Protein AF-0000000084531036 (afdb_homodimer)

Nearest PDB structures (foldseek):
  3d1n-assembly3_J  TM=6.822E-01  e=1.268E+00  Homo sapiens
  1e3o-assembly1_C-2  TM=5.640E-01  e=4.732E-01  Homo sapiens
  5wc9-assembly1_B  TM=5.291E-01  e=3.599E-01  Homo sapiens
  2xsd-assembly1_C  TM=5.492E-01  e=9.127E-01  Mus musculus
  3d1n-assembly1_L  TM=3.569E-01  e=8.181E-01  Homo sapiens

pLDDT: mean 74.47, std 23.13, range [29.38, 98.75]

InterPro domains:
  IPR001387 Cro/C1-type, helix-turn-helix domain [PS50943] (20-88)
  IPR001387 Cro/C1-type, helix-turn-helix domain [SM00530] (19-88)
  IPR001387 Cro/C1-type, helix-turn-helix domain [cd00093] (19-85)
  IPR010982 Lambda repressor-like, DNA-binding domain superfamily [G3DSA:1.10.260.40] (2-95)
  IPR010982 Lambda repressor-like, DNA-binding domain superfamily [SSF47413] (16-95)

Foldseek 3Di:
DPPPPQFAEAEQLQQLLLLLVVLCVVVVHQLQRLQVLLVVLVNNVSHSVNNVCSNVQDADPVRHRPDGDDPVNLCSSCVSSVHDSLSSRFGRPPGDQNYWYPPDPVDIDRDRVQRSCVVVLNDDDPVDDRQVSLVVVLVPDDPVCNVVSVVSNCCVVVCVVVVVVVVVVVVVVVVLVVVLVVCVVVVHDPVRSVCSVPVVVVPPD/DPPPPQFAEAEQLQQLLLLLVVLCVVVVHQLQRLQVLLVVLVNNVSHSVNNVCSNVQDADPVRHRPDGDDPVNLVSSCVSSVHDSLSSRFGRPPGDQNYWYPPDPVDIDRDRVQRSCVVVLNDDDPVDDRQVSLVVVLVPDDPVCNVSSVVVNCCVVCCVVVVVVVVVVVVLVVVLVVVLVVCVVVVHDPVRSVCSVPVVVVPPD

Organism: Streptomyces rubellomurinus (strain ATCC 31215) (NCBI:txid359131)

Structure (mmCIF, N/CA/C/O backbone):
data_AF-0000000084531036-model_v1
#
loop_
_entity.id
_entity.type
_entity.pdbx_description
1 polymer 'HTH cro/C1-type domain-containing protein'
#
loop_
_atom_site.group_PDB
_atom_site.id
_atom_site.type_symbol
_atom_site.label_atom_id
_atom_site.label_alt_id
_atom_site.label_comp_id
_atom_site.label_asym_id
_atom_site.label_entity_id
_atom_site.label_seq_id
_atom_site.pdbx_PDB_ins_code
_atom_site.Cartn_x
_atom_site.Cartn_y
_atom_site.Cartn_z
_atom_site.occupancy
_atom_site.B_iso_or_equiv
_atom_site.auth_seq_id
_atom_site.auth_comp_id
_atom_site.auth_asym_id
_atom_site.auth_atom_id
_atom_site.pdbx_PDB_model_num
ATOM 1 N N . MET A 1 1 ? 18.391 -7.004 35.969 1 31.67 1 MET A N 1
ATOM 2 C CA . MET A 1 1 ? 18.969 -7.262 34.656 1 31.67 1 MET A CA 1
ATOM 3 C C . MET A 1 1 ? 18.062 -6.691 33.562 1 31.67 1 MET A C 1
ATOM 5 O O . MET A 1 1 ? 16.984 -7.223 33.312 1 31.67 1 MET A O 1
ATOM 9 N N . SER A 1 2 ? 17.797 -5.465 33.406 1 41.28 2 SER A N 1
ATOM 10 C CA . SER A 1 2 ? 16.984 -4.734 32.438 1 41.28 2 SER A CA 1
ATOM 11 C C . SER A 1 2 ? 17.203 -5.254 31.016 1 41.28 2 SER A C 1
ATOM 13 O O . SER A 1 2 ? 18.297 -5.137 30.469 1 41.28 2 SER A O 1
ATOM 15 N N . SER A 1 3 ? 16.781 -6.457 30.703 1 43.19 3 SER A N 1
ATOM 16 C CA . SER A 1 3 ? 17.047 -7.16 29.438 1 43.19 3 SER A CA 1
ATOM 17 C C . SER A 1 3 ? 17.062 -6.195 28.266 1 43.19 3 SER A C 1
ATOM 19 O O . SER A 1 3 ? 16.094 -5.473 28.031 1 43.19 3 SER A O 1
ATOM 21 N N . ASP A 1 4 ? 18.047 -5.539 27.875 1 49.19 4 ASP A N 1
ATOM 22 C CA . ASP A 1 4 ? 18.531 -4.68 26.797 1 49.19 4 ASP A CA 1
ATOM 23 C C . ASP A 1 4 ? 17.984 -5.141 25.453 1 49.19 4 ASP A C 1
ATOM 25 O O . ASP A 1 4 ? 18.719 -5.758 24.672 1 49.19 4 ASP A O 1
ATOM 29 N N . SER A 1 5 ? 16.906 -5.949 25.438 1 58.44 5 SER A N 1
ATOM 30 C CA . SER A 1 5 ? 16.406 -6.633 24.25 1 58.44 5 SER A CA 1
ATOM 31 C C . SER A 1 5 ? 16.188 -5.652 23.109 1 58.44 5 SER A C 1
ATOM 33 O O . SER A 1 5 ? 15.703 -4.539 23.328 1 58.44 5 SER A O 1
ATOM 35 N N . ALA A 1 6 ? 17.094 -5.758 22.094 1 67.5 6 ALA A N 1
ATOM 36 C CA . ALA A 1 6 ? 17.016 -4.941 20.891 1 67.5 6 ALA A CA 1
ATOM 37 C C . ALA A 1 6 ? 15.578 -4.699 20.469 1 67.5 6 ALA A C 1
ATOM 39 O O . ALA A 1 6 ? 14.711 -5.547 20.688 1 67.5 6 ALA A O 1
ATOM 40 N N . PRO A 1 7 ? 15.266 -3.508 20.312 1 74.56 7 PRO A N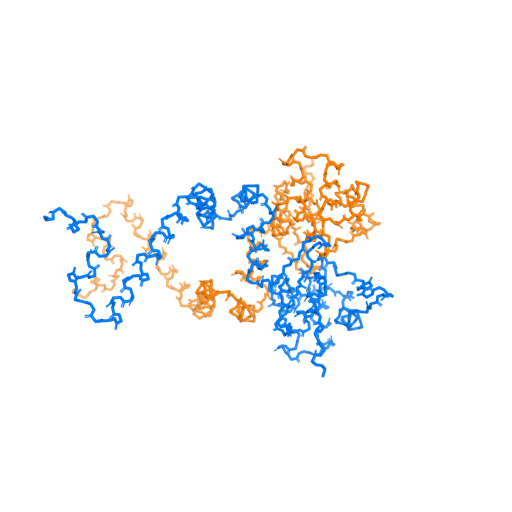 1
ATOM 41 C CA . PRO A 1 7 ? 13.898 -3.213 19.891 1 74.56 7 PRO A CA 1
ATOM 42 C C . PRO A 1 7 ? 13.414 -4.141 18.766 1 74.56 7 PRO A C 1
ATOM 44 O O . PRO A 1 7 ? 14.227 -4.633 17.984 1 74.56 7 PRO A O 1
ATOM 47 N N . PRO A 1 8 ? 12.148 -4.477 18.812 1 81.38 8 PRO A N 1
ATOM 48 C CA . PRO A 1 8 ? 11.57 -5.422 17.859 1 81.38 8 PRO A CA 1
ATOM 49 C C . PRO A 1 8 ? 11.711 -4.953 16.406 1 81.38 8 PRO A C 1
ATOM 51 O O . PRO A 1 8 ? 11.703 -3.748 16.141 1 81.38 8 PRO A O 1
ATOM 54 N N . THR A 1 9 ? 12.016 -5.891 15.586 1 90.88 9 THR A N 1
ATOM 55 C CA . THR A 1 9 ? 12.031 -5.691 14.141 1 90.88 9 THR A CA 1
ATOM 56 C C . THR A 1 9 ? 10.867 -6.434 13.484 1 90.88 9 THR A C 1
ATOM 58 O O . THR A 1 9 ? 10.648 -7.617 13.758 1 90.88 9 THR A O 1
ATOM 61 N N . LEU A 1 10 ? 10.102 -5.668 12.734 1 93.25 10 LEU A N 1
ATOM 62 C CA . LEU A 1 10 ? 8.938 -6.227 12.055 1 93.25 10 LEU A CA 1
ATOM 63 C C . LEU A 1 10 ? 9.125 -6.207 10.539 1 93.25 10 LEU A C 1
ATOM 65 O O . LEU A 1 10 ? 9.703 -5.262 9.992 1 93.25 10 LEU A O 1
ATOM 69 N N . SER A 1 11 ? 8.68 -7.324 9.922 1 94.94 11 SER A N 1
ATOM 70 C CA . SER A 1 11 ? 8.477 -7.203 8.484 1 94.94 11 SER A CA 1
ATOM 71 C C . SER A 1 11 ? 7.289 -6.301 8.164 1 94.94 11 SER A C 1
ATOM 73 O O . SER A 1 11 ? 6.527 -5.93 9.055 1 94.94 11 SER A O 1
ATOM 75 N N . VAL A 1 12 ? 7.141 -5.945 6.949 1 96.5 12 VAL A N 1
ATOM 76 C CA . VAL A 1 12 ? 5.996 -5.133 6.551 1 96.5 12 VAL A CA 1
ATOM 77 C C . VAL A 1 12 ? 4.703 -5.906 6.805 1 96.5 12 VAL A C 1
ATOM 79 O O . VAL A 1 12 ? 3.75 -5.359 7.367 1 96.5 12 VAL A O 1
ATOM 82 N N . SER A 1 13 ? 4.691 -7.156 6.453 1 97.25 13 SER A N 1
ATOM 83 C CA . SER A 1 13 ? 3.537 -8.008 6.719 1 97.25 13 SER A CA 1
ATOM 84 C C . SER A 1 13 ? 3.223 -8.062 8.211 1 97.25 13 SER A C 1
ATOM 86 O O . SER A 1 13 ? 2.055 -8.023 8.602 1 97.25 13 SER A O 1
ATOM 88 N N . ASP A 1 14 ? 4.246 -8.125 9 1 95.38 14 ASP A N 1
ATOM 89 C CA . ASP A 1 14 ? 4.047 -8.125 10.445 1 95.38 14 ASP A CA 1
ATOM 90 C C . ASP A 1 14 ? 3.373 -6.836 10.914 1 95.38 14 ASP A C 1
ATOM 92 O O . ASP A 1 14 ? 2.441 -6.871 11.719 1 95.38 14 ASP A O 1
ATOM 96 N N . ALA A 1 15 ? 3.885 -5.809 10.484 1 95.5 15 ALA A N 1
ATOM 97 C CA . ALA A 1 15 ? 3.334 -4.512 10.867 1 95.5 15 ALA A CA 1
ATOM 98 C C . ALA A 1 15 ? 1.872 -4.391 10.445 1 95.5 15 ALA A C 1
ATOM 100 O O . ALA A 1 15 ? 1.034 -3.928 11.227 1 95.5 15 ALA A O 1
ATOM 101 N N . VAL A 1 16 ? 1.555 -4.832 9.234 1 97.12 16 VAL A N 1
ATOM 102 C CA . VAL A 1 16 ? 0.185 -4.789 8.742 1 97.12 16 VAL A CA 1
ATOM 103 C C . VAL A 1 16 ? -0.715 -5.652 9.625 1 97.12 16 VAL A C 1
ATOM 105 O O . VAL A 1 16 ? -1.816 -5.234 9.984 1 97.12 16 VAL A O 1
ATOM 108 N N . ALA A 1 17 ? -0.244 -6.785 9.891 1 97.06 17 ALA A N 1
ATOM 109 C CA . ALA A 1 17 ? -1.033 -7.703 10.703 1 97.06 17 ALA A CA 1
ATOM 110 C C . ALA A 1 17 ? -1.38 -7.078 12.055 1 97.06 17 ALA A C 1
ATOM 112 O O . ALA A 1 17 ? -2.518 -7.18 12.523 1 97.06 17 ALA A O 1
ATOM 113 N N . LEU A 1 18 ? -0.45 -6.465 12.641 1 95.12 18 LEU A N 1
ATOM 114 C CA . LEU A 1 18 ? -0.677 -5.805 13.922 1 95.12 18 LEU A CA 1
ATOM 115 C C . LEU A 1 18 ? -1.65 -4.641 13.766 1 95.12 18 LEU A C 1
ATOM 117 O O . LEU A 1 18 ? -2.514 -4.43 14.625 1 95.12 18 LEU A O 1
ATOM 121 N N . ARG A 1 19 ? -1.541 -3.941 12.719 1 95.38 19 ARG A N 1
ATOM 122 C CA . ARG A 1 19 ? -2.438 -2.816 12.469 1 95.38 19 ARG A CA 1
ATOM 123 C C . ARG A 1 19 ? -3.859 -3.299 12.203 1 95.38 19 ARG A C 1
ATOM 125 O O . ARG A 1 19 ? -4.828 -2.627 12.562 1 95.38 19 ARG A O 1
ATOM 132 N N . VAL A 1 20 ? -3.957 -4.391 11.539 1 97.19 20 VAL A N 1
ATOM 133 C CA . VAL A 1 20 ? -5.266 -5 11.328 1 97.19 20 VAL A CA 1
ATOM 134 C C . VAL A 1 20 ? -5.91 -5.328 12.672 1 97.19 20 VAL A C 1
ATOM 136 O O . VAL A 1 20 ? -7.082 -5.02 12.898 1 97.19 20 VAL A O 1
ATOM 139 N N . LYS A 1 21 ? -5.133 -5.906 13.492 1 96.69 21 LYS A N 1
ATOM 140 C CA . LYS A 1 21 ? -5.625 -6.23 14.828 1 96.69 21 LYS A CA 1
ATOM 141 C C . LYS A 1 21 ? -6.074 -4.973 15.57 1 96.69 21 LYS A C 1
ATOM 143 O O . LYS A 1 21 ? -7.148 -4.953 16.172 1 96.69 21 LYS A O 1
ATOM 148 N N . GLU A 1 22 ? -5.281 -4.008 15.539 1 94.12 22 GLU A N 1
ATOM 149 C CA . GLU A 1 22 ? -5.602 -2.748 16.203 1 94.12 22 GLU A CA 1
ATOM 150 C C . GLU A 1 22 ? -6.891 -2.145 15.648 1 94.12 22 GLU A C 1
ATOM 152 O O . GLU A 1 22 ? -7.742 -1.679 16.406 1 94.12 22 GLU A O 1
ATOM 157 N N . ALA A 1 23 ? -7.012 -2.146 14.336 1 93.44 23 ALA A N 1
ATOM 158 C CA . ALA A 1 23 ? -8.195 -1.59 13.695 1 93.44 23 ALA A CA 1
ATOM 159 C C . ALA A 1 23 ? -9.445 -2.389 14.062 1 93.44 23 ALA A C 1
ATOM 161 O O . ALA A 1 23 ? -10.508 -1.814 14.32 1 93.44 23 ALA A O 1
ATOM 162 N N . ARG A 1 24 ? -9.305 -3.682 14.016 1 96.25 24 ARG A N 1
ATOM 163 C CA . ARG A 1 24 ? -10.414 -4.543 14.414 1 96.25 24 ARG A CA 1
ATOM 164 C C . ARG A 1 24 ? -10.836 -4.266 15.852 1 96.25 24 ARG A C 1
ATOM 166 O O . ARG A 1 24 ? -12.031 -4.113 16.125 1 96.25 24 ARG A O 1
ATOM 173 N N . ASN A 1 25 ? -9.875 -4.152 16.719 1 94.69 25 ASN A N 1
ATOM 174 C CA . ASN A 1 25 ? -10.148 -3.906 18.125 1 94.69 25 ASN A CA 1
ATOM 175 C C . ASN A 1 25 ? -10.789 -2.537 18.344 1 94.69 25 ASN A C 1
ATOM 177 O O . ASN A 1 25 ? -11.672 -2.389 19.188 1 94.69 25 ASN A O 1
ATOM 181 N N . ARG A 1 26 ? -10.344 -1.602 17.672 1 89.31 26 ARG A N 1
ATOM 182 C CA . ARG A 1 26 ? -10.906 -0.258 17.781 1 89.31 26 ARG A CA 1
ATOM 183 C C . ARG A 1 26 ? -12.391 -0.249 17.438 1 89.31 26 ARG A C 1
ATOM 185 O O . ARG A 1 26 ? -13.156 0.551 17.984 1 89.31 26 ARG A O 1
ATOM 192 N N . ARG A 1 27 ? -12.766 -1.105 16.578 1 90.44 27 ARG A N 1
ATOM 193 C CA . ARG A 1 27 ? -14.164 -1.205 16.188 1 90.44 27 ARG A CA 1
ATOM 194 C C . ARG A 1 27 ? -14.945 -2.107 17.125 1 90.44 27 ARG A C 1
ATOM 196 O O . ARG A 1 27 ? -16.156 -2.27 16.984 1 90.44 27 ARG A O 1
ATOM 203 N N . GLY A 1 28 ? -14.188 -2.711 18.016 1 94.69 28 GLY A N 1
ATOM 204 C CA . GLY A 1 28 ? -14.82 -3.654 18.922 1 94.69 28 GLY A CA 1
ATOM 205 C C . GLY A 1 28 ? -15.242 -4.941 18.234 1 94.69 28 GLY A C 1
ATOM 206 O O . GLY A 1 28 ? -16.188 -5.605 18.688 1 94.69 28 GLY A O 1
ATOM 207 N N . TRP A 1 29 ? -14.672 -5.285 17.188 1 97.38 29 TRP A N 1
ATOM 208 C CA . TRP A 1 29 ? -15.07 -6.449 16.406 1 97.38 29 TRP A CA 1
ATOM 209 C C . TRP A 1 29 ? -14.328 -7.699 16.875 1 97.38 29 TRP A C 1
ATOM 211 O O . TRP A 1 29 ? -13.141 -7.641 17.188 1 97.38 29 TRP A O 1
ATOM 221 N N . THR A 1 30 ? -15.008 -8.789 16.875 1 98.06 30 THR A N 1
ATOM 222 C CA . THR A 1 30 ? -14.398 -10.109 16.969 1 98.06 30 THR A CA 1
ATOM 223 C C . THR A 1 30 ? -13.82 -10.531 15.617 1 98.06 30 THR A C 1
ATOM 225 O O . THR A 1 30 ? -14.039 -9.867 14.609 1 98.06 30 THR A O 1
ATOM 228 N N . MET A 1 31 ? -13.109 -11.609 15.672 1 97.62 31 MET A N 1
ATOM 229 C CA . MET A 1 31 ? -12.602 -12.164 14.414 1 97.62 31 MET A CA 1
ATOM 230 C C . MET A 1 31 ? -13.75 -12.539 13.484 1 97.62 31 MET A C 1
ATOM 232 O O . MET A 1 31 ? -13.656 -12.352 12.273 1 97.62 31 MET A O 1
ATOM 236 N N . LYS A 1 32 ? -14.805 -13.047 14.031 1 98.38 32 LYS A N 1
ATOM 237 C CA . LYS A 1 32 ? -15.969 -13.453 13.25 1 98.38 32 LYS A CA 1
ATOM 238 C C . LYS A 1 32 ? -16.641 -12.242 12.594 1 98.38 32 LYS A C 1
ATOM 240 O O . LYS A 1 32 ? -17.094 -12.328 11.453 1 98.38 32 LYS A O 1
ATOM 245 N N . GLN A 1 33 ? -16.672 -11.219 13.305 1 98.38 33 GLN A N 1
ATOM 246 C CA . GLN A 1 33 ? -17.281 -10.008 12.773 1 98.38 33 GLN A CA 1
ATOM 247 C C . GLN A 1 33 ? -16.453 -9.406 11.656 1 98.38 33 GLN A C 1
ATOM 249 O O . GLN A 1 33 ? -16.984 -8.93 10.656 1 98.38 33 GLN A O 1
ATOM 254 N N . LEU A 1 34 ? -15.156 -9.43 11.836 1 98.38 34 LEU A N 1
ATOM 255 C CA . LEU A 1 34 ? -14.297 -8.984 10.75 1 98.38 34 LEU A CA 1
ATOM 256 C C . LEU A 1 34 ? -14.438 -9.898 9.531 1 98.38 34 LEU A C 1
ATOM 258 O O . LEU A 1 34 ? -14.508 -9.422 8.398 1 98.38 34 LEU A O 1
ATOM 262 N N . ALA A 1 35 ? -14.5 -11.172 9.75 1 98.75 35 ALA A N 1
ATOM 263 C CA . ALA A 1 35 ? -14.672 -12.133 8.664 1 98.75 35 ALA A CA 1
ATOM 264 C C . ALA A 1 35 ? -15.984 -11.883 7.918 1 98.75 35 ALA A C 1
ATOM 266 O O . ALA A 1 35 ? -16.031 -11.984 6.691 1 98.75 35 ALA A O 1
ATOM 267 N N . ALA A 1 36 ? -17 -11.586 8.656 1 98.62 36 ALA A N 1
ATOM 268 C CA . ALA A 1 36 ? -18.281 -11.281 8.047 1 98.62 36 ALA A CA 1
ATOM 269 C C . ALA A 1 36 ? -18.188 -10.039 7.156 1 98.62 36 ALA A C 1
ATOM 271 O O . ALA A 1 36 ? -18.766 -10.016 6.059 1 98.62 36 ALA A O 1
ATOM 272 N N . ALA A 1 37 ? -17.547 -9.031 7.637 1 97.12 37 ALA A N 1
ATOM 273 C CA . ALA A 1 37 ? -17.344 -7.824 6.84 1 97.12 37 ALA A CA 1
ATOM 274 C C . ALA A 1 37 ? -16.547 -8.125 5.57 1 97.12 37 ALA A C 1
ATOM 276 O O . ALA A 1 37 ? -16.844 -7.582 4.504 1 97.12 37 ALA A O 1
ATOM 277 N N . CYS A 1 38 ? -15.516 -8.961 5.691 1 98.12 38 CYS A N 1
ATOM 278 C CA . CYS A 1 38 ? -14.758 -9.391 4.523 1 98.12 38 CYS A CA 1
ATOM 279 C C . CYS A 1 38 ? -15.648 -10.133 3.533 1 98.12 38 CYS A C 1
ATOM 281 O O . CYS A 1 38 ? -15.578 -9.891 2.326 1 98.12 38 CYS A O 1
ATOM 283 N N . HIS A 1 39 ? -16.453 -10.977 4.059 1 97.88 39 HIS A N 1
ATOM 284 C CA . HIS A 1 39 ? -17.391 -11.711 3.225 1 97.88 39 HIS A CA 1
ATOM 285 C C . HIS A 1 39 ? -18.328 -10.766 2.477 1 97.88 39 HIS A C 1
ATOM 287 O O . HIS A 1 39 ? -18.547 -10.93 1.275 1 97.88 39 HIS A O 1
ATOM 293 N N . ASP A 1 40 ? -18.859 -9.82 3.15 1 96 40 ASP A N 1
ATOM 294 C CA . ASP A 1 40 ? -19.766 -8.852 2.555 1 96 40 ASP A CA 1
ATOM 295 C C . ASP A 1 40 ? -19.078 -8.055 1.45 1 96 40 ASP A C 1
ATOM 297 O O . ASP A 1 40 ? -19.719 -7.66 0.473 1 96 40 ASP A O 1
ATOM 301 N N . ALA A 1 41 ? -17.844 -7.859 1.633 1 95.06 41 ALA A N 1
ATOM 302 C CA . ALA A 1 41 ? -17.047 -7.133 0.638 1 95.06 41 ALA A CA 1
ATOM 303 C C . ALA A 1 41 ? -16.625 -8.055 -0.5 1 95.06 41 ALA A C 1
ATOM 305 O O . ALA A 1 41 ? -15.938 -7.625 -1.434 1 95.06 41 ALA A O 1
ATOM 306 N N . GLY A 1 42 ? -16.938 -9.266 -0.423 1 95.5 42 GLY A N 1
ATOM 307 C CA . GLY A 1 42 ? -16.625 -10.234 -1.461 1 95.5 42 GLY A CA 1
ATOM 308 C C . GLY A 1 42 ? -15.328 -10.977 -1.209 1 95.5 42 GLY A C 1
ATOM 309 O O . GLY A 1 42 ? -14.945 -11.844 -1.994 1 95.5 42 GLY A O 1
ATOM 310 N N . ALA A 1 43 ? -14.602 -10.609 -0.2 1 96.69 43 ALA A N 1
ATOM 311 C CA . ALA A 1 43 ? -13.352 -11.289 0.151 1 96.69 43 ALA A CA 1
ATOM 312 C C . ALA A 1 43 ? -13.625 -12.539 0.984 1 96.69 43 ALA A C 1
ATOM 314 O O . ALA A 1 43 ? -13.188 -12.625 2.135 1 96.69 43 ALA A O 1
ATOM 315 N N . THR A 1 44 ? -14.125 -13.523 0.364 1 97.06 44 THR A N 1
ATOM 316 C CA . THR A 1 44 ? -14.68 -14.68 1.054 1 97.06 44 THR A CA 1
ATOM 317 C C . THR A 1 44 ? -13.57 -15.586 1.568 1 97.06 44 THR A C 1
ATOM 319 O O . THR A 1 44 ? -13.797 -16.422 2.455 1 97.06 44 THR A O 1
ATOM 322 N N . LYS A 1 45 ? -12.383 -15.469 1.074 1 96.06 45 LYS A N 1
ATOM 323 C CA . LYS A 1 45 ? -11.258 -16.297 1.504 1 96.06 45 LYS A CA 1
ATOM 324 C C . LYS A 1 45 ? -10.758 -15.867 2.879 1 96.06 45 LYS A C 1
ATOM 326 O O . LYS A 1 45 ? -10.047 -16.609 3.549 1 96.06 45 LYS A O 1
ATOM 331 N N . LEU A 1 46 ? -11.086 -14.648 3.242 1 98.06 46 LEU A N 1
ATOM 332 C CA . LEU A 1 46 ? -10.672 -14.141 4.543 1 98.06 46 LEU A CA 1
ATOM 333 C C . LEU A 1 46 ? -11.664 -14.547 5.629 1 98.06 46 LEU A C 1
ATOM 335 O O . LEU A 1 46 ? -12.406 -13.703 6.141 1 98.06 46 LEU A O 1
ATOM 339 N N . THR A 1 47 ? -11.586 -15.812 5.98 1 98.44 47 THR A N 1
ATOM 340 C CA . THR A 1 47 ? -12.422 -16.375 7.035 1 98.44 47 THR A CA 1
ATOM 341 C C . THR A 1 47 ? -11.828 -16.078 8.406 1 98.44 47 THR A C 1
ATOM 343 O O . THR A 1 47 ? -10.703 -15.594 8.516 1 98.44 47 THR A O 1
ATOM 346 N N . ALA A 1 48 ? -12.656 -16.406 9.445 1 98.12 48 ALA A N 1
ATOM 347 C CA . ALA A 1 48 ? -12.195 -16.125 10.805 1 98.12 48 ALA A CA 1
ATOM 348 C C . ALA A 1 48 ? -10.906 -16.875 11.117 1 98.12 48 ALA A C 1
ATOM 350 O O . ALA A 1 48 ? -9.961 -16.297 11.664 1 98.12 48 ALA A O 1
ATOM 351 N N . PRO A 1 49 ? -10.75 -18.141 10.734 1 97.06 49 PRO A N 1
ATOM 352 C CA . PRO A 1 49 ? -9.484 -18.844 10.984 1 97.06 49 PRO A CA 1
ATOM 353 C C . PRO A 1 49 ? -8.32 -18.234 10.203 1 97.06 49 PRO A C 1
ATOM 355 O O . PRO A 1 49 ? -7.207 -18.125 10.734 1 97.06 49 PRO A O 1
ATOM 358 N N . VAL A 1 50 ? -8.547 -17.844 8.984 1 97.06 50 VAL A N 1
ATOM 359 C CA . VAL A 1 50 ? -7.508 -17.219 8.164 1 97.06 50 VAL A CA 1
ATOM 360 C C . VAL A 1 50 ? -7.074 -15.898 8.797 1 97.06 50 VAL A C 1
ATOM 362 O O . VAL A 1 50 ? -5.875 -15.617 8.898 1 97.06 50 VAL A O 1
ATOM 365 N N . LEU A 1 51 ? -8.039 -15.156 9.234 1 98 51 LEU A N 1
ATOM 366 C CA . LEU A 1 51 ? -7.754 -13.875 9.875 1 98 51 LEU A CA 1
ATOM 367 C C . LEU A 1 51 ? -6.984 -14.07 11.172 1 98 51 LEU A C 1
ATOM 369 O O . LEU A 1 51 ? -6.074 -13.305 11.484 1 98 51 LEU A O 1
ATOM 373 N N . ALA A 1 52 ? -7.359 -15.023 11.898 1 96.38 52 ALA A N 1
ATOM 374 C CA . ALA A 1 52 ? -6.633 -15.336 13.125 1 96.38 52 ALA A CA 1
ATOM 375 C C . ALA A 1 52 ? -5.172 -15.68 12.828 1 96.38 52 ALA A C 1
ATOM 377 O O . ALA A 1 52 ? -4.27 -15.242 13.539 1 96.38 52 ALA A O 1
ATOM 378 N N . ASN A 1 53 ? -5.004 -16.453 11.805 1 95.25 53 ASN A N 1
ATOM 379 C CA . ASN A 1 53 ? -3.65 -16.797 11.375 1 95.25 53 ASN A CA 1
ATOM 380 C C . ASN A 1 53 ? -2.871 -15.555 10.945 1 95.25 53 ASN A C 1
ATOM 382 O O . ASN A 1 53 ? -1.677 -15.438 11.227 1 95.25 53 ASN A O 1
ATOM 386 N N . ILE A 1 54 ? -3.492 -14.648 10.25 1 96.38 54 ILE A N 1
ATOM 387 C CA . ILE A 1 54 ? -2.871 -13.391 9.828 1 96.38 54 ILE A CA 1
ATOM 388 C C . ILE A 1 54 ? -2.436 -12.594 11.055 1 96.38 54 ILE A C 1
ATOM 390 O O . ILE A 1 54 ? -1.292 -12.133 11.125 1 96.38 54 ILE A O 1
ATOM 394 N N . GLU A 1 55 ? -3.289 -12.5 12.023 1 95.31 55 GLU A N 1
ATOM 395 C CA . GLU A 1 55 ? -3.004 -11.648 13.172 1 95.31 55 GLU A CA 1
ATOM 396 C C . GLU A 1 55 ? -1.967 -12.297 14.086 1 95.31 55 GLU A C 1
ATOM 398 O O . GLU A 1 55 ? -1.179 -11.594 14.727 1 95.31 55 GLU A O 1
ATOM 403 N N . THR A 1 56 ? -1.967 -13.562 14.211 1 89.56 56 THR A N 1
ATOM 404 C CA . THR A 1 56 ? -1.02 -14.242 15.086 1 89.56 56 THR A CA 1
ATOM 405 C C . THR A 1 56 ? 0.359 -14.32 14.43 1 89.56 56 THR A C 1
ATOM 407 O O . THR A 1 56 ? 1.38 -14.242 15.117 1 89.56 56 THR A O 1
ATOM 410 N N . GLY A 1 57 ? 0.368 -14.367 13.117 1 84.69 57 GLY A N 1
ATOM 411 C CA . GLY A 1 57 ? 1.622 -14.367 12.383 1 84.69 57 GLY A CA 1
ATOM 412 C C . GLY A 1 57 ? 2.518 -15.547 12.727 1 84.69 57 GLY A C 1
ATOM 413 O O . GLY A 1 57 ? 3.715 -15.375 12.961 1 84.69 57 GLY A O 1
ATOM 414 N N . ARG A 1 58 ? 2.09 -16.734 12.617 1 85.38 58 ARG A N 1
ATOM 415 C CA . ARG A 1 58 ? 2.926 -17.891 12.914 1 85.38 58 ARG A CA 1
ATOM 416 C C . ARG A 1 58 ? 4.289 -17.781 12.242 1 85.38 58 ARG A C 1
ATOM 418 O O . ARG A 1 58 ? 4.383 -17.328 11.094 1 85.38 58 ARG A O 1
ATOM 425 N N . ARG A 1 59 ? 5.277 -18.172 13.023 1 88.06 59 ARG A N 1
ATOM 426 C CA . ARG A 1 59 ? 6.652 -17.953 12.578 1 88.06 59 ARG A CA 1
ATOM 427 C C . ARG A 1 59 ? 7.348 -19.281 12.273 1 88.06 59 ARG A C 1
ATOM 429 O O . ARG A 1 59 ? 6.969 -20.312 12.812 1 88.06 59 ARG A O 1
ATOM 436 N N . ASP A 1 60 ? 8.227 -19.141 11.367 1 87.56 60 ASP A N 1
ATOM 437 C CA . ASP A 1 60 ? 9.047 -20.312 11.094 1 87.56 60 ASP A CA 1
ATOM 438 C C . ASP A 1 60 ? 10.203 -20.422 12.078 1 87.56 60 ASP A C 1
ATOM 440 O O . ASP A 1 60 ? 10.234 -19.719 13.086 1 87.56 60 ASP A O 1
ATOM 444 N N . ALA A 1 61 ? 11.094 -21.438 11.852 1 88.75 61 ALA A N 1
ATOM 445 C CA . ALA A 1 61 ? 12.188 -21.75 12.773 1 88.75 61 ALA A CA 1
ATOM 446 C C . ALA A 1 61 ? 13.133 -20.562 12.922 1 88.75 61 ALA A C 1
ATOM 448 O O . ALA A 1 61 ? 13.773 -20.406 13.961 1 88.75 61 ALA A O 1
ATOM 449 N N . ASN A 1 62 ? 13.188 -19.656 11.984 1 85.19 62 ASN A N 1
ATOM 450 C CA . ASN A 1 62 ? 14.078 -18.5 12.008 1 85.19 62 ASN A CA 1
ATOM 451 C C . ASN A 1 62 ? 13.359 -17.25 12.492 1 85.19 62 ASN A C 1
ATOM 453 O O . ASN A 1 62 ? 13.891 -16.141 12.398 1 85.19 62 ASN A O 1
ATOM 457 N N . GLY A 1 63 ? 12.164 -17.328 12.891 1 84.88 63 GLY A N 1
ATOM 458 C CA . GLY A 1 63 ? 11.406 -16.219 13.438 1 84.88 63 GLY A CA 1
ATOM 459 C C . GLY A 1 63 ? 10.703 -15.398 12.375 1 84.88 63 GLY A C 1
ATOM 460 O O . GLY A 1 63 ? 10.211 -14.297 12.656 1 84.88 63 GLY A O 1
ATOM 461 N N . VAL A 1 64 ? 10.68 -15.938 11.25 1 83.81 64 VAL A N 1
ATOM 462 C CA . VAL A 1 64 ? 10.078 -15.219 10.141 1 83.81 64 VAL A CA 1
ATOM 463 C C . VAL A 1 64 ? 8.633 -15.688 9.945 1 83.81 64 VAL A C 1
ATOM 465 O O . VAL A 1 64 ? 8.336 -16.875 10.102 1 83.81 64 VAL A O 1
ATOM 468 N N . ARG A 1 65 ? 7.793 -14.711 9.633 1 90.5 65 ARG A N 1
ATOM 469 C CA . ARG A 1 65 ? 6.402 -15.055 9.352 1 90.5 65 ARG A CA 1
ATOM 470 C C . ARG A 1 65 ? 6.309 -16.094 8.242 1 90.5 65 ARG A C 1
ATOM 472 O O . ARG A 1 65 ? 6.98 -15.969 7.211 1 90.5 65 ARG A O 1
ATOM 479 N N . ARG A 1 66 ? 5.438 -17.078 8.461 1 89.12 66 ARG A N 1
ATOM 480 C CA . ARG A 1 66 ? 5.309 -18.172 7.504 1 89.12 66 ARG A CA 1
ATOM 481 C C . ARG A 1 66 ? 4.578 -17.719 6.242 1 89.12 66 ARG A C 1
ATOM 483 O O . ARG A 1 66 ? 4.93 -18.125 5.137 1 89.12 66 ARG A O 1
ATOM 490 N N . ARG A 1 67 ? 3.643 -16.906 6.457 1 90.06 67 ARG A N 1
ATOM 491 C CA . ARG A 1 67 ? 2.85 -16.438 5.324 1 90.06 67 ARG A CA 1
ATOM 492 C C . ARG A 1 67 ? 2.854 -14.922 5.238 1 90.06 67 ARG A C 1
ATOM 494 O O . ARG A 1 67 ? 2.414 -14.242 6.168 1 90.06 67 ARG A O 1
ATOM 501 N N . GLU A 1 68 ? 3.293 -14.477 4.145 1 94.19 68 GLU A N 1
ATOM 502 C CA . GLU A 1 68 ? 3.209 -13.039 3.896 1 94.19 68 GLU A CA 1
ATOM 503 C C . GLU A 1 68 ? 1.798 -12.633 3.484 1 94.19 68 GLU A C 1
ATOM 505 O O . GLU A 1 68 ? 1.042 -13.445 2.949 1 94.19 68 GLU A O 1
ATOM 510 N N . LEU A 1 69 ? 1.432 -11.453 3.803 1 97.19 69 LEU A N 1
ATOM 511 C CA . LEU A 1 69 ? 0.157 -10.922 3.34 1 97.19 69 LEU A CA 1
ATOM 512 C C . LEU A 1 69 ? 0.269 -10.406 1.907 1 97.19 69 LEU A C 1
ATOM 514 O O . LEU A 1 69 ? 1.244 -9.742 1.555 1 97.19 69 LEU A O 1
ATOM 518 N N . SER A 1 70 ? -0.723 -10.758 1.107 1 97.31 70 SER A N 1
ATOM 519 C CA . SER A 1 70 ? -0.752 -10.203 -0.24 1 97.31 70 SER A CA 1
ATOM 520 C C . SER A 1 70 ? -1.277 -8.773 -0.235 1 97.31 70 SER A C 1
ATOM 522 O O . SER A 1 70 ? -1.994 -8.367 0.686 1 97.31 70 SER A O 1
ATOM 524 N N . ILE A 1 71 ? -0.916 -8.055 -1.286 1 97.88 71 ILE A N 1
ATOM 525 C CA . ILE A 1 71 ? -1.439 -6.703 -1.427 1 97.88 71 ILE A CA 1
ATOM 526 C C . ILE A 1 71 ? -2.951 -6.754 -1.636 1 97.88 71 ILE A C 1
ATOM 528 O O . ILE A 1 71 ? -3.678 -5.871 -1.171 1 97.88 71 ILE A O 1
ATOM 532 N N . ASP A 1 72 ? -3.471 -7.762 -2.24 1 97.38 72 ASP A N 1
ATOM 533 C CA . ASP A 1 72 ? -4.91 -7.941 -2.406 1 97.38 72 ASP A CA 1
ATOM 534 C C . ASP A 1 72 ? -5.602 -8.117 -1.055 1 97.38 72 ASP A C 1
ATOM 536 O O . ASP A 1 72 ? -6.668 -7.551 -0.817 1 97.38 72 ASP A O 1
ATOM 540 N N . GLU A 1 73 ? -5.004 -8.875 -0.2 1 97.62 73 GLU A N 1
ATOM 541 C CA . GLU A 1 73 ? -5.547 -9.055 1.143 1 97.62 73 GLU A CA 1
ATOM 542 C C . GLU A 1 73 ? -5.535 -7.75 1.928 1 97.62 73 GLU A C 1
ATOM 544 O O . GLU A 1 73 ? -6.504 -7.43 2.625 1 97.62 73 GLU A O 1
ATOM 549 N N . VAL A 1 74 ? -4.43 -7.043 1.844 1 98.06 74 VAL A N 1
ATOM 550 C CA . VAL A 1 74 ? -4.301 -5.781 2.559 1 98.06 74 VAL A CA 1
ATOM 551 C C . VAL A 1 74 ? -5.406 -4.824 2.117 1 98.06 74 VAL A C 1
ATOM 553 O O . VAL A 1 74 ? -6.078 -4.211 2.951 1 98.06 74 VAL A O 1
ATOM 556 N N . VAL A 1 75 ? -5.605 -4.73 0.877 1 97.75 75 VAL A N 1
ATOM 557 C CA . VAL A 1 75 ? -6.609 -3.84 0.304 1 97.75 75 VAL A CA 1
ATOM 558 C C . VAL A 1 75 ? -8.008 -4.305 0.704 1 97.75 75 VAL A C 1
ATOM 560 O O . VAL A 1 75 ? -8.852 -3.496 1.097 1 97.75 75 VAL A O 1
ATOM 563 N N . ALA A 1 76 ? -8.242 -5.566 0.626 1 98 76 ALA A N 1
ATOM 564 C CA . ALA A 1 76 ? -9.547 -6.109 1.013 1 98 76 ALA A CA 1
ATOM 565 C C . ALA A 1 76 ? -9.844 -5.816 2.48 1 98 76 ALA A C 1
ATOM 567 O O . ALA A 1 76 ? -10.977 -5.473 2.834 1 98 76 ALA A O 1
ATOM 568 N N . LEU A 1 77 ? -8.859 -5.949 3.277 1 98.12 77 LEU A N 1
ATOM 569 C CA . LEU A 1 77 ? -9.031 -5.684 4.703 1 98.12 77 LEU A CA 1
ATOM 570 C C . LEU A 1 77 ? -9.305 -4.203 4.949 1 98.12 77 LEU A C 1
ATOM 572 O O . LEU A 1 77 ? -10.117 -3.855 5.812 1 98.12 77 LEU A O 1
ATOM 576 N N . ALA A 1 78 ? -8.617 -3.402 4.238 1 97 78 ALA A N 1
ATOM 577 C CA . ALA A 1 78 ? -8.883 -1.97 4.348 1 97 78 ALA A CA 1
ATOM 578 C C . ALA A 1 78 ? -10.328 -1.647 3.979 1 97 78 ALA A C 1
ATOM 580 O O . ALA A 1 78 ? -10.984 -0.853 4.652 1 97 78 ALA A O 1
ATOM 581 N N . VAL A 1 79 ? -10.797 -2.281 2.961 1 96.56 79 VAL A N 1
ATOM 582 C CA . VAL A 1 79 ? -12.18 -2.088 2.527 1 96.56 79 VAL A CA 1
ATOM 583 C C . VAL A 1 79 ? -13.133 -2.576 3.615 1 96.56 79 VAL A C 1
ATOM 585 O O . VAL A 1 79 ? -14.047 -1.854 4.016 1 96.56 79 VAL A O 1
ATOM 588 N N . ALA A 1 80 ? -12.875 -3.717 4.086 1 97 80 ALA A N 1
ATOM 589 C CA . ALA A 1 80 ? -13.75 -4.324 5.086 1 97 80 ALA A CA 1
ATOM 590 C C . ALA A 1 80 ? -13.781 -3.492 6.367 1 97 80 ALA A C 1
ATOM 592 O O . ALA A 1 80 ? -14.828 -3.363 7.004 1 97 80 ALA A O 1
ATOM 593 N N . LEU A 1 81 ? -12.68 -2.916 6.719 1 95.69 81 LEU A N 1
ATOM 594 C CA . LEU A 1 81 ? -12.539 -2.16 7.961 1 95.69 81 LEU A CA 1
ATOM 595 C C . LEU A 1 81 ? -12.914 -0.697 7.75 1 95.69 81 LEU A C 1
ATOM 597 O O . LEU A 1 81 ? -12.938 0.085 8.703 1 95.69 81 LEU A O 1
ATOM 601 N N . ASP A 1 82 ? -13.141 -0.375 6.566 1 91.81 82 ASP A N 1
ATOM 602 C CA . ASP A 1 82 ? -13.508 0.985 6.184 1 91.81 82 ASP A CA 1
ATOM 603 C C . ASP A 1 82 ? -12.422 1.979 6.59 1 91.81 82 ASP A C 1
ATOM 605 O O . ASP A 1 82 ? -12.711 2.99 7.234 1 91.81 82 ASP A O 1
ATOM 609 N N . ILE A 1 83 ? -11.25 1.704 6.238 1 91.31 83 ILE A N 1
ATOM 610 C CA . ILE A 1 83 ? -10.086 2.566 6.441 1 91.31 83 ILE A CA 1
ATOM 611 C C . ILE A 1 83 ? -9.242 2.6 5.172 1 91.31 83 ILE A C 1
ATOM 613 O O . ILE A 1 83 ? -9.484 1.834 4.238 1 91.31 83 ILE A O 1
ATOM 617 N N . SER A 1 84 ? -8.328 3.561 5.184 1 90.25 84 SER A N 1
ATOM 618 C CA . SER A 1 84 ? -7.375 3.611 4.078 1 90.25 84 SER A CA 1
ATOM 619 C C . SER A 1 84 ? -6.301 2.539 4.227 1 90.25 84 SER A C 1
ATOM 621 O O . SER A 1 84 ? -5.871 2.232 5.34 1 90.25 84 SER A O 1
ATOM 623 N N . PRO A 1 85 ? -5.82 1.949 3.082 1 93.88 85 PRO A N 1
ATOM 624 C CA . PRO A 1 85 ? -4.688 1.026 3.172 1 93.88 85 PRO A CA 1
ATOM 625 C C . PRO A 1 85 ? -3.48 1.642 3.881 1 93.88 85 PRO A C 1
ATOM 627 O O . PRO A 1 85 ? -2.717 0.929 4.539 1 93.88 85 PRO A O 1
ATOM 630 N N . MET A 1 86 ? -3.348 2.904 3.807 1 88.38 86 MET A N 1
ATOM 631 C CA . MET A 1 86 ? -2.227 3.582 4.449 1 88.38 86 MET A CA 1
ATOM 632 C C . MET A 1 86 ? -2.27 3.393 5.961 1 88.38 86 MET A C 1
ATOM 634 O O . MET A 1 86 ? -1.228 3.314 6.613 1 88.38 86 MET A O 1
ATOM 638 N N . HIS A 1 87 ? -3.406 3.279 6.449 1 89.25 87 HIS A N 1
ATOM 639 C CA . HIS A 1 87 ? -3.561 3.094 7.887 1 89.25 87 HIS A CA 1
ATOM 640 C C . HIS A 1 87 ? -3.115 1.698 8.312 1 89.25 87 HIS A C 1
ATOM 642 O O . HIS A 1 87 ? -2.904 1.445 9.5 1 89.25 87 HIS A O 1
ATOM 648 N N . LEU A 1 88 ? -2.961 0.864 7.344 1 94.12 88 LEU A N 1
ATOM 649 C CA . LEU A 1 88 ? -2.506 -0.492 7.633 1 94.12 88 LEU A CA 1
ATOM 650 C C . LEU A 1 88 ? -1.005 -0.622 7.398 1 94.12 88 LEU A C 1
ATOM 652 O O . LEU A 1 88 ? -0.396 -1.623 7.785 1 94.12 88 LEU A O 1
ATOM 656 N N . LEU A 1 89 ? -0.289 0.297 6.742 1 90.25 89 LEU A N 1
ATOM 657 C CA . LEU A 1 89 ? 1.094 0.177 6.289 1 90.25 89 LEU A CA 1
ATOM 658 C C . LEU A 1 89 ? 2.035 0.939 7.215 1 90.25 89 LEU A C 1
ATOM 660 O O . LEU A 1 89 ? 3.256 0.888 7.047 1 90.25 89 LEU A O 1
ATOM 664 N N . GLY A 1 90 ? 1.792 1.408 8.305 1 84.06 90 GLY A N 1
ATOM 665 C CA . GLY A 1 90 ? 2.631 2.168 9.219 1 84.06 90 GLY A CA 1
ATOM 666 C C . GLY A 1 90 ? 3.047 1.378 10.445 1 84.06 90 GLY A C 1
ATOM 667 O O . GLY A 1 90 ? 2.828 0.167 10.516 1 84.06 90 GLY A O 1
ATOM 668 N N . LEU A 1 91 ? 3.811 2.041 11.211 1 89.25 91 LEU A N 1
ATOM 669 C CA . LEU A 1 91 ? 4.152 1.454 12.5 1 89.25 91 LEU A CA 1
ATOM 670 C C . LEU A 1 91 ? 2.896 1.214 13.336 1 89.25 91 LEU A C 1
ATOM 672 O O . LEU A 1 91 ? 1.993 2.053 13.359 1 89.25 91 LEU A O 1
ATOM 676 N N . PRO A 1 92 ? 2.891 0.02 13.906 1 90.62 92 PRO A N 1
ATOM 677 C CA . PRO A 1 92 ? 1.758 -0.214 14.805 1 90.62 92 PRO A CA 1
ATOM 678 C C . PRO A 1 92 ? 1.674 0.817 15.93 1 90.62 92 PRO A C 1
ATOM 680 O O . PRO A 1 92 ? 2.701 1.334 16.375 1 90.62 92 PRO A O 1
ATOM 683 N N . GLU A 1 93 ? 0.455 1.075 16.312 1 83 93 GLU A N 1
ATOM 684 C CA . GLU A 1 93 ? 0.205 2.061 17.359 1 83 93 GLU A CA 1
ATOM 685 C C . GLU A 1 93 ? 0.83 1.629 18.688 1 83 93 GLU A C 1
ATOM 687 O O . GLU A 1 93 ? 1.371 2.457 19.422 1 83 93 GLU A O 1
ATOM 692 N N . GLU A 1 94 ? 0.776 0.441 18.969 1 83.56 94 GLU A N 1
ATOM 693 C CA . GLU A 1 94 ? 1.251 -0.069 20.25 1 83.56 94 GLU A CA 1
ATOM 694 C C . GLU A 1 94 ? 2.682 -0.586 20.141 1 83.56 94 GLU A C 1
ATOM 696 O O . GLU A 1 94 ? 3.148 -1.325 21.016 1 83.56 94 GLU A O 1
ATOM 701 N N . ALA A 1 95 ? 3.27 -0.208 19.062 1 86.94 95 ALA A N 1
ATOM 702 C CA . ALA A 1 95 ? 4.648 -0.663 18.906 1 86.94 95 ALA A CA 1
ATOM 703 C C . ALA A 1 95 ? 5.551 -0.056 19.969 1 86.94 95 ALA A C 1
ATOM 705 O O . ALA A 1 95 ? 5.398 1.114 20.328 1 86.94 95 ALA A O 1
ATOM 706 N N . GLU A 1 96 ? 6.426 -0.83 20.438 1 86.88 96 GLU A N 1
ATOM 707 C CA . GLU A 1 96 ? 7.414 -0.351 21.406 1 86.88 96 GLU A CA 1
ATOM 708 C C . GLU A 1 96 ? 8.32 0.709 20.797 1 86.88 96 GLU A C 1
ATOM 710 O O . GLU A 1 96 ? 8.617 0.662 19.594 1 86.88 96 GLU A O 1
ATOM 715 N N . PRO A 1 97 ? 8.672 1.643 21.688 1 84.25 97 PRO A N 1
ATOM 716 C CA . PRO A 1 97 ? 9.641 2.611 21.156 1 84.25 97 PRO A CA 1
ATOM 717 C C . PRO A 1 97 ? 10.875 1.946 20.562 1 84.25 97 PRO A C 1
ATOM 719 O O . PRO A 1 97 ? 11.383 0.965 21.109 1 84.25 97 PRO A O 1
ATOM 722 N N . GLY A 1 98 ? 11.266 2.43 19.453 1 87.62 98 GLY A N 1
ATOM 723 C CA . GLY A 1 98 ? 12.445 1.873 18.797 1 87.62 98 GLY A CA 1
ATOM 724 C C . GLY A 1 98 ? 12.117 0.749 17.844 1 87.62 98 GLY A C 1
ATOM 725 O O . GLY A 1 98 ? 13 0.238 17.141 1 87.62 98 GLY A O 1
ATOM 726 N N . THR A 1 99 ? 10.859 0.337 17.859 1 92.31 99 THR A N 1
ATOM 727 C CA . THR A 1 99 ? 10.453 -0.676 16.891 1 92.31 99 THR A CA 1
ATOM 728 C C . THR A 1 99 ? 10.789 -0.232 15.469 1 92.31 99 THR A C 1
ATOM 730 O O . THR A 1 99 ? 10.586 0.931 15.109 1 92.31 99 THR A O 1
ATOM 733 N N . THR A 1 100 ? 11.344 -1.188 14.742 1 94 100 THR A N 1
ATOM 734 C CA . THR A 1 100 ? 11.727 -0.905 13.367 1 94 100 THR A CA 1
ATOM 735 C C . THR A 1 100 ? 10.945 -1.788 12.398 1 94 100 THR A C 1
ATOM 737 O O . THR A 1 100 ? 10.664 -2.951 12.695 1 94 100 THR A O 1
ATOM 740 N N . VAL A 1 101 ? 10.555 -1.191 11.297 1 95.62 101 VAL A N 1
ATOM 741 C CA . VAL A 1 101 ? 9.977 -1.963 10.203 1 95.62 101 VAL A CA 1
ATOM 742 C C . VAL A 1 101 ? 11.016 -2.178 9.109 1 95.62 101 VAL A C 1
ATOM 744 O O . VAL A 1 101 ? 11.617 -1.219 8.617 1 95.62 101 VAL A O 1
ATOM 747 N N . LEU A 1 102 ? 11.234 -3.412 8.773 1 95.38 102 LEU A N 1
ATOM 748 C CA . LEU A 1 102 ? 12.141 -3.756 7.684 1 95.38 102 LEU A CA 1
ATOM 749 C C . LEU A 1 102 ? 11.422 -3.668 6.34 1 95.38 102 LEU A C 1
ATOM 751 O O . LEU A 1 102 ? 10.586 -4.52 6.02 1 95.38 102 LEU A O 1
ATOM 755 N N . LEU A 1 103 ? 11.75 -2.652 5.586 1 96.75 103 LEU A N 1
ATOM 756 C CA . LEU A 1 103 ? 11.211 -2.561 4.234 1 96.75 103 LEU A CA 1
ATOM 757 C C . LEU A 1 103 ? 11.852 -3.598 3.32 1 96.75 103 LEU A C 1
ATOM 759 O O . LEU A 1 103 ? 11.172 -4.195 2.48 1 96.75 103 LEU A O 1
ATOM 763 N N . THR A 1 104 ? 13.086 -3.723 3.424 1 95.44 104 THR A N 1
ATOM 764 C CA . THR A 1 104 ? 13.93 -4.793 2.908 1 95.44 104 THR A CA 1
ATOM 765 C C . THR A 1 104 ? 14.953 -5.223 3.955 1 95.44 104 THR A C 1
ATOM 767 O O . THR A 1 104 ? 15.109 -4.566 4.988 1 95.44 104 THR A O 1
ATOM 770 N N . PRO A 1 105 ? 15.523 -6.398 3.74 1 91.38 105 PRO A N 1
ATOM 771 C CA . PRO A 1 105 ? 16.516 -6.805 4.734 1 91.38 105 PRO A CA 1
ATOM 772 C C . PRO A 1 105 ? 17.609 -5.758 4.934 1 91.38 105 PRO A C 1
ATOM 774 O O . PRO A 1 105 ? 18.234 -5.707 5.996 1 91.38 105 PRO A O 1
ATOM 777 N N . GLU A 1 106 ? 17.828 -4.824 4.016 1 92.25 106 GLU A N 1
ATOM 778 C CA . GLU A 1 106 ? 18.906 -3.844 4.117 1 92.25 106 GLU A CA 1
ATOM 779 C C . GLU A 1 106 ? 18.359 -2.457 4.449 1 92.25 106 GLU A C 1
ATOM 781 O O . GLU A 1 106 ? 19.125 -1.523 4.691 1 92.25 106 GLU A O 1
ATOM 786 N N . VAL A 1 107 ? 17.094 -2.318 4.473 1 94.31 107 VAL A N 1
ATOM 787 C CA . VAL A 1 107 ? 16.484 -1.008 4.68 1 94.31 107 VAL A CA 1
ATOM 788 C C . VAL A 1 107 ? 15.461 -1.087 5.805 1 94.31 107 VAL A C 1
ATOM 790 O O . VAL A 1 107 ? 14.391 -1.678 5.637 1 94.31 107 VAL A O 1
ATOM 793 N N . ALA A 1 108 ? 15.797 -0.426 6.871 1 94.19 108 ALA A N 1
ATOM 794 C CA . ALA A 1 108 ? 14.945 -0.417 8.055 1 94.19 108 ALA A CA 1
ATOM 795 C C . ALA A 1 108 ? 14.539 1.006 8.43 1 94.19 108 ALA A C 1
ATOM 797 O O . ALA A 1 108 ? 15.336 1.938 8.297 1 94.19 108 ALA A O 1
ATOM 798 N N . VAL A 1 109 ? 13.281 1.152 8.852 1 94.12 109 VAL A N 1
ATOM 799 C CA . VAL A 1 109 ? 12.781 2.467 9.234 1 94.12 109 VAL A CA 1
ATOM 800 C C . VAL A 1 109 ? 12.117 2.385 10.609 1 94.12 109 VAL A C 1
ATOM 802 O O . VAL A 1 109 ? 11.289 1.507 10.852 1 94.12 109 VAL A O 1
ATOM 805 N N . SER A 1 110 ? 12.438 3.275 11.5 1 92.94 110 SER A N 1
ATOM 806 C CA . SER A 1 110 ? 11.852 3.307 12.836 1 92.94 110 SER A CA 1
ATOM 807 C C . SER A 1 110 ? 11.031 4.574 13.047 1 92.94 110 SER A C 1
ATOM 809 O O . SER A 1 110 ? 10.273 4.672 14.016 1 92.94 110 SER A O 1
ATOM 811 N N . ASP A 1 111 ? 11.188 5.473 12.164 1 90.38 111 ASP A N 1
ATOM 812 C CA . ASP A 1 111 ? 10.422 6.715 12.203 1 90.38 111 ASP A CA 1
ATOM 813 C C . ASP A 1 111 ? 9.07 6.547 11.516 1 90.38 111 ASP A C 1
ATOM 815 O O . ASP A 1 111 ? 8.992 6.492 10.289 1 90.38 111 ASP A O 1
ATOM 819 N N . GLY A 1 112 ? 8.008 6.57 12.297 1 89.12 112 GLY A N 1
ATOM 820 C CA . GLY A 1 112 ? 6.664 6.359 11.773 1 89.12 112 GLY A CA 1
ATOM 821 C C . GLY A 1 112 ? 6.223 7.434 10.805 1 89.12 112 GLY A C 1
ATOM 822 O O . GLY A 1 112 ? 5.547 7.148 9.812 1 89.12 112 GLY A O 1
ATOM 823 N N . GLU A 1 113 ? 6.574 8.578 11.125 1 82.94 113 GLU A N 1
ATOM 824 C CA . GLU A 1 113 ? 6.219 9.688 10.242 1 82.94 113 GLU A CA 1
ATOM 825 C C . GLU A 1 113 ? 6.902 9.555 8.891 1 82.94 113 GLU A C 1
ATOM 827 O O . GLU A 1 113 ? 6.262 9.719 7.848 1 82.94 113 GLU A O 1
ATOM 832 N N . LEU A 1 114 ? 8.188 9.258 8.922 1 87.06 114 LEU A N 1
ATOM 833 C CA . LEU A 1 114 ? 8.93 9.062 7.68 1 87.06 114 LEU A CA 1
ATOM 834 C C . LEU A 1 114 ? 8.336 7.918 6.871 1 87.06 114 LEU A C 1
ATOM 836 O O . LEU A 1 114 ? 8.195 8.023 5.648 1 87.06 114 LEU A O 1
ATOM 840 N N . LEU A 1 115 ? 8.023 6.875 7.535 1 92.44 115 LEU A N 1
ATOM 841 C CA . LEU A 1 115 ? 7.457 5.707 6.867 1 92.44 115 LEU A CA 1
ATOM 842 C C . LEU A 1 115 ? 6.172 6.074 6.125 1 92.44 115 LEU A C 1
ATOM 844 O O . LEU A 1 115 ? 6.016 5.75 4.949 1 92.44 115 LEU A O 1
ATOM 848 N N . MET A 1 116 ? 5.328 6.766 6.75 1 87 116 MET A N 1
ATOM 849 C CA . MET A 1 116 ? 4.059 7.168 6.148 1 87 116 MET A CA 1
ATOM 850 C C . MET A 1 116 ? 4.285 8.141 5 1 87 116 MET A C 1
ATOM 852 O O . MET A 1 116 ? 3.658 8.016 3.943 1 87 116 MET A O 1
ATOM 856 N N . GLU A 1 117 ? 5.156 9.062 5.215 1 83.06 117 GLU A N 1
ATOM 857 C CA . GLU A 1 117 ? 5.465 10.039 4.176 1 83.06 117 GLU A CA 1
ATOM 858 C C . GLU A 1 117 ? 6.051 9.367 2.939 1 83.06 117 GLU A C 1
ATOM 860 O O . GLU A 1 117 ? 5.754 9.766 1.812 1 83.06 117 GLU A O 1
ATOM 865 N N . TRP A 1 118 ? 6.891 8.461 3.154 1 89.88 118 TRP A N 1
ATOM 866 C CA . TRP A 1 118 ? 7.477 7.742 2.029 1 89.88 118 TRP A CA 1
ATOM 867 C C . TRP A 1 118 ? 6.418 6.93 1.288 1 89.88 118 TRP A C 1
ATOM 869 O O . TRP A 1 118 ? 6.363 6.949 0.056 1 89.88 118 TRP A O 1
ATOM 879 N N . PHE A 1 119 ? 5.559 6.25 2.066 1 90.69 119 PHE A N 1
ATOM 880 C CA . PHE A 1 119 ? 4.512 5.441 1.453 1 90.69 119 PHE A CA 1
ATOM 881 C C . PHE A 1 119 ? 3.625 6.297 0.557 1 90.69 119 PHE A C 1
ATOM 883 O O . PHE A 1 119 ? 3.24 5.867 -0.534 1 90.69 119 PHE A O 1
ATOM 890 N N . CYS A 1 120 ? 3.404 7.441 0.966 1 83 120 CYS A N 1
ATOM 891 C CA . CYS A 1 120 ? 2.475 8.305 0.241 1 83 120 CYS A CA 1
ATOM 892 C C . CYS A 1 120 ? 3.209 9.141 -0.797 1 83 120 CYS A C 1
ATOM 894 O O . CYS A 1 120 ? 2.592 9.953 -1.496 1 83 120 CYS A O 1
ATOM 896 N N . GLY A 1 121 ? 4.512 9.023 -0.848 1 82.44 121 GLY A N 1
ATOM 897 C CA . GLY A 1 121 ? 5.273 9.719 -1.875 1 82.44 121 GLY A CA 1
ATOM 898 C C . GLY A 1 121 ? 5.656 11.133 -1.481 1 82.44 121 GLY A C 1
ATOM 899 O O . GLY A 1 121 ? 6.059 11.93 -2.33 1 82.44 121 GLY A O 1
ATOM 900 N N . GLN A 1 122 ? 5.598 11.43 -0.292 1 75.06 122 GLN A N 1
ATOM 901 C CA . GLN A 1 122 ? 5.859 12.797 0.163 1 75.06 122 GLN A CA 1
ATOM 902 C C . GLN A 1 122 ? 7.34 13 0.465 1 75.06 122 GLN A C 1
ATOM 904 O O . GLN A 1 122 ? 7.867 14.102 0.286 1 75.06 122 GLN A O 1
ATOM 909 N N . LYS A 1 123 ? 7.961 11.992 0.956 1 83.12 123 LYS A N 1
ATOM 910 C CA . LYS A 1 123 ? 9.375 12.086 1.322 1 83.12 123 LYS A CA 1
ATOM 911 C C . LYS A 1 123 ? 10.133 10.82 0.932 1 83.12 123 LYS A C 1
ATOM 913 O O . LYS A 1 123 ? 9.641 9.711 1.143 1 83.12 123 LYS A O 1
ATOM 918 N N . ALA A 1 124 ? 11.273 11.117 0.349 1 87.38 124 ALA A N 1
ATOM 919 C CA . ALA A 1 124 ? 12.125 10 -0.031 1 87.38 124 ALA A CA 1
ATOM 920 C C . ALA A 1 124 ? 12.836 9.414 1.186 1 87.38 124 ALA A C 1
ATOM 922 O O . ALA A 1 124 ? 13.039 10.102 2.188 1 87.38 124 ALA A O 1
ATOM 923 N N . LEU A 1 125 ? 13.18 8.133 1.114 1 90.56 125 LEU A N 1
ATOM 924 C CA . LEU A 1 125 ? 14.031 7.535 2.139 1 90.56 125 LEU A CA 1
ATOM 925 C C . LEU A 1 125 ? 15.43 8.133 2.094 1 90.56 125 LEU A C 1
ATOM 927 O O . LEU A 1 125 ? 15.883 8.594 1.041 1 90.56 125 LEU A O 1
ATOM 931 N N . PRO A 1 126 ? 16.078 8.109 3.205 1 85.31 126 PRO A N 1
ATOM 932 C CA . PRO A 1 126 ? 17.406 8.75 3.273 1 85.31 126 PRO A CA 1
ATOM 933 C C . PRO A 1 126 ? 18.391 8.172 2.268 1 85.31 126 PRO A C 1
ATOM 935 O O . PRO A 1 126 ? 19.219 8.906 1.72 1 85.31 126 PRO A O 1
ATOM 938 N N . GLN A 1 127 ? 18.422 6.914 1.999 1 83.88 127 GLN A N 1
ATOM 939 C CA . GLN A 1 127 ? 19.391 6.266 1.129 1 83.88 127 GLN A CA 1
ATOM 940 C C . GLN A 1 127 ? 18.969 6.348 -0.333 1 83.88 127 GLN A C 1
ATOM 942 O O . GLN A 1 127 ? 19.688 5.902 -1.225 1 83.88 127 GLN A O 1
ATOM 947 N N . SER A 1 128 ? 17.781 6.898 -0.607 1 82 128 SER A N 1
ATOM 948 C CA . SER A 1 128 ? 17.219 6.941 -1.952 1 82 128 SER A CA 1
ATOM 949 C C . SER A 1 128 ? 17.812 8.094 -2.762 1 82 128 SER A C 1
ATOM 951 O O . SER A 1 128 ? 18.312 9.062 -2.193 1 82 128 SER A O 1
ATOM 953 N N . ASP A 1 129 ? 17.828 7.855 -4.047 1 77.19 129 ASP A N 1
ATOM 954 C CA . ASP A 1 129 ? 18.031 8.984 -4.949 1 77.19 129 ASP A CA 1
ATOM 955 C C . ASP A 1 129 ? 16.797 9.883 -4.996 1 77.19 129 ASP A C 1
ATOM 957 O O . ASP A 1 129 ? 15.82 9.578 -5.684 1 77.19 129 ASP A O 1
ATOM 961 N N . SER A 1 130 ? 16.891 10.953 -4.328 1 71.88 130 SER A N 1
ATOM 962 C CA . SER A 1 130 ? 15.75 11.844 -4.152 1 71.88 130 SER A CA 1
ATOM 963 C C . SER A 1 130 ? 15.242 12.359 -5.496 1 71.88 130 SER A C 1
ATOM 965 O O . SER A 1 130 ? 14.031 12.516 -5.688 1 71.88 130 SER A O 1
ATOM 967 N N . ARG A 1 131 ? 16.172 12.602 -6.359 1 70.88 131 ARG A N 1
ATOM 968 C CA . ARG A 1 131 ? 15.766 13.102 -7.672 1 70.88 131 ARG A CA 1
ATOM 969 C C . ARG A 1 131 ? 14.867 12.094 -8.383 1 70.88 131 ARG A C 1
ATOM 971 O O . ARG A 1 131 ? 13.844 12.477 -8.969 1 70.88 131 ARG A O 1
ATOM 978 N N . GLN A 1 132 ? 15.297 10.945 -8.336 1 75 132 GLN A N 1
ATOM 979 C CA . GLN A 1 132 ? 14.492 9.898 -8.961 1 75 132 GLN A CA 1
ATOM 980 C C . GLN A 1 132 ? 13.148 9.742 -8.266 1 75 132 GLN A C 1
ATOM 982 O O . GLN A 1 132 ? 12.109 9.656 -8.922 1 75 132 GLN A O 1
ATOM 987 N N . PHE A 1 133 ? 13.18 9.781 -7.004 1 77.75 133 PHE A N 1
ATOM 988 C CA . PHE A 1 133 ? 11.977 9.602 -6.203 1 77.75 133 PHE A CA 1
ATOM 989 C C . PHE A 1 133 ? 10.945 10.688 -6.516 1 77.75 133 PHE A C 1
ATOM 991 O O . PHE A 1 133 ? 9.789 10.383 -6.797 1 77.75 133 PHE A O 1
ATOM 998 N N . TYR A 1 134 ? 11.367 11.859 -6.652 1 71.94 134 TYR A N 1
ATOM 999 C CA . TYR A 1 134 ? 10.422 12.953 -6.797 1 71.94 134 TYR A CA 1
ATOM 1000 C C . TYR A 1 134 ? 10.008 13.141 -8.25 1 71.94 134 TYR A C 1
ATOM 1002 O O . TYR A 1 134 ? 8.93 13.648 -8.539 1 71.94 134 TYR A O 1
ATOM 1010 N N . SER A 1 135 ? 10.859 12.75 -9.109 1 68.75 135 SER A N 1
ATOM 1011 C CA . SER A 1 135 ? 10.492 12.844 -10.516 1 68.75 135 SER A CA 1
ATOM 1012 C C . SER A 1 135 ? 9.25 12.016 -10.82 1 68.75 135 SER A C 1
ATOM 1014 O O . SER A 1 135 ? 8.375 12.445 -11.57 1 68.75 135 SER A O 1
ATOM 1016 N N . THR A 1 136 ? 9.141 10.93 -10.258 1 65.5 136 THR A N 1
ATOM 1017 C CA . THR A 1 136 ? 8.008 10.039 -10.453 1 65.5 136 THR A CA 1
ATOM 1018 C C . THR A 1 136 ? 6.773 10.57 -9.727 1 65.5 136 THR A C 1
ATOM 1020 O O . THR A 1 136 ? 5.656 10.469 -10.242 1 65.5 136 THR A O 1
ATOM 1023 N N . ALA A 1 137 ? 7.012 11.102 -8.594 1 60.22 137 ALA A N 1
ATOM 1024 C CA . ALA A 1 137 ? 5.918 11.633 -7.777 1 60.22 137 ALA A CA 1
ATOM 1025 C C . ALA A 1 137 ? 5.234 12.805 -8.477 1 60.22 137 ALA A C 1
ATOM 1027 O O . ALA A 1 137 ? 4.008 12.938 -8.422 1 60.22 137 ALA A O 1
ATOM 1028 N N . ILE A 1 138 ? 5.957 13.57 -9.125 1 55.12 138 ILE A N 1
ATOM 1029 C CA . ILE A 1 138 ? 5.449 14.75 -9.82 1 55.12 138 ILE A CA 1
ATOM 1030 C C . ILE A 1 138 ? 4.594 14.312 -11.008 1 55.12 138 ILE A C 1
ATOM 1032 O O . ILE A 1 138 ? 3.559 14.922 -11.289 1 55.12 138 ILE A O 1
ATOM 1036 N N . GLN A 1 139 ? 4.992 13.352 -11.594 1 52.31 139 GLN A N 1
ATOM 1037 C CA . GLN A 1 139 ? 4.27 12.883 -12.766 1 52.31 139 GLN A CA 1
ATOM 1038 C C . GLN A 1 139 ? 2.883 12.367 -12.391 1 52.31 139 GLN A C 1
ATOM 1040 O O . GLN A 1 139 ? 1.958 12.414 -13.211 1 52.31 139 GLN A O 1
ATOM 1045 N N . ARG A 1 140 ? 2.643 11.969 -11.234 1 55.03 140 ARG A N 1
ATOM 1046 C CA . ARG A 1 140 ? 1.41 11.266 -10.898 1 55.03 140 ARG A CA 1
ATOM 1047 C C . ARG A 1 140 ? 0.497 12.133 -10.047 1 55.03 140 ARG A C 1
ATOM 1049 O O . ARG A 1 140 ? -0.678 11.812 -9.852 1 55.03 140 ARG A O 1
ATOM 1056 N N . ARG A 1 141 ? 1 13.164 -9.344 1 48.47 141 ARG A N 1
ATOM 1057 C CA . ARG A 1 141 ? 0.163 13.906 -8.406 1 48.47 141 ARG A CA 1
ATOM 1058 C C . ARG A 1 141 ? -0.945 14.656 -9.141 1 48.47 141 ARG A C 1
ATOM 1060 O O . ARG A 1 141 ? -0.697 15.289 -10.172 1 48.47 141 ARG A O 1
ATOM 1067 N N . PRO A 1 142 ? -2.17 14.266 -8.695 1 43.22 142 PRO A N 1
ATOM 1068 C CA . PRO A 1 142 ? -3.193 15.156 -9.242 1 43.22 142 PRO A CA 1
ATOM 1069 C C . PRO A 1 142 ? -2.824 16.641 -9.094 1 43.22 142 PRO A C 1
ATOM 1071 O O . PRO A 1 142 ? -2.021 16.984 -8.227 1 43.22 142 PRO A O 1
ATOM 1074 N N . ALA A 1 143 ? -3.35 17.688 -9.93 1 40.62 143 ALA A N 1
ATOM 1075 C CA . ALA A 1 143 ? -3.076 19.109 -10.109 1 40.62 143 ALA A CA 1
ATOM 1076 C C . ALA A 1 143 ? -2.869 19.797 -8.766 1 40.62 143 ALA A C 1
ATOM 1078 O O . ALA A 1 143 ? -1.947 20.609 -8.609 1 40.62 143 ALA A O 1
ATOM 1079 N N . GLY A 1 144 ? -3.705 19.609 -7.969 1 40.84 144 GLY A N 1
ATOM 1080 C CA . GLY A 1 144 ? -3.607 20.375 -6.738 1 40.84 144 GLY A CA 1
ATOM 1081 C C . GLY A 1 144 ? -2.398 20.016 -5.902 1 40.84 144 GLY A C 1
ATOM 1082 O O . GLY A 1 144 ? -1.751 20.891 -5.32 1 40.84 144 GLY A O 1
ATOM 1083 N N . ASP A 1 145 ? -2.023 18.781 -5.809 1 44.44 145 ASP A N 1
ATOM 1084 C CA . ASP A 1 145 ? -0.908 18.297 -5.008 1 44.44 145 ASP A CA 1
ATOM 1085 C C . ASP A 1 145 ? 0.415 18.438 -5.758 1 44.44 145 ASP A C 1
ATOM 1087 O O . ASP A 1 145 ? 1.485 18.234 -5.18 1 44.44 145 ASP A O 1
ATOM 1091 N N . SER A 1 146 ? 0.215 18.688 -6.949 1 43.78 146 SER A N 1
ATOM 1092 C CA . SER A 1 146 ? 1.388 18.906 -7.789 1 43.78 146 SER A CA 1
ATOM 1093 C C . SER A 1 146 ? 2.248 20.047 -7.262 1 43.78 146 SER A C 1
ATOM 1095 O O . SER A 1 146 ? 3.477 19.984 -7.332 1 43.78 146 SER A O 1
ATOM 1097 N N . GLN A 1 147 ? 1.464 21 -6.781 1 40.31 147 GLN A N 1
ATOM 1098 C CA . GLN A 1 147 ? 2.207 22.156 -6.262 1 40.31 147 GLN A CA 1
ATOM 1099 C C . GLN A 1 147 ? 3.064 21.75 -5.062 1 40.31 147 GLN A C 1
ATOM 1101 O O . GLN A 1 147 ? 4.223 22.156 -4.953 1 40.31 147 GLN A O 1
ATOM 1106 N N . GLN A 1 148 ? 2.516 20.969 -4.305 1 42.66 148 GLN A N 1
ATOM 1107 C CA . GLN A 1 148 ? 3.309 20.547 -3.156 1 42.66 148 GLN A CA 1
ATOM 1108 C C . GLN A 1 148 ? 4.445 19.625 -3.582 1 42.66 148 GLN A C 1
ATOM 1110 O O . GLN A 1 148 ? 5.559 19.719 -3.068 1 42.66 148 GLN A O 1
ATOM 1115 N N . ALA A 1 149 ? 4.203 18.828 -4.512 1 42.06 149 ALA A N 1
ATOM 1116 C CA . ALA A 1 149 ? 5.254 17.969 -5.059 1 42.06 149 ALA A CA 1
ATOM 1117 C C . ALA A 1 149 ? 6.344 18.812 -5.727 1 42.06 149 ALA A C 1
ATOM 1119 O O . ALA A 1 149 ? 7.535 18.531 -5.555 1 42.06 149 ALA A O 1
ATOM 1120 N N . LEU A 1 150 ? 5.781 19.734 -6.453 1 44.06 150 LEU A N 1
ATOM 1121 C CA . LEU A 1 150 ? 6.734 20.656 -7.051 1 44.06 150 LEU A CA 1
ATOM 1122 C C . LEU A 1 150 ? 7.496 21.422 -5.977 1 44.06 150 LEU A C 1
ATOM 1124 O O . LEU A 1 150 ? 8.703 21.641 -6.098 1 44.06 150 LEU A O 1
ATOM 1128 N N . ALA A 1 151 ? 6.758 21.766 -5.008 1 41.19 151 ALA A N 1
ATOM 1129 C CA . ALA A 1 151 ? 7.41 22.453 -3.904 1 41.19 151 ALA A CA 1
ATOM 1130 C C . ALA A 1 151 ? 8.406 21.547 -3.193 1 41.19 151 ALA A C 1
ATOM 1132 O O . ALA A 1 151 ? 9.531 21.953 -2.885 1 41.19 151 ALA A O 1
ATOM 1133 N N . ASP A 1 152 ? 8.07 20.406 -3.049 1 41.81 152 ASP A N 1
ATOM 1134 C CA . ASP A 1 152 ? 8.953 19.438 -2.383 1 41.81 152 ASP A CA 1
ATOM 1135 C C . ASP A 1 152 ? 10.133 19.062 -3.277 1 41.81 152 ASP A C 1
ATOM 1137 O O . ASP A 1 152 ? 11.258 18.938 -2.799 1 41.81 152 ASP A O 1
ATOM 1141 N N . PHE A 1 153 ? 9.766 18.969 -4.562 1 43.03 153 PHE A N 1
ATOM 1142 C CA . PHE A 1 153 ? 10.828 18.781 -5.543 1 43.03 153 PHE A CA 1
ATOM 1143 C C . PHE A 1 153 ? 11.781 19.969 -5.539 1 43.03 153 PHE A C 1
ATOM 1145 O O . PHE A 1 153 ? 13 19.781 -5.461 1 43.03 153 PHE A O 1
ATOM 1152 N N . THR A 1 154 ? 11.094 21.047 -5.785 1 42 154 THR A N 1
ATOM 1153 C CA . THR A 1 154 ? 11.898 22.266 -5.746 1 42 154 THR A CA 1
ATOM 1154 C C . THR A 1 154 ? 12.672 22.359 -4.438 1 42 154 THR A C 1
ATOM 1156 O O . THR A 1 154 ? 13.859 22.703 -4.434 1 42 154 THR A O 1
ATOM 1159 N N . SER A 1 155 ? 11.922 22.031 -3.41 1 38.62 155 SER A N 1
ATOM 1160 C CA . SER A 1 155 ? 12.594 22.031 -2.115 1 38.62 155 SER A CA 1
ATOM 1161 C C . SER A 1 155 ? 13.695 20.984 -2.07 1 38.62 155 SER A C 1
ATOM 1163 O O . SER A 1 155 ? 14.789 21.25 -1.562 1 38.62 155 SER A O 1
ATOM 1165 N N . SER A 1 156 ? 13.359 19.922 -2.584 1 38.91 156 SER A N 1
ATOM 1166 C CA . SER A 1 156 ? 14.367 18.875 -2.596 1 38.91 156 SER A CA 1
ATOM 1167 C C . SER A 1 156 ? 15.523 19.234 -3.525 1 38.91 156 SER A C 1
ATOM 1169 O O . SER A 1 156 ? 16.688 19.031 -3.18 1 38.91 156 SER A O 1
ATOM 1171 N N . VAL A 1 157 ? 15.148 19.672 -4.695 1 39.72 157 VAL A N 1
ATOM 1172 C CA . VAL A 1 157 ? 16.188 20.188 -5.594 1 39.72 157 VAL A CA 1
ATOM 1173 C C . VAL A 1 157 ? 16.891 21.375 -4.949 1 39.72 157 VAL A C 1
ATOM 1175 O O . VAL A 1 157 ? 18.125 21.438 -4.957 1 39.72 157 VAL A O 1
ATOM 1178 N N . LEU A 1 158 ? 15.984 22.234 -4.547 1 38.34 158 LEU A N 1
ATOM 1179 C CA . LEU A 1 158 ? 16.562 23.391 -3.871 1 38.34 158 LEU A CA 1
ATOM 1180 C C . LEU A 1 158 ? 17.219 22.984 -2.559 1 38.34 158 LEU A C 1
ATOM 1182 O O . LEU A 1 158 ? 18.281 23.516 -2.199 1 38.34 158 LEU A O 1
ATOM 1186 N N . GLN A 1 159 ? 16.641 22.141 -1.901 1 36 159 GLN A N 1
ATOM 1187 C CA . GLN A 1 159 ? 17.25 21.625 -0.682 1 36 159 GLN A CA 1
ATOM 1188 C C . GLN A 1 159 ? 18.547 20.891 -0.986 1 36 159 GLN A C 1
ATOM 1190 O O . GLN A 1 159 ? 19.531 21.047 -0.259 1 36 159 GLN A O 1
ATOM 1195 N N . ASP A 1 160 ? 18.578 20.203 -1.959 1 37.06 160 ASP A N 1
ATOM 1196 C CA . ASP A 1 160 ? 19.906 19.719 -2.312 1 37.06 160 ASP A CA 1
ATOM 1197 C C . ASP A 1 160 ? 20.844 20.891 -2.631 1 37.06 160 ASP A C 1
ATOM 1199 O O . ASP A 1 160 ? 21.984 20.938 -2.146 1 37.06 160 ASP A O 1
ATOM 1203 N N . ARG A 1 161 ? 20.438 21.797 -3.465 1 35.81 161 ARG A N 1
ATOM 1204 C CA . ARG A 1 161 ? 21.234 23.016 -3.656 1 35.81 161 ARG A CA 1
ATOM 1205 C C . ARG A 1 161 ? 21.109 23.938 -2.453 1 35.81 161 ARG A C 1
ATOM 1207 O O . ARG A 1 161 ? 22.109 24.469 -1.963 1 35.81 161 ARG A O 1
ATOM 1214 N N . ALA A 1 162 ? 19.859 24.266 -1.918 1 35.41 162 ALA A N 1
ATOM 1215 C CA . ALA A 1 162 ? 19.641 25.141 -0.771 1 35.41 162 ALA A CA 1
ATOM 1216 C C . ALA A 1 162 ? 20.047 24.453 0.53 1 35.41 162 ALA A C 1
ATOM 1218 O O . ALA A 1 162 ? 20.625 25.094 1.415 1 35.41 162 ALA A O 1
ATOM 1219 N N . ALA A 1 163 ? 19.906 23.219 0.72 1 35.34 163 ALA A N 1
ATOM 1220 C CA . ALA A 1 163 ? 20.406 22.516 1.897 1 35.34 163 ALA A CA 1
ATOM 1221 C C . ALA A 1 163 ? 21.922 22.719 2.049 1 35.34 163 ALA A C 1
ATOM 1223 O O . ALA A 1 163 ? 22.406 22.969 3.152 1 35.34 163 ALA A O 1
ATOM 1224 N N . ALA A 1 164 ? 22.594 22.797 1.008 1 36.97 164 ALA A N 1
ATOM 1225 C CA . ALA A 1 164 ? 23.969 23.234 1.16 1 36.97 164 ALA A CA 1
ATOM 1226 C C . ALA A 1 164 ? 24.031 24.703 1.564 1 36.97 164 ALA A C 1
ATOM 1228 O O . ALA A 1 164 ? 24.781 25.078 2.477 1 36.97 164 ALA A O 1
ATOM 1229 N N . MET A 1 165 ? 23.234 25.562 1.015 1 36.81 165 MET A N 1
ATOM 1230 C CA . MET A 1 165 ? 23.203 26.984 1.316 1 36.81 165 MET A CA 1
ATOM 1231 C C . MET A 1 165 ? 22.438 27.25 2.609 1 36.81 165 MET A C 1
ATOM 1233 O O . MET A 1 165 ? 22.891 28.031 3.449 1 36.81 165 MET A O 1
ATOM 1237 N N . THR A 1 166 ? 21.359 26.625 2.898 1 36.97 166 THR A N 1
ATOM 1238 C CA . THR A 1 166 ? 20.516 26.781 4.078 1 36.97 166 THR A CA 1
ATOM 1239 C C . THR A 1 166 ? 21.141 26.094 5.289 1 36.97 166 THR A C 1
ATOM 1241 O O . THR A 1 166 ? 21.141 26.656 6.391 1 36.97 166 THR A O 1
ATOM 1244 N N . ALA A 1 167 ? 21.734 25.062 5.219 1 35.88 167 ALA A N 1
ATOM 1245 C CA . ALA A 1 167 ? 22.547 24.5 6.301 1 35.88 167 ALA A CA 1
ATOM 1246 C C . ALA A 1 167 ? 23.609 25.5 6.766 1 35.88 167 ALA A C 1
ATOM 1248 O O . ALA A 1 167 ? 23.812 25.672 7.969 1 3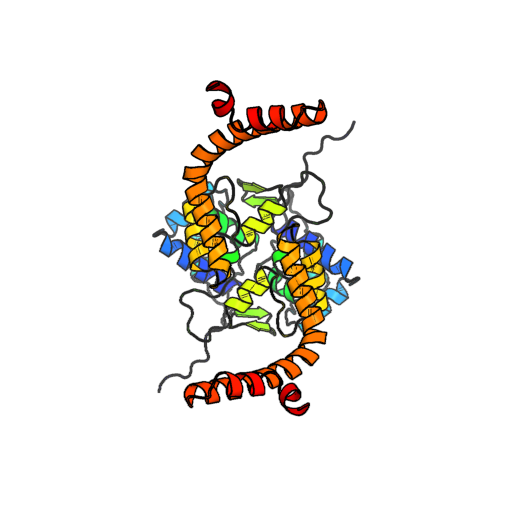5.88 167 ALA A O 1
ATOM 1249 N N . ALA A 1 168 ? 24.156 26.109 5.906 1 37.97 168 ALA A N 1
ATOM 1250 C CA . ALA A 1 168 ? 25.094 27.188 6.207 1 37.97 168 ALA A CA 1
ATOM 1251 C C . ALA A 1 168 ? 24.391 28.375 6.84 1 37.97 168 ALA A C 1
ATOM 1253 O O . ALA A 1 168 ? 24.859 28.906 7.852 1 37.97 168 ALA A O 1
ATOM 1254 N N . PHE A 1 169 ? 23.297 28.766 6.285 1 35.91 169 PHE A N 1
ATOM 1255 C CA . PHE A 1 169 ? 22.484 29.875 6.785 1 35.91 169 PHE A CA 1
ATOM 1256 C C . PHE A 1 169 ? 21.812 29.484 8.094 1 35.91 169 PHE A C 1
ATOM 1258 O O . PHE A 1 169 ? 21.859 30.25 9.062 1 35.91 169 PHE A O 1
ATOM 1265 N N . ASN A 1 170 ? 21.172 28.375 8.078 1 38.66 170 ASN A N 1
ATOM 1266 C CA . ASN A 1 170 ? 20.5 27.875 9.273 1 38.66 170 ASN A CA 1
ATOM 1267 C C . ASN A 1 170 ? 21.5 27.656 10.414 1 38.66 170 ASN A C 1
ATOM 1269 O O . ASN A 1 170 ? 21.188 27.984 11.57 1 38.66 170 ASN A O 1
ATOM 1273 N N . SER A 1 171 ? 22.484 27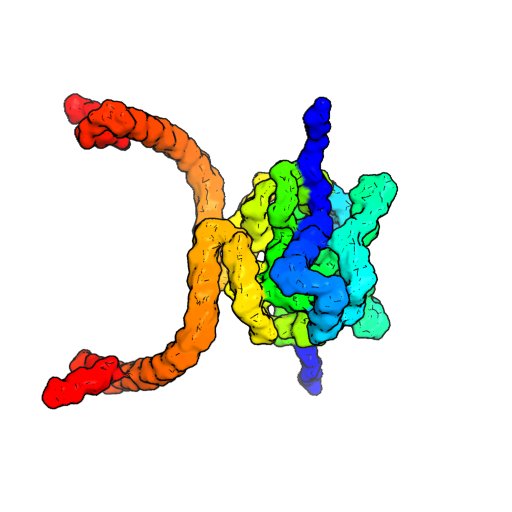.141 10.156 1 42.84 171 SER A N 1
ATOM 1274 C CA . SER A 1 171 ? 23.562 27.094 11.141 1 42.84 171 SER A CA 1
ATOM 1275 C C . SER A 1 171 ? 23.922 28.484 11.625 1 42.84 171 SER A C 1
ATOM 1277 O O . SER A 1 171 ? 24.094 28.719 12.828 1 42.84 171 SER A O 1
ATOM 1279 N N . GLU A 1 172 ? 23.953 29.375 10.703 1 45.06 172 GLU A N 1
ATOM 1280 C CA . GLU A 1 172 ? 24.281 30.766 11.016 1 45.06 172 GLU A CA 1
ATOM 1281 C C . GLU A 1 172 ? 23.125 31.453 11.75 1 45.06 172 GLU A C 1
ATOM 1283 O O . GLU A 1 172 ? 23.344 32.188 12.719 1 45.06 172 GLU A O 1
ATOM 1288 N N . MET A 1 173 ? 22.031 31.125 11.305 1 43.59 173 MET A N 1
ATOM 1289 C CA . MET A 1 173 ? 20.828 31.703 11.914 1 43.59 173 MET A CA 1
ATOM 1290 C C . MET A 1 173 ? 20.562 31.062 13.266 1 43.59 173 MET A C 1
ATOM 1292 O O . MET A 1 173 ? 20.188 31.75 14.227 1 43.59 173 MET A O 1
ATOM 1296 N N . ALA A 1 174 ? 20.594 29.812 13.305 1 43.75 174 ALA A N 1
ATOM 1297 C CA . ALA A 1 174 ? 20.469 29.125 14.586 1 43.75 174 ALA A CA 1
ATOM 1298 C C . ALA A 1 174 ? 21.453 29.672 15.609 1 43.75 174 ALA A C 1
ATOM 1300 O O . ALA A 1 174 ? 21.109 29.891 16.766 1 43.75 174 ALA A O 1
ATOM 1301 N N . ALA A 1 175 ? 22.5 29.875 15.086 1 49.91 175 ALA A N 1
ATOM 1302 C CA . ALA A 1 175 ? 23.516 30.484 15.938 1 49.91 175 ALA A CA 1
ATOM 1303 C C . ALA A 1 175 ? 23.109 31.891 16.344 1 49.91 175 ALA A C 1
ATOM 1305 O O . ALA A 1 175 ? 23.25 32.281 17.516 1 49.91 175 ALA A O 1
ATOM 1306 N N . THR A 1 176 ? 22.531 32.562 15.422 1 49.19 176 THR A N 1
ATOM 1307 C CA . THR A 1 176 ? 22.078 33.938 15.664 1 49.19 176 THR A CA 1
ATOM 1308 C C . THR A 1 176 ? 20.844 33.938 16.562 1 49.19 176 THR A C 1
ATOM 1310 O O . THR A 1 176 ? 20.766 34.719 17.5 1 49.19 176 THR A O 1
ATOM 1313 N N . MET A 1 177 ? 20.031 33.031 16.297 1 50.06 177 MET A N 1
ATOM 1314 C CA . MET A 1 177 ? 18.812 32.969 17.078 1 50.06 177 MET A CA 1
ATOM 1315 C C . MET A 1 177 ? 19.109 32.469 18.484 1 50.06 177 MET A C 1
ATOM 1317 O O . MET A 1 177 ? 18.5 32.906 19.453 1 50.06 177 MET A O 1
ATOM 1321 N N . ALA A 1 178 ? 19.844 31.516 18.625 1 52.25 178 ALA A N 1
ATOM 1322 C CA . ALA A 1 178 ? 20.312 31.109 19.953 1 52.25 178 ALA A CA 1
ATOM 1323 C C . ALA A 1 178 ? 20.875 32.281 20.734 1 52.25 178 ALA A C 1
ATOM 1325 O O . ALA A 1 178 ? 20.594 32.438 21.922 1 52.25 178 ALA A O 1
ATOM 1326 N N . LYS A 1 179 ? 21.469 33.062 19.953 1 57.28 179 LYS A N 1
ATOM 1327 C CA . LYS A 1 179 ? 22.047 34.281 20.547 1 57.28 179 LYS A CA 1
ATOM 1328 C C . LYS A 1 179 ? 20.953 35.25 20.938 1 57.28 179 LYS A C 1
ATOM 1330 O O . LYS A 1 179 ? 21.016 35.844 22.016 1 57.28 179 LYS A O 1
ATOM 1335 N N . ILE A 1 180 ? 20.016 35.281 20.125 1 48.84 180 ILE A N 1
ATOM 1336 C CA . ILE A 1 180 ? 18.906 36.188 20.359 1 48.84 180 ILE A CA 1
ATOM 1337 C C . ILE A 1 180 ? 18.078 35.688 21.531 1 48.84 180 ILE A C 1
ATOM 1339 O O . ILE A 1 180 ? 17.719 36.469 22.438 1 48.84 180 ILE A O 1
ATOM 1343 N N . ASN A 1 181 ? 17.797 34.562 21.531 1 51.47 181 ASN A N 1
ATOM 1344 C CA . ASN A 1 181 ? 17.016 33.938 22.609 1 51.47 181 ASN A CA 1
ATOM 1345 C C . ASN A 1 181 ? 17.734 34.062 23.953 1 51.47 181 ASN A C 1
ATOM 1347 O O . ASN A 1 181 ? 17.094 34.344 24.969 1 51.47 181 ASN A O 1
ATOM 1351 N N . ALA A 1 182 ? 18.875 33.781 23.844 1 55.22 182 ALA A N 1
ATOM 1352 C CA . ALA A 1 182 ? 19.688 34 25.031 1 55.22 182 ALA A CA 1
ATOM 1353 C C . ALA A 1 182 ? 19.625 35.438 25.5 1 55.22 182 ALA A C 1
ATOM 1355 O O . ALA A 1 182 ? 19.516 35.719 26.703 1 55.22 182 ALA A O 1
ATOM 1356 N N . ALA A 1 183 ? 19.531 36.281 24.547 1 51.56 183 ALA A N 1
ATOM 1357 C CA . ALA A 1 183 ? 19.5 37.719 24.844 1 51.56 183 ALA A CA 1
ATOM 1358 C C . ALA A 1 183 ? 18.156 38.125 25.422 1 51.56 183 ALA A C 1
ATOM 1360 O O . ALA A 1 183 ? 18.094 38.938 26.375 1 51.56 183 ALA A O 1
ATOM 1361 N N . VAL A 1 184 ? 17.219 37.5 24.906 1 50.44 184 VAL A N 1
ATOM 1362 C CA . VAL A 1 184 ? 15.875 37.781 25.375 1 50.44 184 VAL A CA 1
ATOM 1363 C C . VAL A 1 184 ? 15.688 37.25 26.797 1 50.44 184 VAL A C 1
ATOM 1365 O O . VAL A 1 184 ? 15.141 37.938 27.656 1 50.44 184 VAL A O 1
ATOM 1368 N N . ARG A 1 185 ? 16.172 36.188 26.938 1 54.88 185 ARG A N 1
ATOM 1369 C CA . ARG A 1 185 ? 16.078 35.594 28.281 1 54.88 185 ARG A CA 1
ATOM 1370 C C . ARG A 1 185 ? 16.859 36.406 29.297 1 54.88 185 ARG A C 1
ATOM 1372 O O . ARG A 1 185 ? 16.469 36.469 30.469 1 54.88 185 ARG A O 1
ATOM 1379 N N . SER A 1 186 ? 17.844 36.938 28.703 1 57.75 186 SER A N 1
ATOM 1380 C CA . SER A 1 186 ? 18.703 37.719 29.594 1 57.75 186 SER A CA 1
ATOM 1381 C C . SER A 1 186 ? 18.188 39.156 29.719 1 57.75 186 SER A C 1
ATOM 1383 O O . SER A 1 186 ? 18.812 39.969 30.406 1 57.75 186 SER A O 1
ATOM 1385 N N . GLY A 1 187 ? 17.062 39.469 29.094 1 53.34 187 GLY A N 1
ATOM 1386 C CA . GLY A 1 187 ? 16.438 40.781 29.281 1 53.34 187 GLY A CA 1
ATOM 1387 C C . GLY A 1 187 ? 17.016 41.844 28.359 1 53.34 187 GLY A C 1
ATOM 1388 O O . GLY A 1 187 ? 17.031 43.031 28.703 1 53.34 187 GLY A O 1
ATOM 1389 N N . ALA A 1 188 ? 17.547 41.406 27.156 1 51.09 188 ALA A N 1
ATOM 1390 C CA . ALA A 1 188 ? 18.219 42.312 26.25 1 51.09 188 ALA A CA 1
ATOM 1391 C C . ALA A 1 188 ? 17.219 43.281 25.609 1 51.09 188 ALA A C 1
ATOM 1393 O O . ALA A 1 188 ? 16.078 42.938 25.359 1 51.09 188 ALA A O 1
ATOM 1394 N N . SER A 1 189 ? 17.5 44.594 25.562 1 53.12 189 SER A N 1
ATOM 1395 C CA . SER A 1 189 ? 16.672 45.656 25.031 1 53.12 189 SER A CA 1
ATOM 1396 C C . SER A 1 189 ? 16.453 45.5 23.531 1 53.12 189 SER A C 1
ATOM 1398 O O . SER A 1 189 ? 17.203 44.781 22.859 1 53.12 189 SER A O 1
ATOM 1400 N N . PRO A 1 190 ? 15.242 45.938 22.875 1 50.53 190 PRO A N 1
ATOM 1401 C CA . PRO A 1 190 ? 14.969 45.844 21.438 1 50.53 190 PRO A CA 1
ATOM 1402 C C . PRO A 1 190 ? 16.156 46.281 20.578 1 50.53 190 PRO A C 1
ATOM 1404 O O . PRO A 1 190 ? 16.391 45.719 19.5 1 50.53 190 PRO A O 1
ATOM 1407 N N . GLU A 1 191 ? 16.891 47.25 20.938 1 55.16 191 GLU A N 1
ATOM 1408 C CA . GLU A 1 191 ? 18.078 47.719 20.25 1 55.16 191 GLU A CA 1
ATOM 1409 C C . GLU A 1 191 ? 19.188 46.688 20.25 1 55.16 191 GLU A C 1
ATOM 1411 O O . GLU A 1 191 ? 19.875 46.5 19.25 1 55.16 191 GLU A O 1
ATOM 1416 N N . GLU A 1 192 ? 19.312 45.906 21.328 1 55.75 192 GLU A N 1
ATOM 1417 C CA . GLU A 1 192 ? 20.312 44.844 21.469 1 55.75 192 GLU A CA 1
ATOM 1418 C C . GLU A 1 192 ? 19.953 43.625 20.625 1 55.75 192 GLU A C 1
ATOM 1420 O O . GLU A 1 192 ? 20.844 43.031 20.016 1 55.75 192 GLU A O 1
ATOM 1425 N N . LEU A 1 193 ? 18.688 43.375 20.516 1 54.47 193 LEU A N 1
ATOM 1426 C CA . LEU A 1 193 ? 18.172 42.25 19.703 1 54.47 193 LEU A CA 1
ATOM 1427 C C . LEU A 1 193 ? 18.297 42.562 18.219 1 54.47 193 LEU A C 1
ATOM 1429 O O . LEU A 1 193 ? 18.656 41.688 17.422 1 54.47 193 LEU A O 1
ATOM 1433 N N . ALA A 1 194 ? 18.156 43.719 17.703 1 50.25 194 ALA A N 1
ATOM 1434 C CA . ALA A 1 194 ? 18.375 44.219 16.344 1 50.25 194 ALA A CA 1
ATOM 1435 C C . ALA A 1 194 ? 19.844 44.094 15.945 1 50.25 194 ALA A C 1
ATOM 1437 O O . ALA A 1 194 ? 20.156 43.75 14.812 1 50.25 194 ALA A O 1
ATOM 1438 N N . ALA A 1 195 ? 20.703 44.25 16.828 1 56.94 195 ALA A N 1
ATOM 1439 C CA . ALA A 1 195 ? 22.141 44.156 16.594 1 56.94 195 ALA A CA 1
ATOM 1440 C C . ALA A 1 195 ? 22.594 42.719 16.359 1 56.94 195 ALA A C 1
ATOM 1442 O O . ALA A 1 195 ? 23.531 42.469 15.594 1 56.94 195 ALA A O 1
ATOM 1443 N N . LEU A 1 196 ? 21.828 41.781 16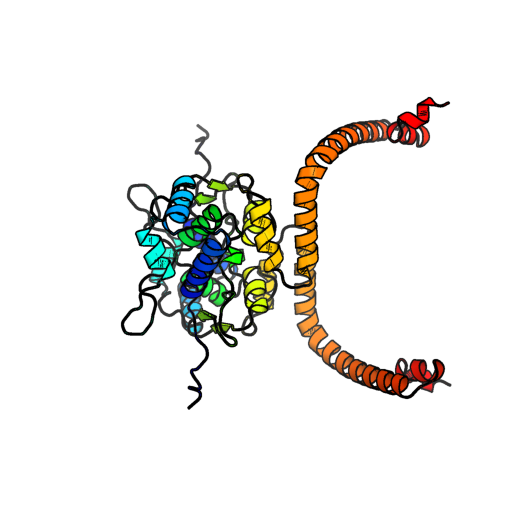.891 1 57.19 196 LEU A N 1
ATOM 1444 C CA . LEU A 1 196 ? 22.109 40.344 16.734 1 57.19 196 LEU A CA 1
ATOM 1445 C C . LEU A 1 196 ? 21.672 39.844 15.367 1 57.19 196 LEU A C 1
ATOM 1447 O O . LEU A 1 196 ? 22.281 38.938 14.812 1 57.19 196 LEU A O 1
ATOM 1451 N N . LEU A 1 197 ? 20.688 40.406 14.781 1 49.16 197 LEU A N 1
ATOM 1452 C CA . LEU A 1 197 ? 20.141 40 13.484 1 49.16 197 LEU A CA 1
ATOM 1453 C C . LEU A 1 197 ? 20.922 40.656 12.352 1 49.16 197 LEU A C 1
ATOM 1455 O O . LEU A 1 197 ? 21 40.125 11.25 1 49.16 197 LEU A O 1
ATOM 1459 N N . ASN A 1 198 ? 21.234 41.688 12.422 1 45.5 198 ASN A N 1
ATOM 1460 C CA . ASN A 1 198 ? 22.094 42.406 11.484 1 45.5 198 ASN A CA 1
ATOM 1461 C C . ASN A 1 198 ? 23.438 42.75 12.109 1 45.5 198 ASN A C 1
ATOM 1463 O O . ASN A 1 198 ? 23.625 43.875 12.586 1 45.5 198 ASN A O 1
ATOM 1467 N N . PRO A 1 199 ? 24.062 41.594 12.297 1 47.88 199 PRO A N 1
ATOM 1468 C CA . PRO A 1 199 ? 25.297 41.969 12.984 1 47.88 199 PRO A CA 1
ATOM 1469 C C . PRO A 1 199 ? 26.078 43.062 12.25 1 47.88 199 PRO A C 1
ATOM 1471 O O . PRO A 1 199 ? 26.875 43.781 12.867 1 47.88 199 PRO A O 1
ATOM 1474 N N . ASP A 1 200 ? 25.75 43 10.953 1 46.59 200 ASP A N 1
ATOM 1475 C CA . ASP A 1 200 ? 26.641 43.938 10.289 1 46.59 200 ASP A CA 1
ATOM 1476 C C . ASP A 1 200 ? 26.172 45.375 10.508 1 46.59 200 ASP A C 1
ATOM 1478 O O . ASP A 1 200 ? 26.906 46.344 10.195 1 46.59 200 ASP A O 1
ATOM 1482 N N . ASP A 1 201 ? 24.781 45.406 10.883 1 39.62 201 ASP A N 1
ATOM 1483 C CA . ASP A 1 201 ? 24.5 46.844 10.906 1 39.62 201 ASP A CA 1
ATOM 1484 C C . ASP A 1 201 ? 25.172 47.5 12.102 1 39.62 201 ASP A C 1
ATOM 1486 O O . ASP A 1 201 ? 25.156 48.75 12.211 1 39.62 201 ASP A O 1
ATOM 1490 N N . SER A 1 202 ? 25.406 46.625 13.094 1 39.59 202 SER A N 1
ATOM 1491 C CA . SER A 1 202 ? 25.938 47.469 14.164 1 39.59 202 SER A CA 1
ATOM 1492 C C . SER A 1 202 ? 27.297 48.062 13.789 1 39.59 202 SER A C 1
ATOM 1494 O O . SER A 1 202 ? 27.906 48.781 14.586 1 39.59 202 SER A O 1
ATOM 1496 N N . GLY A 1 203 ? 27.906 47.375 12.734 1 35.97 203 GLY A N 1
ATOM 1497 C CA . GLY A 1 203 ? 29.234 47.969 12.711 1 35.97 203 GLY A CA 1
ATOM 1498 C C . GLY A 1 203 ? 29.219 49.406 12.219 1 35.97 203 GLY A C 1
ATOM 1499 O O . GLY A 1 203 ? 30.266 50.062 12.211 1 35.97 203 GLY A O 1
ATOM 1500 N N . SER A 1 204 ? 28.281 49.688 11.188 1 32.62 204 SER A N 1
ATOM 1501 C CA . SER A 1 204 ? 28.812 50.938 10.672 1 32.62 204 SER A CA 1
ATOM 1502 C C . SER A 1 204 ? 28.359 52.125 11.5 1 32.62 204 SER A C 1
ATOM 1504 O O . SER A 1 204 ? 27.484 52.875 11.07 1 32.62 204 SER A O 1
ATOM 1506 N N . LYS A 1 205 ? 28.031 51.875 12.836 1 29.38 205 LYS A N 1
ATOM 1507 C CA . LYS A 1 205 ? 28.234 53.219 13.375 1 29.38 205 LYS A CA 1
ATOM 1508 C C . LYS A 1 205 ? 29.719 53.531 13.539 1 29.38 205 LYS A C 1
ATOM 1510 O O . LYS A 1 205 ? 30.5 52.688 13.953 1 29.38 205 LYS A O 1
ATOM 1515 N N . MET B 1 1 ? -16.688 -4.918 -36.812 1 31.45 1 MET B N 1
ATOM 1516 C CA . MET B 1 1 ? -17.266 -5.387 -35.562 1 31.45 1 MET B CA 1
ATOM 1517 C C . MET B 1 1 ? -16.469 -4.84 -34.375 1 31.45 1 MET B C 1
ATOM 1519 O O . MET B 1 1 ? -15.352 -5.285 -34.094 1 31.45 1 MET B O 1
ATOM 1523 N N . SER B 1 2 ? -16.344 -3.617 -34.062 1 42.47 2 SER B N 1
ATOM 1524 C CA . SER B 1 2 ? -15.633 -2.889 -33 1 42.47 2 SER B CA 1
ATOM 1525 C C . SER B 1 2 ? -15.797 -3.578 -31.656 1 42.47 2 SER B C 1
ATOM 1527 O O . SER B 1 2 ? -16.906 -3.672 -31.125 1 42.47 2 SER B O 1
ATOM 1529 N N . SER B 1 3 ? -15.227 -4.781 -31.453 1 42.38 3 SER B N 1
ATOM 1530 C CA . SER B 1 3 ? -15.43 -5.66 -30.312 1 42.38 3 SER B CA 1
ATOM 1531 C C . SER B 1 3 ? -15.602 -4.859 -29.016 1 42.38 3 SER B C 1
ATOM 1533 O O . SER B 1 3 ? -14.75 -4.039 -28.688 1 42.38 3 SER B O 1
ATOM 1535 N N . ASP B 1 4 ? -16.688 -4.438 -28.609 1 49.22 4 ASP B N 1
ATOM 1536 C CA . ASP B 1 4 ? -17.297 -3.807 -27.438 1 49.22 4 ASP B CA 1
ATOM 1537 C C . ASP B 1 4 ? -16.688 -4.348 -26.141 1 49.22 4 ASP B C 1
ATOM 1539 O O . ASP B 1 4 ? -17.297 -5.152 -25.438 1 49.22 4 ASP B O 1
ATOM 1543 N N . SER B 1 5 ? -15.477 -4.938 -26.234 1 59.75 5 SER B N 1
ATOM 1544 C CA . SER B 1 5 ? -14.852 -5.684 -25.141 1 59.75 5 SER B CA 1
ATOM 1545 C C . SER B 1 5 ? -14.82 -4.859 -23.859 1 59.75 5 SER B C 1
ATOM 1547 O O . SER B 1 5 ? -14.547 -3.656 -23.906 1 59.75 5 SER B O 1
ATOM 1549 N N . ALA B 1 6 ? -15.656 -5.27 -22.922 1 67.62 6 ALA B N 1
ATOM 1550 C CA . ALA B 1 6 ? -15.719 -4.645 -21.609 1 67.62 6 ALA B CA 1
ATOM 1551 C C . ALA B 1 6 ? -14.336 -4.215 -21.141 1 67.62 6 ALA B C 1
ATOM 1553 O O . ALA B 1 6 ? -13.336 -4.859 -21.453 1 67.62 6 ALA B O 1
ATOM 1554 N N . PRO B 1 7 ? -14.242 -3.012 -20.812 1 73.12 7 PRO B N 1
ATOM 1555 C CA . PRO B 1 7 ? -12.938 -2.553 -20.328 1 73.12 7 PRO B CA 1
ATOM 1556 C C . PRO B 1 7 ? -12.289 -3.537 -19.359 1 73.12 7 PRO B C 1
ATOM 1558 O O . PRO B 1 7 ? -12.992 -4.277 -18.656 1 73.12 7 PRO B O 1
ATOM 1561 N N . PRO B 1 8 ? -10.984 -3.656 -19.438 1 81.19 8 PRO B N 1
ATOM 1562 C CA . PRO B 1 8 ? -10.242 -4.617 -18.609 1 81.19 8 PRO B CA 1
ATOM 1563 C C . PRO B 1 8 ? -10.445 -4.398 -17.109 1 81.19 8 PRO B C 1
ATOM 1565 O O . PRO B 1 8 ? -10.648 -3.264 -16.672 1 81.19 8 PRO B O 1
ATOM 1568 N N . THR B 1 9 ? -10.594 -5.492 -16.453 1 90.88 9 THR B N 1
ATOM 1569 C CA . THR B 1 9 ? -10.617 -5.516 -14.984 1 90.88 9 THR B CA 1
ATOM 1570 C C . THR B 1 9 ? -9.336 -6.133 -14.43 1 90.88 9 THR B C 1
ATOM 1572 O O . THR B 1 9 ? -8.922 -7.203 -14.867 1 90.88 9 THR B O 1
ATOM 1575 N N . LEU B 1 10 ? -8.703 -5.379 -13.562 1 93.25 10 LEU B N 1
ATOM 1576 C CA . LEU B 1 10 ? -7.449 -5.812 -12.961 1 93.25 10 LEU B CA 1
ATOM 1577 C C . LEU B 1 10 ? -7.621 -6.059 -11.469 1 93.25 10 LEU B C 1
ATOM 1579 O O . LEU B 1 10 ? -8.344 -5.324 -10.789 1 93.25 10 LEU B O 1
ATOM 1583 N N . SER B 1 11 ? -6.973 -7.152 -11.016 1 94.94 11 SER B N 1
ATOM 1584 C CA . SER B 1 11 ? -6.777 -7.215 -9.57 1 94.94 11 SER B CA 1
ATOM 1585 C C . SER B 1 11 ? -5.766 -6.172 -9.109 1 94.94 11 SER B C 1
ATOM 1587 O O . SER B 1 11 ? -5.098 -5.539 -9.93 1 94.94 11 SER B O 1
ATOM 1589 N N . VAL B 1 12 ? -5.676 -5.984 -7.844 1 96.5 12 VAL B N 1
ATOM 1590 C CA . VAL B 1 12 ? -4.688 -5.047 -7.316 1 96.5 12 VAL B CA 1
ATOM 1591 C C . VAL B 1 12 ? -3.279 -5.527 -7.664 1 96.5 12 VAL B C 1
ATOM 1593 O O . VAL B 1 12 ? -2.447 -4.746 -8.133 1 96.5 12 VAL B O 1
ATOM 1596 N N . SER B 1 13 ? -3.037 -6.801 -7.5 1 97.25 13 SER B N 1
ATOM 1597 C CA . SER B 1 13 ? -1.754 -7.387 -7.875 1 97.25 13 SER B CA 1
ATOM 1598 C C . SER B 1 13 ? -1.455 -7.164 -9.352 1 97.25 13 SER B C 1
ATOM 1600 O O . SER B 1 13 ? -0.318 -6.863 -9.727 1 97.25 13 SER B O 1
ATOM 1602 N N . ASP B 1 14 ? -2.465 -7.281 -10.164 1 95.31 14 ASP B N 1
ATOM 1603 C CA . ASP B 1 14 ? -2.287 -7.031 -11.594 1 95.31 14 ASP B CA 1
ATOM 1604 C C . ASP B 1 14 ? -1.857 -5.59 -11.844 1 95.31 14 ASP B C 1
ATOM 1606 O O . ASP B 1 14 ? -0.947 -5.336 -12.641 1 95.31 14 ASP B O 1
ATOM 1610 N N . ALA B 1 15 ? -2.545 -4.738 -11.273 1 95.5 15 ALA B N 1
ATOM 1611 C CA . ALA B 1 15 ? -2.238 -3.322 -11.453 1 95.5 15 ALA B CA 1
ATOM 1612 C C . ALA B 1 15 ? -0.815 -3.01 -11 1 95.5 15 ALA B C 1
ATOM 1614 O O . ALA B 1 15 ? -0.082 -2.295 -11.688 1 95.5 15 ALA B O 1
ATOM 1615 N N . VAL B 1 16 ? -0.406 -3.568 -9.867 1 97.12 16 VAL B N 1
ATOM 1616 C CA . VAL B 1 16 ? 0.941 -3.355 -9.344 1 97.12 16 VAL B CA 1
ATOM 1617 C C . VAL B 1 16 ? 1.968 -3.9 -10.336 1 97.12 16 VAL B C 1
ATOM 1619 O O . VAL B 1 16 ? 2.973 -3.244 -10.625 1 97.12 16 VAL B O 1
ATOM 1622 N N . ALA B 1 17 ? 1.698 -5.051 -10.781 1 97 17 ALA B N 1
ATOM 1623 C CA . ALA B 1 17 ? 2.627 -5.68 -11.711 1 97 17 ALA B CA 1
ATOM 1624 C C . ALA B 1 17 ? 2.84 -4.809 -12.945 1 97 17 ALA B C 1
ATOM 1626 O O . ALA B 1 17 ? 3.971 -4.637 -13.406 1 97 17 ALA B O 1
ATOM 1627 N N . LEU B 1 18 ? 1.808 -4.297 -13.453 1 95.12 18 LEU B N 1
ATOM 1628 C CA . LEU B 1 18 ? 1.896 -3.42 -14.617 1 95.12 18 LEU B CA 1
ATOM 1629 C C . LEU B 1 18 ? 2.648 -2.137 -14.273 1 95.12 18 LEU B C 1
ATOM 1631 O O . LEU B 1 18 ? 3.449 -1.65 -15.078 1 95.12 18 LEU B O 1
ATOM 1635 N N . ARG B 1 19 ? 2.432 -1.632 -13.133 1 95.31 19 ARG B N 1
ATOM 1636 C CA . ARG B 1 19 ? 3.115 -0.415 -12.711 1 95.31 19 ARG B CA 1
ATOM 1637 C C . ARG B 1 19 ? 4.602 -0.67 -12.492 1 95.31 19 ARG B C 1
ATOM 1639 O O . ARG B 1 19 ? 5.43 0.21 -12.734 1 95.31 19 ARG B O 1
ATOM 1646 N N . VAL B 1 20 ? 4.91 -1.812 -12.008 1 97.19 20 VAL B N 1
ATOM 1647 C CA . VAL B 1 20 ? 6.309 -2.201 -11.859 1 97.19 20 VAL B CA 1
ATOM 1648 C C . VAL B 1 20 ? 6.984 -2.207 -13.234 1 97.19 20 VAL B C 1
ATOM 1650 O O . VAL B 1 20 ? 8.078 -1.662 -13.391 1 97.19 20 VAL B O 1
ATOM 1653 N N . LYS B 1 21 ? 6.309 -2.783 -14.148 1 96.69 21 LYS B N 1
ATOM 1654 C CA . LYS B 1 21 ? 6.832 -2.812 -15.508 1 96.69 21 LYS B CA 1
ATOM 1655 C C . LYS B 1 21 ? 7.039 -1.399 -16.047 1 96.69 21 LYS B C 1
ATOM 1657 O O . LYS B 1 21 ? 8.086 -1.098 -16.625 1 96.69 21 LYS B O 1
ATOM 1662 N N . GLU B 1 22 ? 6.105 -0.598 -15.875 1 94.25 22 GLU B N 1
ATOM 1663 C CA . GLU B 1 22 ? 6.188 0.784 -16.344 1 94.25 22 GLU B CA 1
ATOM 1664 C C . GLU B 1 22 ? 7.355 1.516 -15.688 1 94.25 22 GLU B C 1
ATOM 1666 O O . GLU B 1 22 ? 8.102 2.232 -16.359 1 94.25 22 GLU B O 1
ATOM 1671 N N . ALA B 1 23 ? 7.48 1.34 -14.391 1 93.56 23 ALA B N 1
ATOM 1672 C CA . ALA B 1 23 ? 8.562 1.996 -13.664 1 93.56 23 ALA B CA 1
ATOM 1673 C C . ALA B 1 23 ? 9.922 1.493 -14.125 1 93.56 23 ALA B C 1
ATOM 1675 O O . ALA B 1 23 ? 10.859 2.279 -14.281 1 93.56 23 ALA B O 1
ATOM 1676 N N . ARG B 1 24 ? 10.008 0.199 -14.273 1 96.31 24 ARG B N 1
ATOM 1677 C CA . ARG B 1 24 ? 11.25 -0.385 -14.773 1 96.31 24 ARG B CA 1
ATOM 1678 C C . ARG B 1 24 ? 11.602 0.176 -16.141 1 96.31 24 ARG B C 1
ATOM 1680 O O . ARG B 1 24 ? 12.742 0.578 -16.391 1 96.31 24 ARG B O 1
ATOM 1687 N N . ASN B 1 25 ? 10.633 0.247 -17.016 1 94.75 25 ASN B N 1
ATOM 1688 C CA . ASN B 1 25 ? 10.836 0.748 -18.375 1 94.75 25 ASN B CA 1
ATOM 1689 C C . ASN B 1 25 ? 11.219 2.225 -18.375 1 94.75 25 ASN B C 1
ATOM 1691 O O . ASN B 1 25 ? 12.055 2.654 -19.172 1 94.75 25 ASN B O 1
ATOM 1695 N N . ARG B 1 26 ? 10.617 2.975 -17.562 1 89.5 26 ARG B N 1
ATOM 1696 C CA . ARG B 1 26 ? 10.93 4.398 -17.469 1 89.5 26 ARG B CA 1
ATOM 1697 C C . ARG B 1 26 ? 12.391 4.617 -17.109 1 89.5 26 ARG B C 1
ATOM 1699 O O . ARG B 1 26 ? 12.992 5.613 -17.516 1 89.5 26 ARG B O 1
ATOM 1706 N N . ARG B 1 27 ? 12.922 3.713 -16.391 1 90.5 27 ARG B N 1
ATOM 1707 C CA . ARG B 1 27 ? 14.328 3.807 -15.984 1 90.5 27 ARG B CA 1
ATOM 1708 C C . ARG B 1 27 ? 15.242 3.211 -17.047 1 90.5 27 ARG B C 1
ATOM 1710 O O . ARG B 1 27 ? 16.469 3.246 -16.906 1 90.5 27 ARG B O 1
ATOM 1717 N N . GLY B 1 28 ? 14.586 2.615 -18.016 1 94.69 28 GLY B N 1
ATOM 1718 C CA . GLY B 1 28 ? 15.367 1.946 -19.047 1 94.69 28 GLY B CA 1
ATOM 1719 C C . GLY B 1 28 ? 16.016 0.667 -18.562 1 94.69 28 GLY B C 1
ATOM 1720 O O . GLY B 1 28 ? 17.062 0.259 -19.078 1 94.69 28 GLY B O 1
ATOM 1721 N N . TRP B 1 29 ? 15.523 0.068 -17.578 1 97.44 29 TRP B N 1
ATOM 1722 C CA . TRP B 1 29 ? 16.141 -1.11 -16.969 1 97.44 29 TRP B CA 1
ATOM 1723 C C . TRP B 1 29 ? 15.625 -2.389 -17.625 1 97.44 29 TRP B C 1
ATOM 1725 O O . TRP B 1 29 ? 14.438 -2.496 -17.953 1 97.44 29 TRP B O 1
ATOM 1735 N N . THR B 1 30 ? 16.5 -3.328 -17.781 1 98.06 30 THR B N 1
ATOM 1736 C CA . THR B 1 30 ? 16.141 -4.707 -18.078 1 98.06 30 THR B CA 1
ATOM 1737 C C . THR B 1 30 ? 15.664 -5.426 -16.812 1 98.06 30 THR B C 1
ATOM 1739 O O . THR B 1 30 ? 15.766 -4.887 -15.711 1 98.06 30 THR B O 1
ATOM 1742 N N . MET B 1 31 ? 15.148 -6.586 -17.047 1 97.62 31 MET B N 1
ATOM 1743 C CA . MET B 1 31 ? 14.766 -7.41 -15.898 1 97.62 31 MET B CA 1
ATOM 1744 C C . MET B 1 31 ? 15.977 -7.711 -15.016 1 97.62 31 MET B C 1
ATOM 1746 O O . MET B 1 31 ? 15.867 -7.727 -13.789 1 97.62 31 MET B O 1
ATOM 1750 N N . LYS B 1 32 ? 17.109 -7.926 -15.617 1 98.38 32 LYS B N 1
ATOM 1751 C CA . LYS B 1 32 ? 18.344 -8.227 -14.891 1 98.38 32 LYS B CA 1
ATOM 1752 C C . LYS B 1 32 ? 18.781 -7.035 -14.047 1 98.38 32 LYS B C 1
ATOM 1754 O O . LYS B 1 32 ? 19.25 -7.211 -12.922 1 98.38 32 LYS B O 1
ATOM 1759 N N . GLN B 1 33 ? 18.625 -5.918 -14.602 1 98.44 33 GLN B N 1
ATOM 1760 C CA . GLN B 1 33 ? 19.016 -4.711 -13.883 1 98.44 33 GLN B CA 1
ATOM 1761 C C . GLN B 1 33 ? 18.094 -4.449 -12.695 1 98.44 33 GLN B C 1
ATOM 1763 O O . GLN B 1 33 ? 18.562 -4.043 -11.625 1 98.44 33 GLN B O 1
ATOM 1768 N N . LEU B 1 34 ? 16.828 -4.668 -12.898 1 98.44 34 LEU B N 1
ATOM 1769 C CA . LEU B 1 34 ? 15.914 -4.559 -11.766 1 98.44 34 LEU B CA 1
ATOM 1770 C C . LEU B 1 34 ? 16.234 -5.602 -10.703 1 98.44 34 LEU B C 1
ATOM 1772 O O . LEU B 1 34 ? 16.234 -5.297 -9.508 1 98.44 34 LEU B O 1
ATOM 1776 N N . ALA B 1 35 ? 16.516 -6.797 -11.117 1 98.75 35 ALA B N 1
ATOM 1777 C CA . ALA B 1 35 ? 16.875 -7.859 -10.18 1 98.75 35 ALA B CA 1
ATOM 1778 C C . ALA B 1 35 ? 18.125 -7.504 -9.391 1 98.75 35 ALA B C 1
ATOM 1780 O O . ALA B 1 35 ? 18.203 -7.781 -8.188 1 98.75 35 ALA B O 1
ATOM 1781 N N . ALA B 1 36 ? 19.062 -6.918 -10.055 1 98.62 36 ALA B N 1
ATOM 1782 C CA . ALA B 1 36 ? 20.297 -6.48 -9.383 1 98.62 36 ALA B CA 1
ATOM 1783 C C . ALA B 1 36 ? 19.984 -5.43 -8.32 1 98.62 36 ALA B C 1
ATOM 1785 O O . ALA B 1 36 ? 20.547 -5.465 -7.227 1 98.62 36 ALA B O 1
ATOM 1786 N N . ALA B 1 37 ? 19.156 -4.492 -8.656 1 97.12 37 ALA B N 1
ATOM 1787 C CA . ALA B 1 37 ? 18.75 -3.471 -7.691 1 97.12 37 ALA B CA 1
ATOM 1788 C C . ALA B 1 37 ? 18.047 -4.102 -6.496 1 97.12 37 ALA B C 1
ATOM 1790 O O . ALA B 1 37 ? 18.25 -3.678 -5.355 1 97.12 37 ALA B O 1
ATOM 1791 N N . CYS B 1 38 ? 17.172 -5.074 -6.754 1 98.12 38 CYS B N 1
ATOM 1792 C CA . CYS B 1 38 ? 16.516 -5.801 -5.676 1 98.12 38 CYS B CA 1
ATOM 1793 C C . CYS B 1 38 ? 17.531 -6.512 -4.793 1 98.12 38 CYS B C 1
ATOM 1795 O O . CYS B 1 38 ? 17.438 -6.469 -3.564 1 98.12 38 CYS B O 1
ATOM 1797 N N . HIS B 1 39 ? 18.469 -7.117 -5.43 1 97.88 39 HIS B N 1
ATOM 1798 C CA . HIS B 1 39 ? 19.531 -7.797 -4.703 1 97.88 39 HIS B CA 1
ATOM 1799 C C . HIS B 1 39 ? 20.297 -6.824 -3.809 1 97.88 39 HIS B C 1
ATOM 1801 O O . HIS B 1 39 ? 20.562 -7.129 -2.643 1 97.88 39 HIS B O 1
ATOM 1807 N N . ASP B 1 40 ? 20.656 -5.699 -4.32 1 96.06 40 ASP B N 1
ATOM 1808 C CA . ASP B 1 40 ? 21.375 -4.684 -3.572 1 96.06 40 ASP B CA 1
ATOM 1809 C C . ASP B 1 40 ? 20.578 -4.199 -2.369 1 96.06 40 ASP B C 1
ATOM 1811 O O . ASP B 1 40 ? 21.141 -3.846 -1.335 1 96.06 40 ASP B O 1
ATOM 1815 N N . ALA B 1 41 ? 19.312 -4.207 -2.531 1 95.12 41 ALA B N 1
ATOM 1816 C CA . ALA B 1 41 ? 18.422 -3.791 -1.449 1 95.12 41 ALA B CA 1
ATOM 1817 C C . ALA B 1 41 ? 18.188 -4.938 -0.47 1 95.12 41 ALA B C 1
ATOM 1819 O O . ALA B 1 41 ? 17.453 -4.781 0.505 1 95.12 41 ALA B O 1
ATOM 1820 N N . GLY B 1 42 ? 18.719 -6.039 -0.735 1 95.56 42 GLY B N 1
ATOM 1821 C CA . GLY B 1 42 ? 18.594 -7.191 0.14 1 95.56 42 GLY B CA 1
ATOM 1822 C C . GLY B 1 42 ? 17.453 -8.109 -0.241 1 95.56 42 GLY B C 1
ATOM 1823 O O . GLY B 1 42 ? 17.234 -9.141 0.399 1 95.56 42 GLY B O 1
ATOM 1824 N N . ALA B 1 43 ? 16.641 -7.73 -1.188 1 96.69 43 ALA B N 1
ATOM 1825 C CA . ALA B 1 43 ? 15.531 -8.555 -1.655 1 96.69 43 ALA B CA 1
ATOM 1826 C C . ALA B 1 43 ? 16.016 -9.594 -2.664 1 96.69 43 ALA B C 1
ATOM 1828 O O . ALA B 1 43 ? 15.586 -9.586 -3.822 1 96.69 43 ALA B O 1
ATOM 1829 N N . THR B 1 44 ? 16.672 -10.562 -2.178 1 97.06 44 THR B N 1
ATOM 1830 C CA . THR B 1 44 ? 17.422 -11.484 -3.025 1 97.06 44 THR B CA 1
ATOM 1831 C C . THR B 1 44 ? 16.5 -12.492 -3.688 1 97.06 44 THR B C 1
ATOM 1833 O O . THR B 1 44 ? 16.859 -13.117 -4.684 1 97.06 44 THR B O 1
ATOM 1836 N N . LYS B 1 45 ? 15.32 -12.656 -3.203 1 96.06 45 LYS B N 1
ATOM 1837 C CA . LYS B 1 45 ? 14.352 -13.602 -3.768 1 96.06 45 LYS B CA 1
ATOM 1838 C C . LYS B 1 45 ? 13.758 -13.062 -5.066 1 96.06 45 LYS B C 1
ATOM 1840 O O . LYS B 1 45 ? 13.188 -13.82 -5.852 1 96.06 45 LYS B O 1
ATOM 1845 N N . LEU B 1 46 ? 13.867 -11.773 -5.238 1 98 46 LEU B N 1
ATOM 1846 C CA . LEU B 1 46 ? 13.344 -11.156 -6.457 1 98 46 LEU B CA 1
ATOM 1847 C C . LEU B 1 46 ? 14.375 -11.211 -7.574 1 98 46 LEU B C 1
ATOM 1849 O O . LEU B 1 46 ? 14.945 -10.18 -7.945 1 98 46 LEU B O 1
ATOM 1853 N N . THR B 1 47 ? 14.523 -12.406 -8.125 1 98.44 47 THR B N 1
ATOM 1854 C CA . THR B 1 47 ? 15.43 -12.648 -9.242 1 98.44 47 THR B CA 1
ATOM 1855 C C . THR B 1 47 ? 14.773 -12.258 -10.562 1 98.44 47 THR B C 1
ATOM 1857 O O . THR B 1 47 ? 13.578 -11.961 -10.609 1 98.44 47 THR B O 1
ATOM 1860 N N . ALA B 1 48 ? 15.641 -12.281 -11.625 1 98.06 48 ALA B N 1
ATOM 1861 C CA . ALA B 1 48 ? 15.117 -11.891 -12.938 1 98.06 48 ALA B CA 1
ATOM 1862 C C . ALA B 1 48 ? 13.977 -12.797 -13.375 1 98.06 48 ALA B C 1
ATOM 1864 O O . ALA B 1 48 ? 12.938 -12.32 -13.836 1 98.06 48 ALA B O 1
ATOM 1865 N N . PRO B 1 49 ? 14.055 -14.117 -13.188 1 97 49 PRO B N 1
ATOM 1866 C CA . PRO B 1 49 ? 12.93 -14.977 -13.562 1 97 49 PRO B CA 1
ATOM 1867 C C . PRO B 1 49 ? 11.688 -14.719 -12.711 1 97 49 PRO B C 1
ATOM 1869 O O . PRO B 1 49 ? 10.57 -14.742 -13.234 1 97 49 PRO B O 1
ATOM 1872 N N . VAL B 1 50 ? 11.852 -14.469 -11.438 1 97 50 VAL B N 1
ATOM 1873 C CA . VAL B 1 50 ? 10.727 -14.172 -10.547 1 97 50 VAL B CA 1
ATOM 1874 C C . VAL B 1 50 ? 10.055 -12.867 -10.984 1 97 50 VAL B C 1
ATOM 1876 O O . VAL B 1 50 ? 8.828 -12.797 -11.055 1 97 50 VAL B O 1
ATOM 1879 N N . LEU B 1 51 ? 10.867 -11.914 -11.281 1 97.94 51 LEU B N 1
ATOM 1880 C CA . LEU B 1 51 ? 10.352 -10.617 -11.719 1 97.94 51 LEU B CA 1
ATOM 1881 C C . LEU B 1 51 ? 9.609 -10.75 -13.047 1 97.94 51 LEU B C 1
ATOM 1883 O O . LEU B 1 51 ? 8.578 -10.117 -13.25 1 97.94 51 LEU B O 1
ATOM 1887 N N . ALA B 1 52 ? 10.141 -11.508 -13.914 1 96.25 52 ALA B N 1
ATOM 1888 C CA . ALA B 1 52 ? 9.461 -11.766 -15.18 1 96.25 52 ALA B CA 1
ATOM 1889 C C . ALA B 1 52 ? 8.094 -12.398 -14.953 1 96.25 52 ALA B C 1
ATOM 1891 O O . ALA B 1 52 ? 7.113 -12.023 -15.609 1 96.25 52 ALA B O 1
ATOM 1892 N N . ASN B 1 53 ? 8.07 -13.32 -14.062 1 95.31 53 ASN B N 1
ATOM 1893 C CA . ASN B 1 53 ? 6.805 -13.961 -13.711 1 95.31 53 ASN B CA 1
ATOM 1894 C C . ASN B 1 53 ? 5.824 -12.961 -13.109 1 95.31 53 ASN B C 1
ATOM 1896 O O . ASN B 1 53 ? 4.625 -13.016 -13.383 1 95.31 53 ASN B O 1
ATOM 1900 N N . ILE B 1 54 ? 6.297 -12.078 -12.266 1 96.31 54 ILE B N 1
ATOM 1901 C CA . ILE B 1 54 ? 5.469 -11.039 -11.664 1 96.31 54 ILE B CA 1
ATOM 1902 C C . ILE B 1 54 ? 4.883 -10.148 -12.758 1 96.31 54 ILE B C 1
ATOM 1904 O O . ILE B 1 54 ? 3.676 -9.898 -12.781 1 96.31 54 ILE B O 1
ATOM 1908 N N . GLU B 1 55 ? 5.688 -9.758 -13.688 1 95.25 55 GLU B N 1
ATOM 1909 C CA . GLU B 1 55 ? 5.242 -8.805 -14.711 1 95.25 55 GLU B CA 1
ATOM 1910 C C . GLU B 1 55 ? 4.32 -9.477 -15.719 1 95.25 55 GLU B C 1
ATOM 1912 O O . GLU B 1 55 ? 3.412 -8.844 -16.266 1 95.25 55 GLU B O 1
ATOM 1917 N N . THR B 1 56 ? 4.543 -10.711 -16.047 1 89.5 56 THR B N 1
ATOM 1918 C CA . TH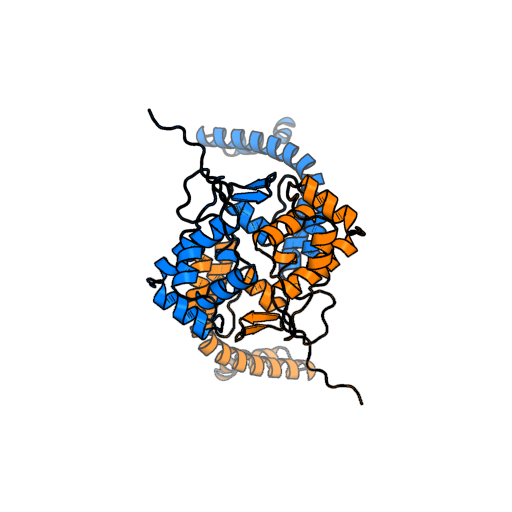R B 1 56 ? 3.723 -11.406 -17.031 1 89.5 56 THR B CA 1
ATOM 1919 C C . THR B 1 56 ? 2.387 -11.82 -16.422 1 89.5 56 THR B C 1
ATOM 1921 O O . THR B 1 56 ? 1.364 -11.844 -17.109 1 89.5 56 THR B O 1
ATOM 1924 N N . GLY B 1 57 ? 2.395 -12.055 -15.125 1 84.12 57 GLY B N 1
ATOM 1925 C CA . GLY B 1 57 ? 1.163 -12.383 -14.422 1 84.12 57 GLY B CA 1
ATOM 1926 C C . GLY B 1 57 ? 0.492 -13.633 -14.945 1 84.12 57 GLY B C 1
ATOM 1927 O O . GLY B 1 57 ? -0.718 -13.648 -15.188 1 84.12 57 GLY B O 1
ATOM 1928 N N . ARG B 1 58 ? 1.12 -14.742 -14.992 1 84.75 58 ARG B N 1
ATOM 1929 C CA . ARG B 1 58 ? 0.496 -15.969 -15.469 1 84.75 58 ARG B CA 1
ATOM 1930 C C . ARG B 1 58 ? -0.856 -16.188 -14.797 1 84.75 58 ARG B C 1
ATOM 1932 O O . ARG B 1 58 ? -1.01 -15.945 -13.602 1 84.75 58 ARG B O 1
ATOM 1939 N N . ARG B 1 59 ? -1.763 -16.656 -15.648 1 88 59 ARG B N 1
ATOM 1940 C CA . ARG B 1 59 ? -3.146 -16.734 -15.188 1 88 59 ARG B CA 1
ATOM 1941 C C . ARG B 1 59 ? -3.598 -18.188 -15.102 1 88 59 ARG B C 1
ATOM 1943 O O . ARG B 1 59 ? -3.051 -19.062 -15.789 1 88 59 ARG B O 1
ATOM 1950 N N . ASP B 1 60 ? -4.492 -18.344 -14.203 1 87.31 60 ASP B N 1
ATOM 1951 C CA . ASP B 1 60 ? -5.086 -19.672 -14.117 1 87.31 60 ASP B CA 1
ATOM 1952 C C . ASP B 1 60 ? -6.215 -19.844 -15.125 1 87.31 60 ASP B C 1
ATOM 1954 O O . ASP B 1 60 ? -6.383 -19 -16.016 1 87.31 60 ASP B O 1
ATOM 1958 N N . ALA B 1 61 ? -6.918 -21.016 -15.055 1 88.56 61 ALA B N 1
ATOM 1959 C CA . ALA B 1 61 ? -7.949 -21.359 -16.016 1 88.56 61 ALA B CA 1
ATOM 1960 C C . ALA B 1 61 ? -9.086 -20.344 -16 1 88.56 61 ALA B C 1
ATOM 1962 O O . ALA B 1 61 ? -9.758 -20.141 -17.016 1 88.56 61 ALA B O 1
ATOM 1963 N N . ASN B 1 62 ? -9.289 -19.609 -14.961 1 84.5 62 ASN B N 1
ATOM 1964 C CA . ASN B 1 62 ? -10.367 -18.641 -14.82 1 84.5 62 ASN B CA 1
ATOM 1965 C C . ASN B 1 62 ? -9.883 -17.219 -15.102 1 84.5 62 ASN B C 1
ATOM 1967 O O . ASN B 1 62 ? -10.602 -16.25 -14.852 1 84.5 62 ASN B O 1
ATOM 1971 N N . GLY B 1 63 ? -8.695 -17.047 -15.5 1 84.5 63 GLY B N 1
ATOM 1972 C CA . GLY B 1 63 ? -8.156 -15.742 -15.859 1 84.5 63 GLY B CA 1
ATOM 1973 C C . GLY B 1 63 ? -7.594 -14.977 -14.68 1 84.5 63 GLY B C 1
ATOM 1974 O O . GLY B 1 63 ? -7.309 -13.781 -14.781 1 84.5 63 GLY B O 1
ATOM 1975 N N . VAL B 1 64 ? -7.465 -15.672 -13.648 1 83.69 64 VAL B N 1
ATOM 1976 C CA . VAL B 1 64 ? -6.977 -15.031 -12.43 1 83.69 64 VAL B CA 1
ATOM 1977 C C . VAL B 1 64 ? -5.477 -15.266 -12.281 1 83.69 64 VAL B C 1
ATOM 1979 O O . VAL B 1 64 ? -4.98 -16.344 -12.609 1 83.69 64 VAL B O 1
ATOM 1982 N N . ARG B 1 65 ? -4.812 -14.211 -11.828 1 90.5 65 ARG B N 1
ATOM 1983 C CA . ARG B 1 65 ? -3.381 -14.344 -11.586 1 90.5 65 ARG B CA 1
ATOM 1984 C C . ARG B 1 65 ? -3.094 -15.508 -10.633 1 90.5 65 ARG B C 1
ATOM 1986 O O . ARG B 1 65 ? -3.764 -15.656 -9.609 1 90.5 65 ARG B O 1
ATOM 1993 N N . ARG B 1 66 ? -2.047 -16.297 -10.984 1 89.12 66 ARG B N 1
ATOM 1994 C CA . ARG B 1 66 ? -1.714 -17.484 -10.203 1 89.12 66 ARG B CA 1
ATOM 1995 C C . ARG B 1 66 ? -1.065 -17.094 -8.875 1 89.12 66 ARG B C 1
ATOM 1997 O O . ARG B 1 66 ? -1.325 -17.734 -7.848 1 89.12 66 ARG B O 1
ATOM 2004 N N . ARG B 1 67 ? -0.303 -16.094 -8.938 1 90.12 67 ARG B N 1
ATOM 2005 C CA . ARG B 1 67 ? 0.4 -15.68 -7.73 1 90.12 67 ARG B CA 1
ATOM 2006 C C . ARG B 1 67 ? 0.135 -14.211 -7.422 1 90.12 67 ARG B C 1
ATOM 2008 O O . ARG B 1 67 ? 0.443 -13.336 -8.234 1 90.12 67 ARG B O 1
ATOM 2015 N N . GLU B 1 68 ? -0.36 -14 -6.273 1 94.25 68 GLU B N 1
ATOM 2016 C CA . GLU B 1 68 ? -0.52 -12.625 -5.816 1 94.25 68 GLU B CA 1
ATOM 2017 C C . GLU B 1 68 ? 0.807 -12.047 -5.336 1 94.25 68 GLU B C 1
ATOM 2019 O O . GLU B 1 68 ? 1.703 -12.789 -4.926 1 94.25 68 GLU B O 1
ATOM 2024 N N . LEU B 1 69 ? 0.963 -10.797 -5.465 1 97.19 69 LEU B N 1
ATOM 2025 C CA . LEU B 1 69 ? 2.131 -10.117 -4.914 1 97.19 69 LEU B CA 1
ATOM 2026 C C . LEU B 1 69 ? 1.953 -9.859 -3.422 1 97.19 69 LEU B C 1
ATOM 2028 O O . LEU B 1 69 ? 0.881 -9.43 -2.984 1 97.19 69 LEU B O 1
ATOM 2032 N N . SER B 1 70 ? 2.998 -10.141 -2.682 1 97.31 70 SER B N 1
ATOM 2033 C CA . SER B 1 70 ? 2.949 -9.789 -1.265 1 97.31 70 SER B CA 1
ATOM 2034 C C . SER B 1 70 ? 3.211 -8.305 -1.05 1 97.31 70 SER B C 1
ATOM 2036 O O . SER B 1 70 ? 3.836 -7.652 -1.889 1 97.31 70 SER B O 1
ATOM 2038 N N . ILE B 1 71 ? 2.729 -7.828 0.092 1 97.88 71 ILE B N 1
ATOM 2039 C CA . ILE B 1 71 ? 3.004 -6.438 0.44 1 97.88 71 ILE B CA 1
ATOM 2040 C C . ILE B 1 71 ? 4.504 -6.25 0.659 1 97.88 71 ILE B C 1
ATOM 2042 O O . ILE B 1 71 ? 5.055 -5.19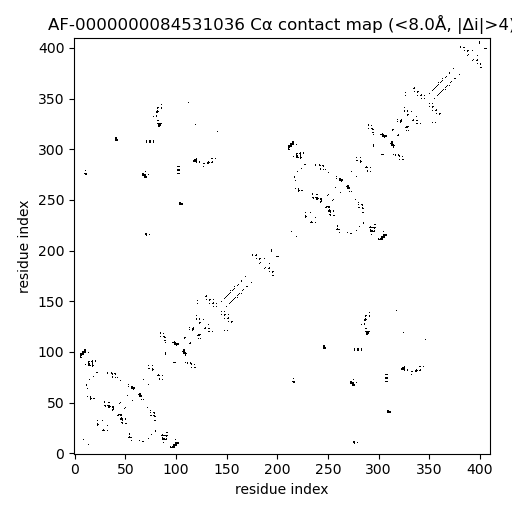5 0.339 1 97.88 71 ILE B O 1
ATOM 2046 N N . ASP B 1 72 ? 5.211 -7.23 1.105 1 97.38 72 ASP B N 1
ATOM 2047 C CA . ASP B 1 72 ? 6.66 -7.176 1.262 1 97.38 72 ASP B CA 1
ATOM 2048 C C . ASP B 1 72 ? 7.355 -7.023 -0.091 1 97.38 72 ASP B C 1
ATOM 2050 O O . ASP B 1 72 ? 8.297 -6.246 -0.227 1 97.38 72 ASP B O 1
ATOM 2054 N N . GLU B 1 73 ? 6.887 -7.746 -1.051 1 97.62 73 GLU B N 1
ATOM 2055 C CA . GLU B 1 73 ? 7.434 -7.633 -2.398 1 97.62 73 GLU B CA 1
ATOM 2056 C C . GLU B 1 73 ? 7.18 -6.242 -2.98 1 97.62 73 GLU B C 1
ATOM 2058 O O . GLU B 1 73 ? 8.062 -5.66 -3.611 1 97.62 73 GLU B O 1
ATOM 2063 N N . VAL B 1 74 ? 5.965 -5.766 -2.805 1 98 74 VAL B N 1
ATOM 2064 C CA . VAL B 1 74 ? 5.605 -4.453 -3.324 1 98 74 VAL B CA 1
ATOM 2065 C C . VAL B 1 74 ? 6.527 -3.391 -2.729 1 98 74 VAL B C 1
ATOM 2067 O O . VAL B 1 74 ? 7.066 -2.551 -3.451 1 98 74 VAL B O 1
ATOM 2070 N N . VAL B 1 75 ? 6.734 -3.455 -1.488 1 97.75 75 VAL B N 1
ATOM 2071 C CA . VAL B 1 75 ? 7.574 -2.494 -0.776 1 97.75 75 VAL B CA 1
ATOM 2072 C C . VAL B 1 75 ? 9.023 -2.643 -1.226 1 97.75 75 VAL B C 1
ATOM 2074 O O . VAL B 1 75 ? 9.703 -1.646 -1.483 1 97.75 75 VAL B O 1
ATOM 2077 N N . ALA B 1 76 ? 9.484 -3.834 -1.337 1 98 76 ALA B N 1
ATOM 2078 C CA . ALA B 1 76 ? 10.852 -4.074 -1.787 1 98 76 ALA B CA 1
ATOM 2079 C C . ALA B 1 76 ? 11.078 -3.516 -3.189 1 98 76 ALA B C 1
ATOM 2081 O O . ALA B 1 76 ? 12.125 -2.93 -3.471 1 98 76 ALA B O 1
ATOM 2082 N N . LEU B 1 77 ? 10.109 -3.699 -4.012 1 98.12 77 LEU B N 1
ATOM 2083 C CA . LEU B 1 77 ? 10.211 -3.195 -5.375 1 98.12 77 LEU B CA 1
ATOM 2084 C C . LEU B 1 77 ? 10.219 -1.67 -5.395 1 98.12 77 LEU B C 1
ATOM 2086 O O . LEU B 1 77 ? 10.938 -1.058 -6.184 1 98.12 77 LEU B O 1
ATOM 2090 N N . ALA B 1 78 ? 9.406 -1.12 -4.578 1 97 78 ALA B N 1
ATOM 2091 C CA . ALA B 1 78 ? 9.414 0.336 -4.465 1 97 78 ALA B CA 1
ATOM 2092 C C . ALA B 1 78 ? 10.781 0.849 -4.031 1 97 78 ALA B C 1
ATOM 2094 O O . ALA B 1 78 ? 11.281 1.839 -4.57 1 97 78 ALA B O 1
ATOM 2095 N N . VAL B 1 79 ? 11.375 0.175 -3.107 1 96.56 79 VAL B N 1
ATOM 2096 C CA . VAL B 1 79 ? 12.703 0.542 -2.633 1 96.56 79 VAL B CA 1
ATOM 2097 C C . VAL B 1 79 ? 13.719 0.403 -3.768 1 96.56 79 VAL B C 1
ATOM 2099 O O . VAL B 1 79 ? 14.484 1.33 -4.039 1 96.56 79 VAL B O 1
ATOM 2102 N N . ALA B 1 80 ? 13.664 -0.691 -4.402 1 97 80 ALA B N 1
ATOM 2103 C CA . ALA B 1 80 ? 14.617 -0.975 -5.469 1 97 80 ALA B CA 1
ATOM 2104 C C . ALA B 1 80 ? 14.484 0.034 -6.605 1 97 80 ALA B C 1
ATOM 2106 O O . ALA B 1 80 ? 15.484 0.441 -7.203 1 97 80 ALA B O 1
ATOM 2107 N N . LEU B 1 81 ? 13.289 0.451 -6.891 1 95.69 81 LEU B N 1
ATOM 2108 C CA . LEU B 1 81 ? 13.008 1.35 -8.008 1 95.69 81 LEU B CA 1
ATOM 2109 C C . LEU B 1 81 ? 13.125 2.807 -7.57 1 95.69 81 LEU B C 1
ATOM 2111 O O . LEU B 1 81 ? 12.992 3.717 -8.391 1 95.69 81 LEU B O 1
ATOM 2115 N N . ASP B 1 82 ? 13.305 2.986 -6.367 1 91.94 82 ASP B N 1
ATOM 2116 C CA . ASP B 1 82 ? 13.43 4.316 -5.777 1 91.94 82 ASP B CA 1
ATOM 2117 C C . ASP B 1 82 ? 12.18 5.152 -6.047 1 91.94 82 ASP B C 1
ATOM 2119 O O . ASP B 1 82 ? 12.281 6.285 -6.523 1 91.94 82 ASP B O 1
ATOM 2123 N N . ILE B 1 83 ? 11.078 4.613 -5.754 1 91.5 83 ILE B N 1
ATOM 2124 C CA . ILE B 1 83 ? 9.789 5.281 -5.844 1 91.5 83 ILE B CA 1
ATOM 2125 C C . ILE B 1 83 ? 8.961 4.969 -4.598 1 91.5 83 ILE B C 1
ATOM 2127 O O . ILE B 1 83 ? 9.344 4.125 -3.785 1 91.5 83 ILE B O 1
ATOM 2131 N N . SER B 1 84 ? 7.883 5.746 -4.477 1 90.56 84 SER B N 1
ATOM 2132 C CA . SER B 1 84 ? 6.949 5.461 -3.393 1 90.56 84 SER B CA 1
ATOM 2133 C C . SER B 1 84 ? 6.078 4.25 -3.715 1 90.56 84 SER B C 1
ATOM 2135 O O . SER B 1 84 ? 5.699 4.043 -4.867 1 90.56 84 SER B O 1
ATOM 2137 N N . PRO B 1 85 ? 5.734 3.424 -2.67 1 94 85 PRO B N 1
ATOM 2138 C CA . PRO B 1 85 ? 4.777 2.34 -2.914 1 94 85 PRO B CA 1
ATOM 2139 C C . PRO B 1 85 ? 3.473 2.832 -3.535 1 94 85 PRO B C 1
ATOM 2141 O O . PRO B 1 85 ? 2.836 2.102 -4.301 1 94 85 PRO B O 1
ATOM 2144 N N . MET B 1 86 ? 3.107 4.023 -3.281 1 88.62 86 MET B N 1
ATOM 2145 C CA . MET B 1 86 ? 1.877 4.582 -3.832 1 88.62 86 MET B CA 1
ATOM 2146 C C . MET B 1 86 ? 1.933 4.625 -5.355 1 88.62 86 MET B C 1
ATOM 2148 O O . MET B 1 86 ? 0.911 4.461 -6.023 1 88.62 86 MET B O 1
ATOM 2152 N N . HIS B 1 87 ? 3.074 4.789 -5.832 1 89.5 87 HIS B N 1
ATOM 2153 C CA . HIS B 1 87 ? 3.24 4.852 -7.281 1 89.5 87 HIS B CA 1
ATOM 2154 C C . HIS B 1 87 ? 3.041 3.479 -7.918 1 89.5 87 HIS B C 1
ATOM 2156 O O . HIS B 1 87 ? 2.861 3.375 -9.133 1 89.5 87 HIS B O 1
ATOM 2162 N N . LEU B 1 88 ? 3.053 2.498 -7.094 1 94.31 88 LEU B N 1
ATOM 2163 C CA . LEU B 1 88 ? 2.84 1.141 -7.586 1 94.31 88 LEU B CA 1
ATOM 2164 C C . LEU B 1 88 ? 1.388 0.716 -7.398 1 94.31 88 LEU B C 1
ATOM 2166 O O . LEU B 1 88 ? 0.96 -0.307 -7.938 1 94.31 88 LEU B O 1
ATOM 2170 N N . LEU B 1 89 ? 0.541 1.396 -6.613 1 90.44 89 LEU B N 1
ATOM 2171 C CA . LEU B 1 89 ? -0.792 0.966 -6.207 1 90.44 89 LEU B CA 1
ATOM 2172 C C . LEU B 1 89 ? -1.865 1.679 -7.023 1 90.44 89 LEU B C 1
ATOM 2174 O O . LEU B 1 89 ? -3.055 1.387 -6.883 1 90.44 89 LEU B O 1
ATOM 2178 N N . GLY B 1 90 ? -1.721 2.346 -8.023 1 84.38 90 GLY B N 1
ATOM 2179 C CA . GLY B 1 90 ? -2.695 3.07 -8.82 1 84.38 90 GLY B CA 1
ATOM 2180 C C . GLY B 1 90 ? -2.979 2.408 -10.156 1 84.38 90 GLY B C 1
ATOM 2181 O O . GLY B 1 90 ? -2.535 1.285 -10.406 1 84.38 90 GLY B O 1
ATOM 2182 N N . LEU B 1 91 ? -3.863 3.033 -10.82 1 89.38 91 LEU B N 1
ATOM 2183 C CA . LEU B 1 91 ? -4.113 2.594 -12.188 1 89.38 91 LEU B CA 1
ATOM 2184 C C . LEU B 1 91 ? -2.848 2.709 -13.039 1 89.38 91 LEU B C 1
ATOM 2186 O O . LEU B 1 91 ? -2.109 3.689 -12.922 1 89.38 91 LEU B O 1
ATOM 2190 N N . PRO B 1 92 ? -2.639 1.629 -13.773 1 90.81 92 PRO B N 1
ATOM 2191 C CA . PRO B 1 92 ? -1.498 1.739 -14.688 1 90.81 92 PRO B CA 1
ATOM 2192 C C . PRO B 1 92 ? -1.616 2.928 -15.641 1 90.81 92 PRO B C 1
ATOM 2194 O O . PRO B 1 92 ? -2.727 3.311 -16.016 1 90.81 92 PRO B O 1
ATOM 2197 N N . GLU B 1 93 ? -0.463 3.457 -15.977 1 83.25 93 GLU B N 1
ATOM 2198 C CA . GLU B 1 93 ? -0.412 4.617 -16.859 1 83.25 93 GLU B CA 1
ATOM 2199 C C . GLU B 1 93 ? -0.967 4.281 -18.25 1 83.25 93 GLU B C 1
ATOM 2201 O O . GLU B 1 93 ? -1.659 5.098 -18.859 1 83.25 93 GLU B O 1
ATOM 2206 N N . GLU B 1 94 ? -0.703 3.176 -18.703 1 83.62 94 GLU B N 1
ATOM 2207 C CA . GLU B 1 94 ? -1.094 2.787 -20.047 1 83.62 94 GLU B CA 1
ATOM 2208 C C . GLU B 1 94 ? -2.408 2.014 -20.047 1 83.62 94 GLU B C 1
ATOM 2210 O O . GLU B 1 94 ? -2.746 1.344 -21.031 1 83.62 94 GLU B O 1
ATOM 2215 N N . ALA B 1 95 ? -3.035 2.127 -18.906 1 87 95 ALA B N 1
ATOM 2216 C CA . ALA B 1 95 ? -4.309 1.414 -18.844 1 87 95 ALA B CA 1
ATOM 2217 C C . ALA B 1 95 ? -5.316 2.004 -19.828 1 87 95 ALA B C 1
ATOM 2219 O O . ALA B 1 95 ? -5.383 3.223 -20 1 87 95 ALA B O 1
ATOM 2220 N N . GLU B 1 96 ? -6.062 1.153 -20.422 1 86.94 96 GLU B N 1
ATOM 2221 C CA . GLU B 1 96 ? -7.129 1.59 -21.328 1 86.94 96 GLU B CA 1
ATOM 2222 C C . GLU B 1 96 ? -8.203 2.365 -20.562 1 86.94 96 GLU B C 1
ATOM 2224 O O . GLU B 1 96 ? -8.469 2.086 -19.391 1 86.94 96 GLU B O 1
ATOM 2229 N N . PRO B 1 97 ? -8.727 3.334 -21.312 1 84.25 97 PRO B N 1
ATOM 2230 C CA . PRO B 1 97 ? -9.852 4.023 -20.672 1 84.25 97 PRO B CA 1
ATOM 2231 C C . PRO B 1 97 ? -10.938 3.064 -20.188 1 84.25 97 PRO B C 1
ATOM 2233 O O . PRO B 1 97 ? -11.266 2.102 -20.891 1 84.25 97 PRO B O 1
ATOM 2236 N N . GLY B 1 98 ? -11.391 3.303 -19.031 1 87.56 98 GLY B N 1
ATOM 2237 C CA . GLY B 1 98 ? -12.438 2.453 -18.484 1 87.56 98 GLY B CA 1
ATOM 2238 C C . GLY B 1 98 ? -11.906 1.274 -17.688 1 87.56 98 GLY B C 1
ATOM 2239 O O . GLY B 1 98 ? -12.672 0.516 -17.109 1 87.56 98 GLY B O 1
ATOM 2240 N N . THR B 1 99 ? -10.602 1.106 -17.75 1 92.31 99 THR B N 1
ATOM 2241 C CA . THR B 1 99 ? -10 0.052 -16.938 1 92.31 99 THR B CA 1
ATOM 2242 C C . THR B 1 99 ? -10.391 0.215 -15.469 1 92.31 99 THR B C 1
ATOM 2244 O O . THR B 1 99 ? -10.398 1.331 -14.945 1 92.31 99 THR B O 1
ATOM 2247 N N . THR B 1 100 ? -10.75 -0.921 -14.906 1 94.06 100 THR B N 1
ATOM 2248 C CA . THR B 1 100 ? -11.156 -0.919 -13.508 1 94.06 100 THR B CA 1
ATOM 2249 C C . THR B 1 100 ? -10.219 -1.785 -12.672 1 94.06 100 THR B C 1
ATOM 2251 O O . THR B 1 100 ? -9.742 -2.822 -13.133 1 94.06 100 THR B O 1
ATOM 2254 N N . VAL B 1 101 ? -9.938 -1.303 -11.477 1 95.62 101 VAL B N 1
ATOM 2255 C CA . VAL B 1 101 ? -9.211 -2.115 -10.5 1 95.62 101 VAL B CA 1
ATOM 2256 C C . VAL B 1 101 ? -10.188 -2.674 -9.469 1 95.62 101 VAL B C 1
ATOM 2258 O O . VAL B 1 101 ? -10.945 -1.922 -8.844 1 95.62 101 VAL B O 1
ATOM 2261 N N . LEU B 1 102 ? -10.18 -3.965 -9.32 1 95.38 102 LEU B N 1
ATOM 2262 C CA . LEU B 1 102 ? -10.984 -4.625 -8.305 1 95.38 102 LEU B CA 1
ATOM 2263 C C . LEU B 1 102 ? -10.273 -4.617 -6.953 1 95.38 102 LEU B C 1
ATOM 2265 O O . LEU B 1 102 ? -9.297 -5.344 -6.758 1 95.38 102 LEU B O 1
ATOM 2269 N N . LEU B 1 103 ? -10.781 -3.801 -6.062 1 96.81 103 LEU B N 1
ATOM 2270 C CA . LEU B 1 103 ? -10.242 -3.816 -4.703 1 96.81 103 LEU B CA 1
ATOM 2271 C C . LEU B 1 103 ? -10.688 -5.074 -3.961 1 96.81 103 LEU B C 1
ATOM 2273 O O . LEU B 1 103 ? -9.906 -5.66 -3.207 1 96.81 103 LEU B O 1
ATOM 2277 N N . THR B 1 104 ? -11.875 -5.402 -4.098 1 95.5 104 THR B N 1
ATOM 2278 C CA . THR B 1 104 ? -12.516 -6.672 -3.768 1 95.5 104 THR B CA 1
ATOM 2279 C C . THR B 1 104 ? -13.453 -7.113 -4.887 1 95.5 104 THR B C 1
ATOM 2281 O O . THR B 1 104 ? -13.727 -6.348 -5.812 1 95.5 104 THR B O 1
ATOM 2284 N N . PRO B 1 105 ? -13.805 -8.383 -4.859 1 91.44 105 PRO B N 1
ATOM 2285 C CA . PRO B 1 105 ? -14.727 -8.805 -5.918 1 91.44 105 PRO B CA 1
ATOM 2286 C C . PRO B 1 105 ? -15.984 -7.945 -5.977 1 91.44 105 PRO B C 1
ATOM 2288 O O . PRO B 1 105 ? -16.625 -7.852 -7.027 1 91.44 105 PRO B O 1
ATOM 2291 N N . GLU B 1 106 ? -16.359 -7.215 -4.934 1 92.25 106 GLU B N 1
ATOM 2292 C CA . GLU B 1 106 ? -17.594 -6.43 -4.898 1 92.25 106 GLU B CA 1
ATOM 2293 C C . GLU B 1 106 ? -17.297 -4.938 -5.008 1 92.25 106 GLU B C 1
ATOM 2295 O O . GLU B 1 106 ? -18.219 -4.125 -5.129 1 92.25 106 GLU B O 1
ATOM 2300 N N . VAL B 1 107 ? -16.094 -4.582 -5.004 1 94.38 107 VAL B N 1
ATOM 2301 C CA . VAL B 1 107 ? -15.727 -3.168 -5 1 94.38 107 VAL B CA 1
ATOM 2302 C C . VAL B 1 107 ? -14.711 -2.893 -6.109 1 94.38 107 VAL B C 1
ATOM 2304 O O . VAL B 1 107 ? -13.555 -3.303 -6.016 1 94.38 107 VAL B O 1
ATOM 2307 N N . ALA B 1 108 ? -15.18 -2.15 -7.066 1 94.19 108 ALA B N 1
ATOM 2308 C CA . ALA B 1 108 ? -14.352 -1.812 -8.227 1 94.19 108 ALA B CA 1
ATOM 2309 C C . ALA B 1 108 ? -14.211 -0.299 -8.375 1 94.19 108 ALA B C 1
ATOM 2311 O O . ALA B 1 108 ? -15.156 0.447 -8.102 1 94.19 108 ALA B O 1
ATOM 2312 N N . VAL B 1 109 ? -13.008 0.129 -8.758 1 94.19 109 VAL B N 1
ATOM 2313 C CA . VAL B 1 109 ? -12.75 1.554 -8.938 1 94.19 109 VAL B CA 1
ATOM 2314 C C . VAL B 1 109 ? -12.102 1.798 -10.297 1 94.19 109 VAL B C 1
ATOM 2316 O O . VAL B 1 109 ? -11.133 1.126 -10.656 1 94.19 109 VAL B O 1
ATOM 2319 N N . SER B 1 110 ? -12.594 2.746 -11.055 1 93.06 110 SER B N 1
ATOM 2320 C CA . SER B 1 110 ? -12.039 3.082 -12.359 1 93.06 110 SER B CA 1
ATOM 2321 C C . SER B 1 110 ? -11.461 4.492 -12.367 1 93.06 110 SER B C 1
ATOM 2323 O O . SER B 1 110 ? -10.742 4.871 -13.297 1 93.06 110 SER B O 1
ATOM 2325 N N . ASP B 1 111 ? -11.75 5.195 -11.359 1 90.44 111 ASP B N 1
ATOM 2326 C CA . ASP B 1 111 ? -11.219 6.547 -11.203 1 90.44 111 ASP B CA 1
ATOM 2327 C C . ASP B 1 111 ? -9.852 6.523 -10.531 1 90.44 111 ASP B C 1
ATOM 2329 O O . ASP B 1 111 ? -9.75 6.297 -9.32 1 90.44 111 ASP B O 1
ATOM 2333 N N . GLY B 1 112 ? -8.82 6.844 -11.281 1 89.38 112 GLY B N 1
ATOM 2334 C CA . GLY B 1 112 ? -7.453 6.801 -10.781 1 89.38 112 GLY B CA 1
ATOM 2335 C C . GLY B 1 112 ? -7.199 7.781 -9.656 1 89.38 112 GLY B C 1
ATOM 2336 O O . GLY B 1 112 ? -6.469 7.477 -8.711 1 89.38 112 GLY B O 1
ATOM 2337 N N . GLU B 1 113 ? -7.758 8.891 -9.805 1 83.31 113 GLU B N 1
ATOM 2338 C CA . GLU B 1 113 ? -7.594 9.898 -8.766 1 83.31 113 GLU B CA 1
ATOM 2339 C C . GLU B 1 113 ? -8.227 9.445 -7.449 1 83.31 113 GLU B C 1
ATOM 2341 O O . GLU B 1 113 ? -7.617 9.562 -6.387 1 83.31 113 GLU B O 1
ATOM 2346 N N . LEU B 1 114 ? -9.438 8.938 -7.547 1 87.38 114 LEU B N 1
ATOM 2347 C CA . LEU B 1 114 ? -10.117 8.43 -6.355 1 87.38 114 LEU B CA 1
ATOM 2348 C C . LEU B 1 114 ? -9.312 7.297 -5.719 1 87.38 114 LEU B C 1
ATOM 2350 O O . LEU B 1 114 ? -9.18 7.242 -4.492 1 87.38 114 LEU B O 1
ATOM 2354 N N . LEU B 1 115 ? -8.828 6.434 -6.527 1 92.56 115 LEU B N 1
ATOM 2355 C CA . LEU B 1 115 ? -8.055 5.301 -6.031 1 92.56 115 LEU B CA 1
ATOM 2356 C C . LEU B 1 115 ? -6.852 5.777 -5.227 1 92.56 115 LEU B C 1
ATOM 2358 O O . LEU B 1 115 ? -6.625 5.316 -4.109 1 92.56 115 LEU B O 1
ATOM 2362 N N . MET B 1 116 ? -6.148 6.695 -5.734 1 87.25 116 MET B N 1
ATOM 2363 C CA . MET B 1 116 ? -4.965 7.227 -5.062 1 87.25 116 MET B CA 1
ATOM 2364 C C . MET B 1 116 ? -5.348 7.965 -3.783 1 87.25 116 MET B C 1
ATOM 2366 O O . MET B 1 116 ? -4.695 7.801 -2.75 1 87.25 116 MET B O 1
ATOM 2370 N N . GLU B 1 117 ? -6.371 8.727 -3.879 1 83.19 117 GLU B N 1
ATOM 2371 C CA . GLU B 1 117 ? -6.836 9.469 -2.711 1 83.19 117 GLU B CA 1
ATOM 2372 C C . GLU B 1 117 ? -7.277 8.523 -1.596 1 83.19 117 GLU B C 1
ATOM 2374 O O . GLU B 1 117 ? -7.043 8.797 -0.416 1 83.19 117 GLU B O 1
ATOM 2379 N N . TRP B 1 118 ? -7.93 7.52 -1.966 1 89.69 118 TRP B N 1
ATOM 2380 C CA . TRP B 1 118 ? -8.359 6.547 -0.97 1 89.69 118 TRP B CA 1
ATOM 2381 C C . TRP B 1 118 ? -7.168 5.836 -0.346 1 89.69 118 TRP B C 1
ATOM 2383 O O . TRP B 1 118 ? -7.0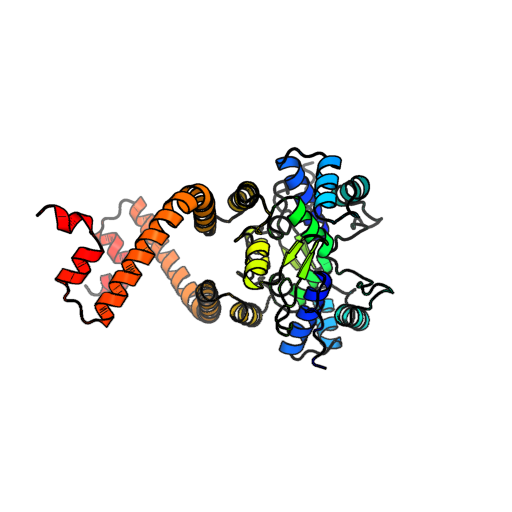98 5.68 0.875 1 89.69 118 TRP B O 1
ATOM 2393 N N . PHE B 1 119 ? -6.223 5.434 -1.19 1 90.38 119 PHE B N 1
ATOM 2394 C CA . PHE B 1 119 ? -5.039 4.742 -0.69 1 90.38 119 PHE B CA 1
ATOM 2395 C C . PHE B 1 119 ? -4.309 5.602 0.336 1 90.38 119 PHE B C 1
ATOM 2397 O O . PHE B 1 119 ? -3.838 5.09 1.355 1 90.38 119 PHE B O 1
ATOM 2404 N N . CYS B 1 120 ? -4.301 6.828 0.11 1 83 120 CYS B N 1
ATOM 2405 C CA . CYS B 1 120 ? -3.529 7.723 0.967 1 83 120 CYS B CA 1
ATOM 2406 C C . CYS B 1 120 ? -4.387 8.25 2.113 1 83 120 CYS B C 1
ATOM 2408 O O . CYS B 1 120 ? -3.914 9.039 2.932 1 83 120 CYS B O 1
ATOM 2410 N N . GLY B 1 121 ? -5.637 7.895 2.125 1 82.31 121 GLY B N 1
ATOM 2411 C CA . GLY B 1 121 ? -6.496 8.281 3.236 1 82.31 121 GLY B CA 1
ATOM 2412 C C . GLY B 1 121 ? -7.133 9.641 3.053 1 82.31 121 GLY B C 1
ATOM 2413 O O . GLY B 1 121 ? -7.664 10.219 4.004 1 82.31 121 GLY B O 1
ATOM 2414 N N . GLN B 1 122 ? -7.148 10.109 1.92 1 74.88 122 GLN B N 1
ATOM 2415 C CA . GLN B 1 122 ? -7.656 11.453 1.67 1 74.88 122 GLN B CA 1
ATOM 2416 C C . GLN B 1 122 ? -9.156 11.438 1.381 1 74.88 122 GLN B C 1
ATOM 2418 O O . GLN B 1 122 ? -9.867 12.383 1.709 1 74.88 122 GLN B O 1
ATOM 2423 N N . LYS B 1 123 ? -9.602 10.422 0.747 1 83.25 123 LYS B N 1
ATOM 2424 C CA . LYS B 1 123 ? -11.008 10.32 0.38 1 83.25 123 LYS B CA 1
ATOM 2425 C C . LYS B 1 123 ? -11.523 8.891 0.568 1 83.25 123 LYS B C 1
ATOM 2427 O O . LYS B 1 123 ? -10.844 7.93 0.203 1 83.25 123 LYS B O 1
ATOM 2432 N N . ALA B 1 124 ? -12.688 8.883 1.172 1 87.31 124 ALA B N 1
ATOM 2433 C CA . ALA B 1 124 ? -13.32 7.586 1.369 1 87.31 124 ALA B CA 1
ATOM 2434 C C . ALA B 1 124 ? -13.93 7.066 0.068 1 87.31 124 ALA B C 1
ATOM 2436 O O . ALA B 1 124 ? -14.273 7.852 -0.821 1 87.31 124 ALA B O 1
ATOM 2437 N N . LEU B 1 125 ? -14.039 5.758 -0.044 1 90.62 125 LEU B N 1
ATOM 2438 C CA . LEU B 1 125 ? -14.781 5.184 -1.159 1 90.62 125 LEU B CA 1
ATOM 2439 C C . LEU B 1 125 ? -16.266 5.508 -1.048 1 90.62 125 LEU B C 1
ATOM 2441 O O . LEU B 1 125 ? -16.781 5.719 0.054 1 90.62 125 LEU B O 1
ATOM 2445 N N . PRO B 1 126 ? -16.922 5.527 -2.156 1 85.56 126 PRO B N 1
ATOM 2446 C CA . PRO B 1 126 ? -18.328 5.926 -2.146 1 85.56 126 PRO B CA 1
ATOM 2447 C C . PRO B 1 126 ? -19.203 5.039 -1.252 1 85.56 126 PRO B C 1
ATOM 2449 O O . PRO B 1 126 ? -20.141 5.52 -0.616 1 85.56 126 PRO B O 1
ATOM 2452 N N . GLN B 1 127 ? -18.984 3.779 -1.184 1 84.06 127 GLN B N 1
ATOM 2453 C CA . GLN B 1 127 ? -19.812 2.844 -0.431 1 84.06 127 GLN B CA 1
ATOM 2454 C C . GLN B 1 127 ? -19.391 2.783 1.032 1 84.06 127 GLN B C 1
ATOM 2456 O O . GLN B 1 127 ? -20.016 2.088 1.838 1 84.06 127 GLN B O 1
ATOM 2461 N N . SER B 1 128 ? -18.344 3.482 1.394 1 82.19 128 SER B N 1
ATOM 2462 C CA . SER B 1 128 ? -17.781 3.424 2.736 1 82.19 128 SER B CA 1
ATOM 2463 C C . SER B 1 128 ? -18.547 4.312 3.703 1 82.19 128 SER B C 1
ATOM 2465 O O . SER B 1 128 ? -19.234 5.25 3.283 1 82.19 128 SER B O 1
ATOM 2467 N N . ASP B 1 129 ? -18.5 3.904 4.941 1 76.94 129 ASP B N 1
ATOM 2468 C CA . ASP B 1 129 ? -18.906 4.82 6.008 1 76.94 129 ASP B CA 1
ATOM 2469 C C . ASP B 1 129 ? -17.844 5.91 6.211 1 76.94 129 ASP B C 1
ATOM 2471 O O . ASP B 1 129 ? -16.828 5.68 6.855 1 76.94 129 ASP B O 1
ATOM 2475 N N . SER B 1 130 ? -18.156 7.02 5.699 1 72.44 130 SER B N 1
ATOM 2476 C CA . SER B 1 130 ? -17.188 8.117 5.68 1 72.44 130 SER B CA 1
ATOM 2477 C C . SER B 1 130 ? -16.766 8.508 7.09 1 72.44 130 SER B C 1
ATOM 2479 O O . SER B 1 130 ? -15.609 8.852 7.32 1 72.44 130 SER B O 1
ATOM 2481 N N . ARG B 1 131 ? -17.688 8.445 7.973 1 70.81 131 ARG B N 1
ATOM 2482 C CA . ARG B 1 131 ? -17.359 8.805 9.344 1 70.81 131 ARG B CA 1
ATOM 2483 C C . ARG B 1 131 ? -16.281 7.887 9.914 1 70.81 131 ARG B C 1
ATOM 2485 O O . ARG B 1 131 ? -15.336 8.352 10.555 1 70.81 131 ARG B O 1
ATOM 2492 N N . GLN B 1 132 ? -16.5 6.684 9.688 1 75.12 132 GLN B N 1
ATOM 2493 C CA . GLN B 1 132 ? -15.508 5.715 10.156 1 75.12 132 GLN B CA 1
ATOM 2494 C C . GLN B 1 132 ? -14.164 5.91 9.469 1 75.12 132 GLN B C 1
ATOM 2496 O O . GLN B 1 132 ? -13.117 5.895 10.117 1 75.12 132 GLN B O 1
ATOM 2501 N N . PHE B 1 133 ? -14.234 6.145 8.203 1 77.5 133 PHE B N 1
ATOM 2502 C CA . PHE B 1 133 ? -13.023 6.309 7.406 1 77.5 133 PHE B CA 1
ATOM 2503 C C . PHE B 1 133 ? -12.211 7.504 7.887 1 77.5 133 PHE B C 1
ATOM 2505 O O . PHE B 1 133 ? -11.008 7.387 8.141 1 77.5 133 PHE B O 1
ATOM 2512 N N . TYR B 1 134 ? -12.797 8.547 8.18 1 70.81 134 TYR B N 1
ATOM 2513 C CA . TYR B 1 134 ? -12.07 9.766 8.492 1 70.81 134 TYR B CA 1
ATOM 2514 C C . TYR B 1 134 ? -11.672 9.805 9.969 1 70.81 134 TYR B C 1
ATOM 2516 O O . TYR B 1 134 ? -10.688 10.445 10.336 1 70.81 134 TYR B O 1
ATOM 2524 N N . SER B 1 135 ? -12.438 9.141 10.773 1 68.38 135 SER B N 1
ATOM 2525 C CA . SER B 1 135 ? -12.062 9.086 12.18 1 68.38 135 SER B CA 1
ATOM 2526 C C . SER B 1 135 ? -10.688 8.445 12.367 1 68.38 135 SER B C 1
ATOM 2528 O O . SER B 1 135 ? -9.891 8.906 13.18 1 68.38 135 SER B O 1
ATOM 2530 N N . THR B 1 136 ? -10.406 7.496 11.656 1 65.75 136 THR B N 1
ATOM 2531 C CA . THR B 1 136 ? -9.125 6.801 11.727 1 65.75 136 THR B CA 1
ATOM 2532 C C . THR B 1 136 ? -8.016 7.645 11.102 1 65.75 136 THR B C 1
ATOM 2534 O O . THR B 1 136 ? -6.891 7.668 11.609 1 65.75 136 THR B O 1
ATOM 2537 N N . ALA B 1 137 ? -8.352 8.281 10.055 1 60.19 137 ALA B N 1
ATOM 2538 C CA . ALA B 1 137 ? -7.379 9.117 9.344 1 60.19 137 ALA B CA 1
ATOM 2539 C C . ALA B 1 137 ? -6.895 10.266 10.227 1 60.19 137 ALA B C 1
ATOM 2541 O O . ALA B 1 137 ? -5.711 10.609 10.211 1 60.19 137 ALA B O 1
ATOM 2542 N N . ILE B 1 138 ? -7.754 10.789 10.969 1 54.88 138 ILE B N 1
ATOM 2543 C CA . ILE B 1 138 ? -7.449 11.914 11.852 1 54.88 138 ILE B CA 1
ATOM 2544 C C . ILE B 1 138 ? -6.516 11.461 12.969 1 54.88 138 ILE B C 1
ATOM 2546 O O . ILE B 1 138 ? -5.598 12.188 13.352 1 54.88 138 ILE B O 1
ATOM 2550 N N . GLN B 1 139 ? -6.75 10.359 13.359 1 53.31 139 GLN B N 1
ATOM 2551 C CA . GLN B 1 139 ? -5.934 9.852 14.461 1 53.31 139 GLN B CA 1
ATOM 2552 C C . GLN B 1 139 ? -4.484 9.664 14.023 1 53.31 139 GLN B C 1
ATOM 2554 O O . GLN B 1 139 ? -3.568 9.758 14.844 1 53.31 139 GLN B O 1
ATOM 2559 N N . ARG B 1 140 ? -4.191 9.477 12.812 1 55.62 140 ARG B N 1
ATOM 2560 C CA . ARG B 1 140 ? -2.852 9.078 12.391 1 55.62 140 ARG B CA 1
ATOM 2561 C C . ARG B 1 140 ? -2.123 10.234 11.711 1 55.62 140 ARG B C 1
ATOM 2563 O O . ARG B 1 140 ? -0.911 10.172 11.5 1 55.62 140 ARG B O 1
ATOM 2570 N N . ARG B 1 141 ? -2.789 11.227 11.156 1 49.41 141 ARG B N 1
ATOM 2571 C CA . ARG B 1 141 ? -2.121 12.258 10.375 1 49.41 141 ARG B CA 1
ATOM 2572 C C . ARG B 1 141 ? -1.156 13.062 11.234 1 49.41 141 ARG B C 1
ATOM 2574 O O . ARG B 1 141 ? -1.5 13.461 12.352 1 49.41 141 ARG B O 1
ATOM 2581 N N . PRO B 1 142 ? 0.081 12.984 10.719 1 44.72 142 PRO B N 1
ATOM 2582 C CA . PRO B 1 142 ? 0.931 13.961 11.406 1 44.72 142 PRO B CA 1
ATOM 2583 C C . PRO B 1 142 ? 0.3 15.352 11.469 1 44.72 142 PRO B C 1
ATOM 2585 O O . PRO B 1 142 ? -0.556 15.688 10.641 1 44.72 142 PRO B O 1
ATOM 2588 N N . ALA B 1 143 ? 0.62 16.297 12.469 1 40.78 143 ALA B N 1
ATOM 2589 C CA . ALA B 1 143 ? 0.087 17.609 12.852 1 40.78 143 ALA B CA 1
ATOM 2590 C C . ALA B 1 143 ? -0.24 18.438 11.617 1 40.78 143 ALA B C 1
ATOM 2592 O O . ALA B 1 143 ? -1.286 19.094 11.555 1 40.78 143 ALA B O 1
ATOM 2593 N N . GLY B 1 144 ? 0.61 18.5 10.805 1 40.94 144 GLY B N 1
ATOM 2594 C CA . GLY B 1 144 ? 0.386 19.422 9.711 1 40.94 144 GLY B CA 1
ATOM 2595 C C . GLY B 1 144 ? -0.743 19 8.789 1 40.94 144 GLY B C 1
ATOM 2596 O O . GLY B 1 144 ? -1.522 19.844 8.328 1 40.94 144 GLY B O 1
ATOM 2597 N N . ASP B 1 145 ? -0.9 17.766 8.5 1 44.5 145 ASP B N 1
ATOM 2598 C CA . ASP B 1 145 ? -1.909 17.25 7.582 1 44.5 145 ASP B CA 1
ATOM 2599 C C . ASP B 1 145 ? -3.24 17.031 8.297 1 44.5 145 ASP B C 1
ATOM 2601 O O . ASP B 1 145 ? -4.262 16.781 7.656 1 44.5 145 ASP B O 1
ATOM 2605 N N . SER B 1 146 ? -3.104 17.109 9.531 1 43.38 146 SER B N 1
ATOM 2606 C CA . SER B 1 146 ? -4.293 16.969 10.367 1 43.38 146 SER B CA 1
ATOM 2607 C C . SER B 1 146 ? -5.355 18 9.984 1 43.38 146 SER B C 1
ATOM 2609 O O . SER B 1 146 ? -6.551 17.703 10.039 1 43.38 146 SER B O 1
ATOM 2611 N N . GLN B 1 147 ? -4.77 19.125 9.664 1 40.69 147 GLN B N 1
ATOM 2612 C CA . GLN B 1 147 ? -5.715 20.172 9.305 1 40.69 147 GLN B CA 1
ATOM 2613 C C . GLN B 1 147 ? -6.52 19.797 8.062 1 40.69 147 GLN B C 1
ATOM 2615 O O . GLN B 1 147 ? -7.734 20 8.016 1 40.69 147 GLN B O 1
ATOM 2620 N N . GLN B 1 148 ? -5.871 19.219 7.199 1 43.09 148 GLN B N 1
ATOM 2621 C CA . GLN B 1 148 ? -6.609 18.828 6.008 1 43.09 148 GLN B CA 1
ATOM 2622 C C . GLN B 1 148 ? -7.543 17.656 6.301 1 43.09 148 GLN B C 1
ATOM 2624 O O . GLN B 1 148 ? -8.672 17.625 5.809 1 43.09 148 GLN B O 1
ATOM 2629 N N . ALA B 1 149 ? -7.148 16.812 7.109 1 42.22 149 ALA B N 1
ATOM 2630 C CA . ALA B 1 149 ? -8.023 15.711 7.523 1 42.22 149 ALA B CA 1
ATOM 2631 C C . ALA B 1 149 ? -9.227 16.234 8.305 1 42.22 149 ALA B C 1
ATOM 2633 O O . ALA B 1 149 ? -10.352 15.781 8.094 1 42.22 149 ALA B O 1
ATOM 2634 N N . LEU B 1 150 ? -8.812 17.125 9.195 1 44.41 150 LEU B N 1
ATOM 2635 C CA . LEU B 1 150 ? -9.898 17.781 9.914 1 44.41 150 LEU B CA 1
ATOM 2636 C C . LEU B 1 150 ? -10.812 18.531 8.953 1 44.41 150 LEU B C 1
ATOM 2638 O O . LEU B 1 150 ? -12.031 18.516 9.094 1 44.41 150 LEU B O 1
ATOM 2642 N N . ALA B 1 151 ? -10.125 19.094 8.008 1 41.22 151 ALA B N 1
ATOM 2643 C CA . ALA B 1 151 ? -10.914 19.828 7.012 1 41.22 151 ALA B CA 1
ATOM 2644 C C . ALA B 1 151 ? -11.758 18.859 6.18 1 41.22 151 ALA B C 1
ATOM 2646 O O . ALA B 1 151 ? -12.945 19.109 5.934 1 41.22 151 ALA B O 1
ATOM 2647 N N . ASP B 1 152 ? -11.234 17.844 5.867 1 42.44 152 ASP B N 1
ATOM 2648 C CA . ASP B 1 152 ? -11.961 16.859 5.074 1 42.44 152 ASP B CA 1
ATOM 2649 C C . ASP B 1 152 ? -13.031 16.172 5.91 1 42.44 152 ASP B C 1
ATOM 2651 O O . ASP B 1 152 ? -14.133 15.906 5.422 1 42.44 152 ASP B O 1
ATOM 2655 N N . PHE B 1 153 ? -12.625 15.961 7.152 1 43.06 153 PHE B N 1
ATOM 2656 C CA . PHE B 1 153 ? -13.594 15.469 8.117 1 43.06 153 PHE B CA 1
ATOM 2657 C C . PHE B 1 153 ? -14.742 16.453 8.289 1 43.06 153 PHE B C 1
ATOM 2659 O O . PHE B 1 153 ? -15.914 16.094 8.211 1 43.06 153 PHE B O 1
ATOM 2666 N N . THR B 1 154 ? -14.227 17.609 8.703 1 42.44 154 THR B N 1
ATOM 2667 C CA . THR B 1 154 ? -15.227 18.672 8.844 1 42.44 154 THR B CA 1
ATOM 2668 C C . THR B 1 154 ? -16.047 18.797 7.57 1 42.44 154 THR B C 1
ATOM 2670 O O . THR B 1 154 ? -17.281 18.906 7.625 1 42.44 154 THR B O 1
ATOM 2673 N N . SER B 1 155 ? -15.289 18.734 6.512 1 38.75 155 SER B N 1
ATOM 2674 C CA . SER B 1 155 ? -15.992 18.797 5.234 1 38.75 155 SER B CA 1
ATOM 2675 C C . SER B 1 155 ? -16.922 17.609 5.055 1 38.75 155 SER B C 1
ATOM 2677 O O . SER B 1 155 ? -18.047 17.75 4.605 1 38.75 155 SER B O 1
ATOM 2679 N N . SER B 1 156 ? -16.406 16.562 5.438 1 38.78 156 SER B N 1
ATOM 2680 C CA . SER B 1 156 ? -17.234 15.383 5.305 1 38.78 156 SER B CA 1
ATOM 2681 C C . SER B 1 156 ? -18.391 15.406 6.297 1 38.78 156 SER B C 1
ATOM 2683 O O . SER B 1 156 ? -19.531 15.086 5.945 1 38.78 156 SER B O 1
ATOM 2685 N N . VAL B 1 157 ? -18.078 15.734 7.504 1 39.44 157 VAL B N 1
ATOM 2686 C CA . VAL B 1 157 ? -19.141 15.93 8.477 1 39.44 157 VAL B CA 1
ATOM 2687 C C . VAL B 1 157 ? -20.047 17.078 8.023 1 39.44 157 VAL B C 1
ATOM 2689 O O . VAL B 1 157 ? -21.266 16.953 8.055 1 39.44 157 VAL B O 1
ATOM 2692 N N . LEU B 1 158 ? -19.281 18.125 7.762 1 38.31 158 LEU B N 1
ATOM 2693 C CA . LEU B 1 158 ? -20.047 19.281 7.281 1 38.31 158 LEU B CA 1
ATOM 2694 C C . LEU B 1 158 ? -20.672 18.969 5.93 1 38.31 158 LEU B C 1
ATOM 2696 O O . LEU B 1 158 ? -21.812 19.375 5.664 1 38.31 158 LEU B O 1
ATOM 2700 N N . GLN B 1 159 ? -19.984 18.359 5.113 1 35.69 159 GLN B N 1
ATOM 2701 C CA . GLN B 1 159 ? -20.562 17.938 3.838 1 35.69 159 GLN B CA 1
ATOM 2702 C C . GLN B 1 159 ? -21.734 17 4.047 1 35.69 159 GLN B C 1
ATOM 2704 O O . GLN B 1 159 ? -22.766 17.109 3.371 1 35.69 159 GLN B O 1
ATOM 2709 N N . ASP B 1 160 ? -21.641 16.188 4.891 1 36.88 160 ASP B N 1
ATOM 2710 C CA . ASP B 1 160 ? -22.875 15.469 5.168 1 36.88 160 ASP B CA 1
ATOM 2711 C C . ASP B 1 160 ? -23.953 16.406 5.699 1 36.88 160 ASP B C 1
ATOM 2713 O O . ASP B 1 160 ? -25.094 16.375 5.242 1 36.88 160 ASP B O 1
ATOM 2717 N N . ARG B 1 161 ? -23.672 17.219 6.664 1 35.94 161 ARG B N 1
ATOM 2718 C CA . ARG B 1 161 ? -24.625 18.25 7.074 1 35.94 161 ARG B CA 1
ATOM 2719 C C . ARG B 1 161 ? -24.656 19.391 6.07 1 35.94 161 ARG B C 1
ATOM 2721 O O . ARG B 1 161 ? -25.734 19.844 5.68 1 35.94 161 ARG B O 1
ATOM 2728 N N . ALA B 1 162 ? -23.484 20 5.617 1 35.19 162 ALA B N 1
ATOM 2729 C CA . ALA B 1 162 ? -23.406 21.094 4.652 1 35.19 162 ALA B CA 1
ATOM 2730 C C . ALA B 1 162 ? -23.766 20.609 3.248 1 35.19 162 ALA B C 1
ATOM 2732 O O . ALA B 1 162 ? -24.469 21.297 2.504 1 35.19 162 ALA B O 1
ATOM 2733 N N . ALA B 1 163 ? -23.5 19.469 2.832 1 35.47 163 ALA B N 1
ATOM 2734 C CA . ALA B 1 163 ? -23.969 18.953 1.556 1 35.47 163 ALA B CA 1
ATOM 2735 C C . ALA B 1 163 ? -25.5 19 1.467 1 35.47 163 ALA B C 1
ATOM 2737 O O . ALA B 1 163 ? -26.047 19.391 0.436 1 35.47 163 ALA B O 1
ATOM 2738 N N . ALA B 1 164 ? -26.141 18.828 2.506 1 37.12 164 ALA B N 1
ATOM 2739 C CA . ALA B 1 164 ? -27.578 19.125 2.451 1 37.12 164 ALA B CA 1
ATOM 2740 C C . ALA B 1 164 ? -27.812 20.625 2.34 1 37.12 164 ALA B C 1
ATOM 2742 O O . ALA B 1 164 ? -28.625 21.078 1.517 1 37.12 164 ALA B O 1
ATOM 2743 N N . MET B 1 165 ? -27.141 21.453 3.051 1 36.94 165 MET B N 1
ATOM 2744 C CA . MET B 1 165 ? -27.281 22.906 3.027 1 36.94 165 MET B CA 1
ATOM 2745 C C . MET B 1 165 ? -26.594 23.5 1.812 1 36.94 165 MET B C 1
ATOM 2747 O O . MET B 1 165 ? -27.141 24.375 1.135 1 36.94 165 MET B O 1
ATOM 2751 N N . THR B 1 166 ? -25.438 23.109 1.409 1 37.06 166 THR B N 1
ATOM 2752 C CA . THR B 1 166 ? -24.656 23.594 0.284 1 37.06 166 THR B CA 1
ATOM 2753 C C . THR B 1 166 ? -25.219 23.062 -1.036 1 37.06 166 THR B C 1
ATOM 2755 O O . THR B 1 166 ? -25.312 23.812 -2.016 1 37.06 166 THR B O 1
ATOM 2758 N N . ALA B 1 167 ? -25.719 21.984 -1.183 1 36.03 167 ALA B N 1
ATOM 2759 C CA . ALA B 1 167 ? -26.5 21.562 -2.344 1 36.03 167 ALA B CA 1
ATOM 2760 C C . ALA B 1 167 ? -27.656 22.516 -2.592 1 36.03 167 ALA B C 1
ATOM 2762 O O . ALA B 1 167 ? -27.922 22.906 -3.73 1 36.03 167 ALA B O 1
ATOM 2763 N N . ALA B 1 168 ? -28.25 22.891 -1.625 1 39.44 168 ALA B N 1
ATOM 2764 C CA . ALA B 1 168 ? -29.344 23.875 -1.697 1 39.44 168 ALA B CA 1
ATOM 2765 C C . ALA B 1 168 ? -28.812 25.25 -2.07 1 39.44 168 ALA B C 1
ATOM 2767 O O . ALA B 1 168 ? -29.359 25.922 -2.945 1 39.44 168 ALA B O 1
ATOM 2768 N N . PHE B 1 169 ? -27.75 25.625 -1.436 1 35.81 169 PHE B N 1
ATOM 2769 C CA . PHE B 1 169 ? -27.094 26.906 -1.691 1 35.81 169 PHE B CA 1
ATOM 2770 C C . PHE B 1 169 ? -26.422 26.906 -3.053 1 35.81 169 PHE B C 1
ATOM 2772 O O . PHE B 1 169 ? -26.594 27.828 -3.846 1 35.81 169 PHE B O 1
ATOM 2779 N N . ASN B 1 170 ? -25.625 25.938 -3.316 1 39.38 170 ASN B N 1
ATOM 2780 C CA . ASN B 1 170 ? -24.969 25.797 -4.609 1 39.38 170 ASN B CA 1
ATOM 2781 C C . ASN B 1 170 ? -25.969 25.688 -5.75 1 39.38 170 ASN B C 1
ATOM 2783 O O . ASN B 1 170 ? -25.766 26.266 -6.816 1 39.38 170 ASN B O 1
ATOM 2787 N N . SER B 1 171 ? -26.875 25.031 -5.555 1 42.62 171 SER B N 1
ATOM 2788 C CA . SER B 1 171 ? -27.984 25.047 -6.496 1 42.62 171 SER B CA 1
ATOM 2789 C C . SER B 1 171 ? -28.547 26.453 -6.664 1 42.62 171 SER B C 1
ATOM 2791 O O . SER B 1 171 ? -28.812 26.891 -7.785 1 42.62 171 SER B O 1
ATOM 2793 N N . GLU B 1 172 ? -28.656 27.125 -5.59 1 45.12 172 GLU B N 1
ATOM 2794 C CA . GLU B 1 172 ? -29.156 28.484 -5.59 1 45.12 172 GLU B CA 1
ATOM 2795 C C . GLU B 1 172 ? -28.141 29.453 -6.168 1 45.12 172 GLU B C 1
ATOM 2797 O O . GLU B 1 172 ? -28.484 30.344 -6.957 1 45.12 172 GLU B O 1
ATOM 2802 N N . MET B 1 173 ? -27 29.203 -5.82 1 44.25 173 MET B N 1
ATOM 2803 C CA . MET B 1 173 ? -25.922 30.047 -6.324 1 44.25 173 MET B CA 1
ATOM 2804 C C . MET B 1 173 ? -25.625 29.734 -7.789 1 44.25 173 MET B C 1
ATOM 2806 O O . MET B 1 173 ? -25.406 30.656 -8.586 1 44.25 173 MET B O 1
ATOM 2810 N N . ALA B 1 174 ? -25.5 28.547 -8.094 1 43.91 174 ALA B N 1
ATOM 2811 C CA . ALA B 1 174 ? -25.375 28.156 -9.492 1 43.91 174 ALA B CA 1
ATOM 2812 C C . ALA B 1 174 ? -26.484 28.781 -10.336 1 43.91 174 ALA B C 1
ATOM 2814 O O . ALA B 1 174 ? -26.234 29.266 -11.438 1 43.91 174 ALA B O 1
ATOM 2815 N N . ALA B 1 175 ? -27.484 28.719 -9.742 1 50.62 175 ALA B N 1
ATOM 2816 C CA . ALA B 1 175 ? -28.641 29.344 -10.414 1 50.62 175 ALA B CA 1
ATOM 2817 C C . ALA B 1 175 ? -28.453 30.859 -10.516 1 50.62 175 ALA B C 1
ATOM 2819 O O . ALA B 1 175 ? -28.719 31.453 -11.562 1 50.62 175 ALA B O 1
ATOM 2820 N N . THR B 1 176 ? -27.906 31.375 -9.469 1 48.94 176 THR B N 1
ATOM 2821 C CA . THR B 1 176 ? -27.656 32.812 -9.422 1 48.94 176 THR B CA 1
ATOM 2822 C C . THR B 1 176 ? -26.484 33.188 -10.328 1 48.94 176 THR B C 1
ATOM 2824 O O . THR B 1 176 ? -26.562 34.156 -11.078 1 48.94 176 THR B O 1
ATOM 2827 N N . MET B 1 177 ? -25.562 32.406 -10.297 1 50.53 177 MET B N 1
ATOM 2828 C CA . MET B 1 177 ? -24.375 32.656 -11.117 1 50.53 177 MET B CA 1
ATOM 2829 C C . MET B 1 177 ? -24.688 32.438 -12.594 1 50.53 177 MET B C 1
ATOM 2831 O O . MET B 1 177 ? -24.203 33.156 -13.461 1 50.53 177 MET B O 1
ATOM 2835 N N . ALA B 1 178 ? -25.297 31.438 -12.898 1 52.81 178 ALA B N 1
ATOM 2836 C CA . ALA B 1 178 ? -25.781 31.266 -14.258 1 52.81 178 ALA B CA 1
ATOM 2837 C C . ALA B 1 178 ? -26.547 32.5 -14.742 1 52.81 178 ALA B C 1
ATOM 2839 O O . ALA B 1 178 ? -26.359 32.938 -15.875 1 52.81 178 ALA B O 1
ATOM 2840 N N . LYS B 1 179 ? -27.203 32.969 -13.797 1 57.38 179 LYS B N 1
ATOM 2841 C CA . LYS B 1 179 ? -27.969 34.188 -14.086 1 57.38 179 LYS B CA 1
ATOM 2842 C C . LYS B 1 179 ? -27.047 35.375 -14.281 1 57.38 179 LYS B C 1
ATOM 2844 O O . LYS B 1 179 ? -27.266 36.188 -15.195 1 57.38 179 LYS B O 1
ATOM 2849 N N . ILE B 1 180 ? -26.094 35.375 -13.508 1 48.84 180 ILE B N 1
ATOM 2850 C CA . ILE B 1 180 ? -25.125 36.469 -13.578 1 48.84 180 ILE B CA 1
ATOM 2851 C C . ILE B 1 180 ? -24.297 36.344 -14.852 1 48.84 180 ILE B C 1
ATOM 2853 O O . ILE B 1 180 ? -24.109 37.312 -15.57 1 48.84 180 ILE B O 1
ATOM 2857 N N . ASN B 1 181 ? -23.875 35.281 -15.102 1 51.62 181 ASN B N 1
ATOM 2858 C CA . ASN B 1 181 ? -23.094 35.031 -16.312 1 51.62 181 ASN B CA 1
ATOM 2859 C C . ASN B 1 181 ? -23.891 35.344 -17.562 1 51.62 181 ASN B C 1
ATOM 2861 O O . ASN B 1 181 ? -23.359 35.938 -18.516 1 51.62 181 ASN B O 1
ATOM 2865 N N . ALA B 1 182 ? -24.969 34.906 -17.469 1 55.62 182 ALA B N 1
ATOM 2866 C CA . ALA B 1 182 ? -25.875 35.25 -18.578 1 55.62 182 ALA B CA 1
ATOM 2867 C C . ALA B 1 182 ? -26.047 36.75 -18.703 1 55.62 182 ALA B C 1
ATOM 2869 O O . ALA B 1 182 ? -26.047 37.281 -19.812 1 55.62 182 ALA B O 1
ATOM 2870 N N . ALA B 1 183 ? -26 37.375 -17.594 1 51.25 183 ALA B N 1
ATOM 2871 C CA . ALA B 1 183 ? -26.188 38.812 -17.562 1 51.25 183 ALA B CA 1
ATOM 2872 C C . ALA B 1 183 ? -24.938 39.531 -18.078 1 51.25 183 ALA B C 1
ATOM 2874 O O . ALA B 1 183 ? -25.047 40.5 -18.828 1 51.25 183 ALA B O 1
ATOM 2875 N N . VAL B 1 184 ? -23.906 38.938 -17.75 1 50.12 184 VAL B N 1
ATOM 2876 C CA . VAL B 1 184 ? -22.641 39.5 -18.172 1 50.12 184 VAL B CA 1
ATOM 2877 C C . VAL B 1 184 ? -22.469 39.312 -19.672 1 50.12 184 VAL B C 1
ATOM 2879 O O . VAL B 1 184 ? -22.062 40.25 -20.375 1 50.12 184 VAL B O 1
ATOM 2882 N N . ARG B 1 185 ? -22.812 38.25 -20.031 1 54.56 185 ARG B N 1
ATOM 2883 C CA . ARG B 1 185 ? -22.719 37.969 -21.469 1 54.56 185 ARG B CA 1
ATOM 2884 C C . ARG B 1 185 ? -23.641 38.875 -22.266 1 54.56 185 ARG B C 1
ATOM 2886 O O . ARG B 1 185 ? -23.344 39.25 -23.406 1 54.56 185 ARG B O 1
ATOM 2893 N N . SER B 1 186 ? -24.688 39.125 -21.516 1 57.75 186 SER B N 1
ATOM 2894 C CA . SER B 1 186 ? -25.688 39.969 -22.188 1 57.75 186 SER B CA 1
ATOM 2895 C C . SER B 1 186 ? -25.391 41.438 -22 1 57.75 186 SER B C 1
ATOM 2897 O O . SER B 1 186 ? -26.156 42.312 -22.469 1 57.75 186 SER B O 1
ATOM 2899 N N . GLY B 1 187 ? -24.297 41.781 -21.328 1 54.25 187 GLY B N 1
ATOM 2900 C CA . GLY B 1 187 ? -23.875 43.156 -21.234 1 54.25 187 GLY B CA 1
ATOM 2901 C C . GLY B 1 187 ? -24.531 43.906 -20.094 1 54.25 187 GLY B C 1
ATOM 2902 O O . GLY B 1 187 ? -24.75 45.125 -20.172 1 54.25 187 GLY B O 1
ATOM 2903 N N . ALA B 1 188 ? -24.922 43.125 -19 1 52.09 188 ALA B N 1
ATOM 2904 C CA . ALA B 1 188 ? -25.672 43.719 -17.891 1 52.09 188 ALA B CA 1
ATOM 2905 C C . ALA B 1 188 ? -24.797 44.688 -17.078 1 52.09 188 ALA B C 1
ATOM 2907 O O . ALA B 1 188 ? -23.594 44.469 -16.938 1 52.09 188 ALA B O 1
ATOM 2908 N N . SER B 1 189 ? -25.234 45.844 -16.734 1 53.09 189 SER B N 1
ATOM 2909 C CA . SER B 1 189 ? -24.562 46.906 -15.992 1 53.09 189 SER B CA 1
ATOM 2910 C C . SER B 1 189 ? -24.219 46.438 -14.578 1 53.09 189 SER B C 1
ATOM 2912 O O . SER B 1 189 ? -24.828 45.5 -14.062 1 53.09 189 SER B O 1
ATOM 2914 N N . PRO B 1 190 ? -23.078 46.938 -13.883 1 50.75 190 PRO B N 1
ATOM 2915 C CA . PRO B 1 190 ? -22.688 46.562 -12.516 1 50.75 190 PRO B CA 1
ATOM 2916 C C . PRO B 1 190 ? -23.875 46.625 -11.539 1 50.75 190 PRO B C 1
ATOM 2918 O O . PRO B 1 190 ? -23.953 45.781 -10.625 1 50.75 190 PRO B O 1
ATOM 2921 N N . GLU B 1 191 ? -24.75 47.5 -11.672 1 55.84 191 GLU B N 1
ATOM 2922 C CA . GLU B 1 191 ? -25.953 47.625 -10.859 1 55.84 191 GLU B CA 1
ATOM 2923 C C . GLU B 1 191 ? -26.906 46.469 -11.062 1 55.84 191 GLU B C 1
ATOM 2925 O O . GLU B 1 191 ? -27.484 45.969 -10.102 1 55.84 191 GLU B O 1
ATOM 2930 N N . GLU B 1 192 ? -26.969 45.938 -12.258 1 56.31 192 GLU B N 1
ATOM 2931 C CA . GLU B 1 192 ? -27.812 44.812 -12.617 1 56.31 192 GLU B CA 1
ATOM 2932 C C . GLU B 1 192 ? -27.234 43.5 -12.07 1 56.31 192 GLU B C 1
ATOM 2934 O O . GLU B 1 192 ? -27.984 42.625 -11.594 1 56.31 192 GLU B O 1
ATOM 2939 N N . LEU B 1 193 ? -25.938 43.406 -12.031 1 54.94 193 LEU B N 1
ATOM 2940 C CA . LEU B 1 193 ? -25.234 42.25 -11.516 1 54.94 193 LEU B CA 1
ATOM 2941 C C . LEU B 1 193 ? -25.312 42.188 -9.992 1 54.94 193 LEU B C 1
ATOM 2943 O O . LEU B 1 193 ? -25.5 41.125 -9.414 1 54.94 193 LEU B O 1
ATOM 2947 N N . ALA B 1 194 ? -25.312 43.219 -9.258 1 50.78 194 ALA B N 1
ATOM 2948 C CA . ALA B 1 194 ? -25.5 43.344 -7.812 1 50.78 194 ALA B CA 1
ATOM 2949 C C . ALA B 1 194 ? -26.906 42.938 -7.402 1 50.78 194 ALA B C 1
ATOM 2951 O O . ALA B 1 194 ? -27.094 42.281 -6.367 1 50.78 194 ALA B O 1
ATOM 2952 N N . ALA B 1 195 ? -27.812 43.125 -8.203 1 58.06 195 ALA B N 1
ATOM 2953 C CA . ALA B 1 195 ? -29.219 42.781 -7.953 1 58.06 195 ALA B CA 1
ATOM 2954 C C . ALA B 1 195 ? -29.438 41.281 -8.031 1 58.06 195 ALA B C 1
ATOM 2956 O O . ALA B 1 195 ? -30.281 40.719 -7.332 1 58.06 195 ALA B O 1
ATOM 2957 N N . LEU B 1 196 ? -28.562 40.594 -8.773 1 57.5 196 LEU B N 1
ATOM 2958 C CA . LEU B 1 196 ? -28.641 39.156 -8.938 1 57.5 196 LEU B CA 1
ATOM 2959 C C . LEU B 1 196 ? -28.062 38.438 -7.727 1 57.5 196 LEU B C 1
ATOM 2961 O O . LEU B 1 196 ? -28.5 37.344 -7.387 1 57.5 196 LEU B O 1
ATOM 2965 N N . LEU B 1 197 ? -27.141 39 -7.043 1 49.5 197 LEU B N 1
ATOM 2966 C CA . LEU B 1 197 ? -26.469 38.406 -5.883 1 49.5 197 LEU B CA 1
ATOM 2967 C C . LEU B 1 197 ? -27.281 38.656 -4.609 1 49.5 197 LEU B C 1
ATOM 2969 O O . LEU B 1 197 ? -27.203 37.875 -3.66 1 49.5 197 LEU B O 1
ATOM 2973 N N . ASN B 1 198 ? -27.703 39.594 -4.438 1 45.78 198 ASN B N 1
ATOM 2974 C CA . ASN B 1 198 ? -28.594 39.938 -3.334 1 45.78 198 ASN B CA 1
ATOM 2975 C C . ASN B 1 198 ? -30 40.219 -3.82 1 45.78 198 ASN B C 1
ATOM 2977 O O . ASN B 1 198 ? -30.375 41.375 -4.027 1 45.78 198 ASN B O 1
ATOM 2981 N N . PRO B 1 199 ? -30.469 39.031 -4.227 1 47.97 199 PRO B N 1
ATOM 2982 C CA . PRO B 1 199 ? -31.797 39.344 -4.773 1 47.97 199 PRO B CA 1
ATOM 2983 C C . PRO B 1 199 ? -32.656 40.125 -3.791 1 47.97 199 PRO B C 1
ATOM 2985 O O . PRO B 1 199 ? -33.562 40.844 -4.207 1 47.97 199 PRO B O 1
ATOM 2988 N N . ASP B 1 200 ? -32.25 39.781 -2.535 1 47.22 200 ASP B N 1
ATOM 2989 C CA . ASP B 1 200 ? -33.219 40.406 -1.649 1 47.22 200 ASP B CA 1
ATOM 2990 C C . ASP B 1 200 ? -32.969 41.875 -1.506 1 47.22 200 ASP B C 1
ATOM 2992 O O . ASP B 1 200 ? -33.781 42.625 -0.957 1 47.22 200 ASP B O 1
ATOM 2996 N N . ASP B 1 201 ? -31.562 42.156 -1.854 1 39.78 201 ASP B N 1
ATOM 2997 C CA . ASP B 1 201 ? -31.453 43.594 -1.541 1 39.78 201 ASP B CA 1
ATOM 2998 C C . ASP B 1 201 ? -32.281 44.438 -2.508 1 39.78 201 ASP B C 1
ATOM 3000 O O . ASP B 1 201 ? -32.344 45.656 -2.365 1 39.78 201 ASP B O 1
ATOM 3004 N N . SER B 1 202 ? -32.5 43.688 -3.619 1 40.19 202 SER B N 1
ATOM 3005 C CA . SER B 1 202 ? -33.25 44.656 -4.426 1 40.19 202 SER B CA 1
ATOM 3006 C C . SER B 1 202 ? -34.594 45.031 -3.779 1 40.19 202 SER B C 1
ATOM 3008 O O . SER B 1 202 ? -35.344 45.844 -4.316 1 40.19 202 SER B O 1
ATOM 3010 N N . GLY B 1 203 ? -34.969 44.031 -2.859 1 35.59 203 GLY B N 1
ATOM 3011 C CA . GLY B 1 203 ? -36.312 44.438 -2.559 1 35.59 203 GLY B CA 1
ATOM 3012 C C . GLY B 1 203 ? -36.375 45.719 -1.715 1 35.59 203 GLY B C 1
ATOM 3013 O O . GLY B 1 203 ? -37.469 46.25 -1.459 1 35.59 203 GLY B O 1
ATOM 3014 N N . SER B 1 204 ? -35.375 45.781 -0.658 1 32.59 204 SER B N 1
ATOM 3015 C CA . SER B 1 204 ? -35.969 46.75 0.234 1 32.59 204 SER B CA 1
ATOM 3016 C C . SER B 1 204 ? -35.719 48.188 -0.251 1 32.59 204 SER B C 1
ATOM 3018 O O . SER B 1 204 ? -34.812 48.844 0.234 1 32.59 204 SER B O 1
ATOM 3020 N N . LYS B 1 205 ? -35.625 48.375 -1.59 1 29.39 205 LYS B N 1
ATOM 3021 C CA . LYS B 1 205 ? -36.031 49.75 -1.718 1 29.39 205 LYS B CA 1
ATOM 3022 C C . LYS B 1 205 ? -37.531 49.906 -1.487 1 29.39 205 LYS B C 1
ATOM 3024 O O . LYS B 1 205 ? -38.312 49.094 -1.958 1 29.39 205 LYS B O 1
#

Solvent-accessible surface area (backbone atoms only — not comparable to full-atom values): 21616 Å² total; per-residue (Å²): 129,81,78,79,66,73,54,56,75,28,47,50,44,52,26,28,24,48,24,48,48,51,53,38,51,73,69,67,44,51,59,60,53,5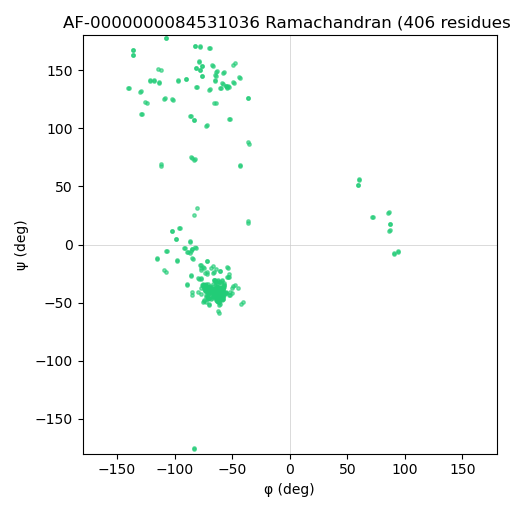0,19,50,36,19,38,75,37,45,38,63,80,44,33,39,69,52,48,50,47,51,53,68,42,57,56,44,97,84,67,42,61,69,69,75,44,32,44,45,54,50,42,31,48,17,58,44,68,30,39,27,44,48,71,31,70,33,66,38,86,83,52,56,81,69,31,26,36,32,53,26,85,68,39,72,46,59,50,51,66,58,51,46,30,21,40,65,48,73,39,68,58,89,89,44,55,52,69,59,25,41,55,56,41,45,73,64,40,59,75,79,51,26,53,54,40,45,46,46,37,46,41,46,53,37,32,61,58,36,40,60,52,41,50,55,44,46,54,49,41,51,52,34,44,54,50,39,50,53,32,52,75,68,66,51,51,77,72,57,51,52,36,54,74,35,55,67,63,58,54,78,107,129,82,76,81,66,73,53,56,75,29,46,50,44,52,26,26,24,49,25,49,49,51,54,37,51,75,69,68,45,51,58,60,53,49,19,49,36,20,38,74,38,46,37,63,81,44,33,40,69,51,47,50,46,51,52,67,43,58,57,46,98,85,68,42,60,69,69,74,45,32,44,45,54,51,42,31,48,16,58,44,68,31,42,28,44,49,72,32,70,34,67,39,88,84,53,57,82,69,31,27,38,32,51,26,85,68,38,72,48,59,51,50,66,58,51,46,30,22,40,65,50,72,39,69,59,88,90,45,55,53,67,60,26,41,55,56,42,46,74,64,40,59,77,78,53,26,53,54,40,46,44,46,36,46,40,46,55,37,35,60,57,36,43,60,53,41,52,54,44,47,52,49,41,49,52,35,44,53,49,39,49,52,31,53,74,69,64,52,52,75,73,57,50,52,36,54,74,34,55,64,62,58,52,78,108

Radius of gyration: 26.54 Å; Cα contacts (8 Å, |Δi|>4): 572; chains: 2; bounding box: 66×75×70 Å

Sequence (410 aa):
MSSDSAPPTLSVSDAVALRVKEARNRRGWTMKQLAAACHDAGATKLTAPVLANIETGRRDANGVRRRELSIDEVVALAVALDISPMHLLGLPEEAEPGTTVLLTPEVAVSDGELLMEWFCGQKALPQSDSRQFYSTAIQRRPAGDSQQALADFTSSVLQDRAAAMTAAFNSEMAATMAKINAAVRSGASPEELAALLNPDDSGSKMSSDSAPPTLSVSDAVALRVKEARNRRGWTMKQLAAACHDAGATKLTAPVLANIETGRRDANGVRRRELSIDEVVALAVALDISPMHLLGLPEEAEPGTTVLLTPEVAVSDGELLMEWFCGQKALPQSDSRQFYSTAIQRRPAGDSQQALADFTSSVLQDRAAAMTAAFNSEMAATMAKINAAVRSGASPEELAALLNPDDSGSK

Secondary structure (DSSP, 8-state):
--------EEEHHHHHHHHHHHHHHHTT--HHHHHHHHHHTT-TT--HHHHHHHHHT-B-TTS-BSSPPBHHHHHHHHHHHTS-THHHHS--TTPPTT-EEEEETTEEE--HHHHHHHHTTSS--TTS-HHHHHHHHHHHS-HHHHHHHHHHHHHHHHIIIIIHHHHHHHHHHHHHHHHHHHHHHTT--HHHHHHHHSGGGGGG-/--------EEEHHHHHHHHHHHHHHHTT--HHHHHHHHHHTT-TT--HHHHHHHHHT-B-TTS-BSSPPBHHHHHHHHHHHTS-THHHHS--TTPPTT-EEEEETTEEE--HHHHHHHHTTSS--TTS-HHHHHHHHHHHS-HHHHHHHHHHHHHHHHHHHHHHHHHHHHHHHHHHHHHHHHHHHTT--HHHHHHHH-GGGGTT-